Protein AF-A0A941WGK3-F1 (afdb_monomer)

Mean predicted aligned error: 5.86 Å

Secondary structure (DSSP, 8-state):
-B---EEE-TT--EEE-------SS-EEEES-TT-TTS-GGG--EEEEPP-TT---TT---------HHHIIIIIIHHHHHHTT----EETTEETT-GGG---EEEEESS--TTHHHHHHHHT--EEE-GGG--B---GGGTT-TT-TT-----B--TTS--B-HHHHHHHHHTTT-EEEEEEETT-B-TTSTTTSSS--TTB-EEEEEEBSS-B-TT----BBS--TTTT---SS-TT----EEEETTEEEE-SEE-SSSSPBEES-BSSGGGPPP--B-TT-EEEEEPB--SGGG-SBPB-HHHHHHHHHHHHHHHHHH-EEEEEEETGGGGGTTTTTHHHHHHHHHHHHHHHHHTT--S--EEEES--BHHHHTT-SEE---BGGGTEETTTTEE-SSSSHHHHHHHHHHTTT---EEEEE----TT--HHHHHHHHHHHHHHT-EEEEEEEHHHHHH-TTHHHHHHHHHHHHHHHHTT---HHHHHHHT-TT--EEEEE-TTSS-EEEEEEETTEEEEEEEE----SPPPP--

Sequence (537 aa):
LYGRTAGVDNNGRINIRYHSRDRRRENTIYTPEGVALVSEKFRYHQQRQAVPGVDYICSSIALWGSPDSTALMDVIQTIVLEEGLPYPTFNGKWVKDPTSFMPDLQTYGNRYDSIASYAKQMGLKVINAYDQGFLVPDRANEGYLDGKDQSRKTYRFSDGNNLSHREYADLLAKDGLILGRTNITTSLAPGTKDCSPFPSDSVCVLHRHYLSEDISESDTLIYVDAPDYLNELIASDQFCPLNFVKIGKELIHFTGVSAEKPYRLLNVARGYWGTIPAVHGKGDAVDKLQATTCWGYQGLIPNLELQDEFARYYADVAGRSGLGLYDFDGQEFLFFNGMGGYSVKRFYRTMFDQAKKLNLPADIRFTGAGFSEGSWHYQSVWNVGGGKNIYDADLRVWGSTTSQGKDLRDVTYANYYPSSFGVNFPITAASTVEQYEHIEATAIGHGTTYFLKIGQDDVESCPQKYAIFNVIRTWEESRRANAFPTYIRKMLQNPALSWRLEKKADSSGWTLYQMENGQKGHSFDLKADGNVFCFVP

Structure (mmCIF, N/CA/C/O backbone):
data_AF-A0A941WGK3-F1
#
_entry.id   AF-A0A941WGK3-F1
#
loop_
_atom_site.group_PDB
_atom_site.id
_atom_site.type_symbol
_atom_site.label_atom_id
_atom_site.label_alt_id
_atom_site.label_comp_id
_atom_site.label_asym_id
_atom_site.label_entity_id
_atom_site.label_seq_id
_atom_site.pdbx_PDB_ins_code
_atom_site.Cartn_x
_atom_site.Cartn_y
_atom_site.Cartn_z
_atom_site.occupancy
_atom_site.B_iso_or_equiv
_atom_site.auth_seq_id
_atom_site.auth_comp_id
_atom_site.auth_asym_id
_atom_site.auth_atom_id
_atom_site.pdbx_PDB_model_num
ATOM 1 N N . LEU A 1 1 ? -12.240 8.514 -6.773 1.00 44.09 1 LEU A N 1
ATOM 2 C CA . LEU A 1 1 ? -12.475 7.172 -7.346 1.00 44.09 1 LEU A CA 1
ATOM 3 C C . LEU A 1 1 ? -11.845 7.082 -8.724 1.00 44.09 1 LEU A C 1
ATOM 5 O O . LEU A 1 1 ? -12.047 7.982 -9.538 1.00 44.09 1 LEU A O 1
ATOM 9 N N . TYR A 1 2 ? -11.074 6.030 -8.986 1.00 56.75 2 TYR A N 1
ATOM 10 C CA . TYR A 1 2 ? -10.552 5.754 -10.323 1.00 56.75 2 TYR A CA 1
ATOM 11 C C . TYR A 1 2 ? -11.685 5.231 -11.219 1.00 56.75 2 TYR A C 1
ATOM 13 O O . TYR A 1 2 ? -11.931 4.031 -11.301 1.00 56.75 2 TYR A O 1
ATOM 21 N N . GLY A 1 3 ? -12.441 6.151 -11.823 1.00 53.09 3 GLY A N 1
ATOM 22 C CA . GLY A 1 3 ? -13.530 5.837 -12.749 1.00 53.09 3 GLY A CA 1
ATOM 23 C C . GLY A 1 3 ? -14.599 6.931 -12.808 1.00 53.09 3 GLY A C 1
ATOM 24 O O . GLY A 1 3 ? -15.025 7.445 -11.782 1.00 53.09 3 GLY A O 1
ATOM 25 N N . ARG A 1 4 ? -15.049 7.283 -14.020 1.00 57.88 4 ARG A N 1
ATOM 26 C CA . ARG A 1 4 ? -16.278 8.069 -14.273 1.00 57.88 4 ARG A CA 1
ATOM 27 C C . ARG A 1 4 ? -17.388 7.131 -14.758 1.00 57.88 4 ARG A C 1
ATOM 29 O O . ARG A 1 4 ? -17.938 7.328 -15.839 1.00 57.88 4 ARG A O 1
ATOM 36 N N . THR A 1 5 ? -17.614 6.046 -14.019 1.00 65.50 5 THR A N 1
ATOM 37 C CA . THR A 1 5 ? -18.525 4.962 -14.417 1.00 65.50 5 THR A CA 1
ATOM 38 C C . THR A 1 5 ? -19.984 5.303 -14.174 1.00 65.50 5 THR A C 1
ATOM 40 O O . THR A 1 5 ? -20.829 4.781 -14.884 1.00 65.50 5 THR A O 1
ATOM 43 N N . ALA A 1 6 ? -20.295 6.196 -13.237 1.00 71.94 6 ALA A N 1
ATOM 44 C CA . ALA A 1 6 ? -21.642 6.711 -13.043 1.00 71.94 6 ALA A CA 1
ATOM 45 C C . ALA A 1 6 ? -21.606 8.181 -12.616 1.00 71.94 6 ALA A C 1
ATOM 47 O O . ALA A 1 6 ? -20.623 8.647 -12.036 1.00 71.94 6 ALA A O 1
ATOM 48 N N . GLY A 1 7 ? -22.669 8.920 -12.916 1.00 72.31 7 GLY A N 1
ATOM 49 C CA . GLY A 1 7 ? -22.843 10.295 -12.471 1.00 72.31 7 GLY A CA 1
ATOM 50 C C . GLY A 1 7 ? -24.312 10.676 -12.403 1.00 72.31 7 GLY A C 1
ATOM 51 O O . GLY A 1 7 ? -25.138 10.119 -13.124 1.00 72.31 7 GLY A O 1
ATOM 52 N N . VAL A 1 8 ? -24.615 11.648 -11.552 1.00 76.62 8 VAL A N 1
ATOM 53 C CA . VAL A 1 8 ? -25.942 12.250 -11.428 1.00 76.62 8 VAL A CA 1
ATOM 54 C C . VAL A 1 8 ? -25.808 13.718 -11.797 1.00 76.62 8 VAL A C 1
ATOM 56 O O . VAL A 1 8 ? -24.898 14.391 -11.315 1.00 76.62 8 VAL A O 1
ATOM 59 N N . ASP A 1 9 ? -26.649 14.202 -12.704 1.00 83.62 9 ASP A N 1
ATOM 60 C CA . ASP A 1 9 ? -26.665 15.624 -13.041 1.00 83.62 9 ASP A CA 1
ATOM 61 C C . ASP A 1 9 ? -27.561 16.439 -12.094 1.00 83.62 9 ASP A C 1
ATOM 63 O O . ASP A 1 9 ? -28.264 15.894 -11.244 1.00 83.62 9 ASP A O 1
ATOM 67 N N . ASN A 1 10 ? -27.569 17.764 -12.256 1.00 89.69 10 ASN A N 1
ATOM 68 C CA . ASN A 1 10 ? -28.352 18.673 -11.407 1.00 89.69 10 ASN A CA 1
ATOM 69 C C . ASN A 1 10 ? -29.876 18.451 -11.487 1.00 89.69 10 ASN A C 1
ATOM 71 O O . ASN A 1 10 ? -30.607 18.995 -10.666 1.00 89.69 10 ASN A O 1
ATOM 75 N N . ASN A 1 11 ? -30.356 17.669 -12.459 1.00 91.31 11 ASN A N 1
ATOM 76 C CA . ASN A 1 11 ? -31.762 17.293 -12.601 1.00 91.31 11 ASN A CA 1
ATOM 77 C C . ASN A 1 11 ? -32.048 15.896 -12.022 1.00 91.31 11 ASN A C 1
ATOM 79 O O . ASN A 1 11 ? -33.138 15.364 -12.223 1.00 91.31 11 ASN A O 1
ATOM 83 N N . GLY A 1 12 ? -31.071 15.270 -11.358 1.00 83.38 12 GLY A N 1
ATOM 84 C CA . GLY A 1 12 ? -31.195 13.924 -10.807 1.00 83.38 12 GLY A CA 1
ATOM 85 C C . GLY A 1 12 ? -31.085 12.806 -11.848 1.00 83.38 12 GLY A C 1
ATOM 86 O O . GLY A 1 12 ? -31.400 11.659 -11.540 1.00 83.38 12 GLY A O 1
ATOM 87 N N . ARG A 1 13 ? -30.656 13.093 -13.087 1.00 86.25 13 ARG A N 1
ATOM 88 C CA . ARG A 1 13 ? -30.538 12.061 -14.129 1.00 86.25 13 ARG A CA 1
ATOM 89 C C . ARG A 1 13 ? -29.248 11.276 -13.951 1.00 86.25 13 ARG A C 1
ATOM 91 O O . ARG A 1 13 ? -28.158 11.849 -13.953 1.00 86.25 13 ARG A O 1
ATOM 98 N N . ILE A 1 14 ? -29.386 9.957 -13.865 1.00 82.50 14 ILE A N 1
ATOM 99 C CA . ILE A 1 14 ? -28.268 9.024 -13.746 1.00 82.50 14 ILE A CA 1
ATOM 100 C C . ILE A 1 14 ? -27.726 8.720 -15.146 1.00 82.50 14 ILE A C 1
ATOM 102 O O . ILE A 1 14 ? -28.469 8.320 -16.040 1.00 82.50 14 ILE A O 1
ATOM 106 N N . ASN A 1 15 ? -26.420 8.885 -15.339 1.00 80.00 15 ASN A N 1
ATOM 107 C CA . ASN A 1 15 ? -25.704 8.350 -16.491 1.00 80.00 15 ASN A CA 1
ATOM 108 C C . ASN A 1 15 ? -24.715 7.291 -16.021 1.00 80.00 15 ASN A C 1
ATOM 110 O O . ASN A 1 15 ? -24.084 7.457 -14.981 1.00 80.00 15 ASN A O 1
ATOM 114 N N . ILE A 1 16 ? -24.581 6.222 -16.802 1.00 76.31 16 ILE A N 1
ATOM 115 C CA . ILE A 1 16 ? -23.667 5.125 -16.515 1.00 76.31 16 ILE A CA 1
ATOM 116 C C . ILE A 1 16 ? -22.797 4.883 -17.750 1.00 76.31 16 ILE A C 1
ATOM 118 O O . ILE A 1 16 ? -23.289 4.856 -18.878 1.00 76.31 16 ILE A O 1
ATOM 122 N N . ARG A 1 17 ? -21.488 4.746 -17.543 1.00 73.19 17 ARG A N 1
ATOM 123 C CA . ARG A 1 17 ? -20.474 4.479 -18.562 1.00 73.19 17 ARG A CA 1
ATOM 124 C C . ARG A 1 17 ? -19.747 3.188 -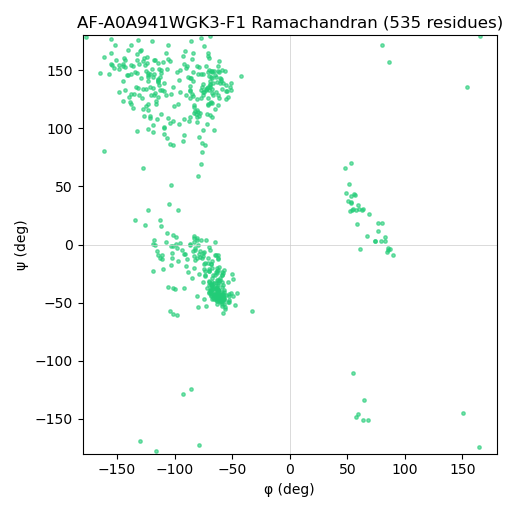18.218 1.00 73.19 17 ARG A C 1
ATOM 126 O O . ARG A 1 17 ? -18.923 3.153 -17.306 1.00 73.19 17 ARG A O 1
ATOM 133 N N . TYR A 1 18 ? -20.009 2.151 -19.003 1.00 70.06 18 TYR A N 1
ATOM 134 C CA . TYR A 1 18 ? -19.251 0.906 -18.973 1.00 70.06 18 TYR A CA 1
ATOM 135 C C . TYR A 1 18 ? -18.506 0.723 -20.290 1.00 70.06 18 TYR A C 1
ATOM 137 O O . TYR A 1 18 ? -19.011 1.057 -21.361 1.00 70.06 18 TYR A O 1
ATOM 145 N N . HIS A 1 19 ? -17.288 0.194 -20.203 1.00 70.19 19 HIS A N 1
ATOM 146 C CA . HIS A 1 19 ? -16.443 -0.076 -21.358 1.00 70.19 19 HIS A CA 1
ATOM 147 C C . HIS A 1 19 ? -15.966 -1.523 -21.295 1.00 70.19 19 HIS A C 1
ATOM 149 O O . HIS A 1 19 ? -15.354 -1.933 -20.309 1.00 70.19 19 HIS A O 1
ATOM 155 N N . SER A 1 20 ? -16.201 -2.278 -22.361 1.00 74.50 20 SER A N 1
ATOM 156 C CA . SER A 1 20 ? -15.588 -3.584 -22.587 1.00 74.50 20 SER A CA 1
ATOM 157 C C . SER A 1 20 ? -14.525 -3.454 -23.687 1.00 74.50 20 SER A C 1
ATOM 159 O O . SER A 1 20 ? -14.582 -2.533 -24.506 1.00 74.50 20 SER A O 1
ATOM 161 N N . ARG A 1 21 ? -13.474 -4.286 -23.658 1.00 80.25 21 ARG A N 1
ATOM 162 C CA . ARG A 1 21 ? -12.314 -4.138 -24.563 1.00 80.25 21 ARG A CA 1
ATOM 163 C C . ARG A 1 21 ? -11.755 -5.479 -25.004 1.00 80.25 21 ARG A C 1
ATOM 165 O O . ARG A 1 21 ? -11.550 -6.360 -24.174 1.00 80.25 21 ARG A O 1
ATOM 172 N N . ASP A 1 22 ? -11.524 -5.597 -26.308 1.00 89.12 22 ASP A N 1
ATOM 173 C CA . ASP A 1 22 ? -10.813 -6.722 -26.896 1.00 89.12 22 ASP A CA 1
ATOM 174 C C . ASP A 1 22 ? -9.326 -6.468 -26.667 1.00 89.12 22 ASP A C 1
ATOM 176 O O . ASP A 1 22 ? -8.770 -5.514 -27.213 1.00 89.12 22 ASP A O 1
ATOM 180 N N . ARG A 1 23 ? -8.706 -7.266 -25.795 1.00 91.69 23 ARG A N 1
ATOM 181 C CA . ARG A 1 23 ? -7.289 -7.128 -25.447 1.00 91.69 23 ARG A CA 1
ATOM 182 C C . ARG A 1 23 ? -6.411 -8.052 -26.280 1.00 91.69 23 ARG A C 1
ATOM 184 O O . ARG A 1 23 ? -5.203 -8.025 -26.107 1.00 91.69 23 ARG A O 1
ATOM 191 N N . ARG A 1 24 ? -6.968 -8.833 -27.213 1.00 93.25 24 ARG A N 1
ATOM 192 C CA . ARG A 1 24 ? -6.205 -9.789 -28.038 1.00 93.25 24 ARG A CA 1
ATOM 193 C C . ARG A 1 24 ? -5.304 -9.123 -29.073 1.00 93.25 24 ARG A C 1
ATOM 195 O O . ARG A 1 24 ? -4.498 -9.804 -29.699 1.00 93.25 24 ARG A O 1
ATOM 202 N N . ARG A 1 25 ? -5.467 -7.821 -29.296 1.00 90.81 25 ARG A N 1
ATOM 203 C CA . ARG A 1 25 ? -4.676 -7.039 -30.246 1.00 90.81 25 ARG A CA 1
ATOM 204 C C . ARG A 1 25 ? -3.926 -5.952 -29.509 1.00 90.81 25 ARG A C 1
ATOM 206 O O . ARG A 1 25 ? -4.455 -5.356 -28.572 1.00 90.81 25 ARG A O 1
ATOM 213 N N . GLU A 1 26 ? -2.723 -5.682 -29.986 1.00 90.75 26 GLU A N 1
ATOM 214 C CA . GLU A 1 26 ? -2.004 -4.491 -29.577 1.00 90.75 26 GLU A CA 1
ATOM 215 C C . GLU A 1 26 ? -2.726 -3.241 -30.066 1.00 90.75 26 GLU A C 1
ATOM 217 O O . GLU A 1 26 ? -3.372 -3.236 -31.120 1.00 90.75 26 GLU A O 1
ATOM 222 N N . ASN A 1 27 ? -2.600 -2.166 -29.300 1.00 89.44 27 ASN A N 1
ATOM 223 C CA . ASN A 1 27 ? -3.080 -0.862 -29.707 1.00 89.44 27 ASN A CA 1
ATOM 224 C C . ASN A 1 27 ? -2.337 0.246 -28.968 1.00 89.44 27 ASN A C 1
ATOM 226 O O . ASN A 1 27 ? -2.006 0.118 -27.788 1.00 89.44 27 ASN A O 1
ATOM 230 N N . THR A 1 28 ? -2.150 1.372 -29.646 1.00 90.31 28 THR A N 1
ATOM 231 C CA . THR A 1 28 ? -1.669 2.584 -28.996 1.00 90.31 28 THR A CA 1
ATOM 232 C C . THR A 1 28 ? -2.806 3.206 -28.195 1.00 90.31 28 THR A C 1
ATOM 2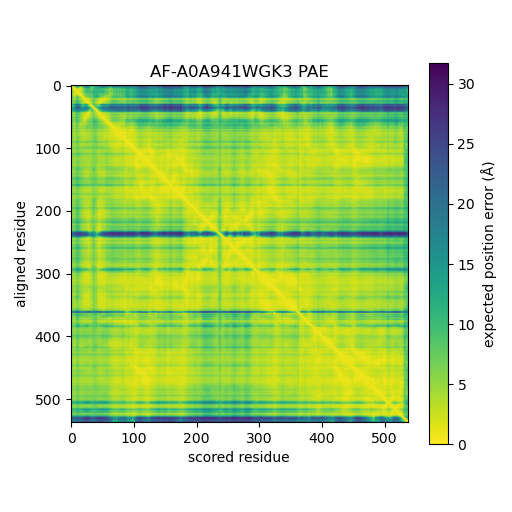34 O O . THR A 1 28 ? -3.916 3.405 -28.698 1.00 90.31 28 THR A O 1
ATOM 237 N N . ILE A 1 29 ? -2.540 3.489 -26.929 1.00 86.19 29 ILE A N 1
ATOM 238 C CA . ILE A 1 29 ? -3.439 4.207 -26.031 1.00 86.19 29 ILE A CA 1
ATOM 239 C C . ILE A 1 29 ? -2.779 5.504 -25.572 1.00 86.19 29 ILE A C 1
ATOM 241 O O . ILE A 1 29 ? -1.558 5.625 -25.601 1.00 86.19 29 ILE A O 1
ATOM 245 N N . TYR A 1 30 ? -3.604 6.452 -25.132 1.00 82.00 30 TYR A N 1
ATOM 246 C CA . TYR A 1 30 ? -3.163 7.693 -24.504 1.00 82.00 30 TYR A CA 1
ATOM 247 C C . TYR A 1 30 ? -3.574 7.652 -23.023 1.00 82.00 30 TYR A C 1
ATOM 249 O O . TYR A 1 30 ? -4.766 7.562 -22.710 1.00 82.00 30 TYR A O 1
ATOM 257 N N . THR A 1 31 ? -2.587 7.565 -22.133 1.00 69.44 31 THR A N 1
ATOM 258 C CA . THR A 1 31 ? -2.656 6.941 -20.791 1.00 69.44 31 THR A CA 1
ATOM 259 C C . THR A 1 31 ? -2.688 7.913 -19.611 1.00 69.44 31 THR A C 1
ATOM 261 O O . THR A 1 31 ? -2.478 9.111 -19.798 1.00 69.44 31 THR A O 1
ATOM 264 N N . PRO A 1 32 ? -2.933 7.393 -18.381 1.00 62.34 32 PRO A N 1
ATOM 265 C CA . PRO A 1 32 ? -3.350 6.018 -18.067 1.00 62.34 32 PRO A CA 1
ATOM 266 C C . PRO A 1 32 ? -4.862 5.811 -18.133 1.00 62.34 32 PRO A C 1
ATOM 268 O O . PRO A 1 32 ? -5.672 6.646 -17.730 1.00 62.34 32 PRO A O 1
ATOM 271 N N . GLU A 1 33 ? -5.249 4.633 -18.619 1.00 62.69 33 GLU A N 1
ATOM 272 C CA . GLU A 1 33 ? -6.643 4.207 -18.668 1.00 62.69 33 GLU A CA 1
ATOM 273 C C . GLU A 1 33 ? -7.205 4.006 -17.248 1.00 62.69 33 GLU A C 1
ATOM 275 O O . GLU A 1 33 ? -6.631 3.285 -16.436 1.00 62.69 33 GLU A O 1
ATOM 280 N N . GLY A 1 34 ? -8.356 4.616 -16.949 1.00 52.75 34 GLY A N 1
ATOM 281 C CA . GLY A 1 34 ? -9.025 4.482 -15.647 1.00 52.75 34 GLY A CA 1
ATOM 282 C C . GLY A 1 34 ? -8.509 5.430 -14.560 1.00 52.75 34 GLY A C 1
ATOM 283 O O . GLY A 1 34 ? -9.140 5.538 -13.510 1.00 52.75 34 GLY A O 1
ATOM 284 N N . VAL A 1 35 ? -7.440 6.188 -14.820 1.00 55.38 35 VAL A N 1
ATOM 285 C CA . VAL A 1 35 ? -6.869 7.131 -13.854 1.00 55.38 35 VAL A CA 1
ATOM 286 C C . VAL A 1 35 ? -7.314 8.554 -14.192 1.00 55.38 35 VAL A C 1
ATOM 288 O O . VAL A 1 35 ? -6.630 9.304 -14.878 1.00 55.38 35 VAL A O 1
ATOM 291 N N . ALA A 1 36 ? -8.493 8.948 -13.701 1.00 45.78 36 ALA A N 1
ATOM 292 C CA . ALA A 1 36 ? -9.066 10.280 -13.948 1.00 45.78 36 ALA A CA 1
ATOM 293 C C . ALA A 1 36 ? -8.256 11.448 -13.338 1.00 45.78 36 ALA A C 1
ATOM 295 O O . ALA A 1 36 ? -8.579 12.605 -13.598 1.00 45.78 36 ALA A O 1
ATOM 296 N N . LEU A 1 37 ? -7.249 11.143 -12.512 1.00 47.22 37 LEU A N 1
ATOM 297 C CA . LEU A 1 37 ? -6.486 12.098 -11.702 1.00 47.22 37 LEU A CA 1
ATOM 298 C C . LEU A 1 37 ? -5.116 12.453 -12.284 1.00 47.22 37 LEU A C 1
ATOM 300 O O . LEU A 1 37 ? -4.407 13.275 -11.707 1.00 47.22 37 LEU A O 1
ATOM 304 N N . VAL A 1 38 ? -4.730 11.865 -13.416 1.00 51.88 38 VAL A N 1
ATOM 305 C CA . VAL A 1 38 ? -3.481 12.267 -14.052 1.00 51.88 38 VAL A CA 1
ATOM 306 C C . VAL A 1 38 ? -3.726 13.579 -14.788 1.00 51.88 38 VAL A C 1
ATOM 308 O O . VAL A 1 38 ? -4.520 13.638 -15.728 1.00 51.88 38 VAL A O 1
ATOM 311 N N . SER A 1 39 ? -3.083 14.647 -14.309 1.00 55.22 39 SER A N 1
ATOM 312 C CA . SER A 1 39 ? -3.002 15.939 -15.001 1.00 55.22 39 SER A CA 1
ATOM 313 C C . SER A 1 39 ? -2.736 15.726 -16.495 1.00 55.22 39 SER A C 1
ATOM 315 O O . SER A 1 39 ? -1.986 14.822 -16.862 1.00 55.22 39 SER A O 1
ATOM 317 N N . GLU A 1 40 ? -3.299 16.576 -17.363 1.00 57.94 40 GLU A N 1
ATOM 318 C CA . GLU A 1 40 ? -3.053 16.526 -18.818 1.00 57.94 40 GLU A CA 1
ATOM 319 C C . GLU A 1 40 ? -1.558 16.483 -19.168 1.00 57.94 40 GLU A C 1
ATOM 321 O O . GLU A 1 40 ? -1.183 15.928 -20.194 1.00 57.94 40 GLU A O 1
ATOM 326 N N . LYS A 1 41 ? -0.705 16.998 -18.272 1.00 54.28 41 LYS A N 1
ATOM 327 C CA . LYS A 1 41 ? 0.755 17.013 -18.395 1.00 54.28 41 LYS A CA 1
ATOM 328 C C . LYS A 1 41 ? 1.437 15.640 -18.319 1.00 54.28 41 LYS A C 1
ATOM 330 O O . LYS A 1 41 ? 2.612 15.576 -18.656 1.00 54.28 41 LYS A O 1
ATOM 335 N N . PHE A 1 42 ? 0.756 14.579 -17.883 1.00 61.72 42 PHE A N 1
ATOM 336 C CA . PHE A 1 42 ? 1.348 13.231 -17.776 1.00 61.72 42 PHE A CA 1
ATOM 337 C C . PHE A 1 42 ? 0.566 12.189 -18.569 1.00 61.72 42 PHE A C 1
ATOM 339 O O . PHE A 1 42 ? 0.515 11.013 -18.208 1.00 61.72 42 PHE A O 1
ATOM 346 N N . ARG A 1 43 ? -0.069 12.640 -19.651 1.00 72.88 43 ARG A N 1
ATOM 347 C CA . ARG A 1 43 ? -0.566 11.736 -20.675 1.00 72.88 43 ARG A CA 1
ATOM 348 C C . ARG A 1 43 ? 0.550 11.461 -21.665 1.00 72.88 43 ARG A C 1
ATOM 350 O O . ARG A 1 43 ? 1.123 12.389 -22.230 1.00 72.88 43 ARG A O 1
ATOM 357 N N . TYR A 1 44 ? 0.812 10.187 -21.873 1.00 82.62 44 TYR A N 1
ATOM 358 C CA . TYR A 1 44 ? 1.788 9.692 -22.826 1.00 82.62 44 TYR A CA 1
ATOM 359 C C . TYR A 1 44 ? 1.111 8.677 -23.735 1.00 82.62 44 TYR A C 1
ATOM 361 O O . TYR A 1 44 ? 0.030 8.154 -23.446 1.00 82.62 44 TYR A O 1
ATOM 369 N N . HIS A 1 45 ? 1.722 8.432 -24.875 1.00 89.81 45 HIS A N 1
ATOM 370 C CA . HIS A 1 45 ? 1.371 7.316 -25.710 1.00 89.81 45 HIS A CA 1
ATOM 371 C C . HIS A 1 45 ? 1.965 6.048 -25.092 1.00 89.81 45 HIS A C 1
ATOM 373 O O . HIS A 1 45 ? 3.001 6.044 -24.425 1.00 89.81 45 HIS A O 1
ATOM 379 N N . GLN A 1 46 ? 1.245 4.948 -25.256 1.00 89.88 46 GLN A N 1
ATOM 380 C CA . GLN A 1 46 ? 1.709 3.637 -24.843 1.00 89.88 46 GLN A CA 1
ATOM 381 C C . GLN A 1 46 ? 1.198 2.608 -25.835 1.00 89.88 46 GLN A C 1
ATOM 383 O O . GLN A 1 46 ? -0.008 2.473 -26.047 1.00 89.88 46 GLN A O 1
ATOM 388 N N . GLN A 1 47 ? 2.119 1.859 -26.424 1.00 91.75 47 GLN A N 1
ATOM 389 C CA . GLN A 1 47 ? 1.827 0.657 -27.178 1.00 91.75 47 GLN A CA 1
ATOM 390 C C . GLN A 1 47 ? 1.490 -0.455 -26.192 1.00 91.75 47 GLN A C 1
ATOM 392 O O . GLN A 1 47 ? 2.353 -1.074 -25.574 1.00 91.75 47 GLN A O 1
ATOM 397 N N . ARG A 1 48 ? 0.196 -0.689 -26.004 1.00 90.25 48 ARG A N 1
ATOM 398 C CA . ARG A 1 48 ? -0.273 -1.712 -25.082 1.00 90.25 48 ARG A CA 1
ATOM 399 C C . ARG A 1 48 ? -0.085 -3.097 -25.693 1.00 90.25 48 ARG A C 1
ATOM 401 O O . ARG A 1 48 ? -0.533 -3.336 -26.814 1.00 90.25 48 ARG A O 1
ATOM 408 N N . GLN A 1 49 ? 0.507 -4.010 -24.921 1.00 92.44 49 GLN A N 1
ATOM 409 C CA . GLN A 1 49 ? 0.673 -5.410 -25.318 1.00 92.44 49 GLN A CA 1
ATOM 410 C C . GLN A 1 49 ? -0.675 -6.090 -25.604 1.00 92.44 49 GLN A C 1
ATOM 412 O O . GLN A 1 49 ? -1.687 -5.790 -24.965 1.00 92.44 49 GLN A O 1
ATOM 417 N N . ALA A 1 50 ? -0.674 -7.063 -26.511 1.00 93.81 50 ALA A N 1
ATOM 418 C CA . ALA A 1 50 ? -1.786 -7.991 -26.653 1.00 93.81 50 ALA A CA 1
ATOM 419 C C . ALA A 1 50 ? -1.843 -8.958 -25.456 1.00 93.81 50 ALA A C 1
ATOM 421 O O . ALA A 1 50 ? -0.823 -9.347 -24.889 1.00 93.81 50 ALA A O 1
ATOM 422 N N . VAL A 1 51 ? -3.051 -9.385 -25.099 1.00 93.94 51 VAL A N 1
ATOM 423 C CA . VAL A 1 51 ? -3.327 -10.389 -24.071 1.00 93.94 51 VAL A CA 1
ATOM 424 C C . VAL A 1 51 ? -4.136 -11.515 -24.717 1.00 93.94 51 VAL A C 1
ATOM 426 O O . VAL A 1 51 ? -5.348 -11.369 -24.919 1.00 93.94 51 VAL A O 1
ATOM 429 N N . PRO A 1 52 ? -3.485 -12.631 -25.094 1.00 92.38 52 PRO A N 1
ATOM 430 C CA . PRO A 1 52 ? -4.157 -13.750 -25.740 1.00 92.38 52 PRO A CA 1
ATOM 431 C C . PRO A 1 52 ? -5.336 -14.273 -24.915 1.00 92.38 52 PRO A C 1
ATOM 433 O O . PRO A 1 52 ? -5.248 -14.407 -23.698 1.00 92.38 52 PRO A O 1
ATOM 436 N N . GLY A 1 53 ? -6.448 -14.569 -25.591 1.00 90.44 53 GLY A N 1
ATOM 437 C CA . GLY A 1 53 ? -7.646 -15.141 -24.966 1.00 90.44 53 GLY A CA 1
ATOM 438 C C . GLY A 1 53 ? -8.483 -14.177 -24.117 1.00 90.44 53 GLY A C 1
ATOM 439 O O . GLY A 1 53 ? -9.476 -14.609 -23.545 1.00 90.44 53 GLY A O 1
ATOM 440 N N . VAL A 1 54 ? -8.128 -12.890 -24.041 1.00 91.31 54 VAL A N 1
ATOM 441 C CA . VAL A 1 54 ? -8.855 -11.907 -23.224 1.00 91.31 54 VAL A CA 1
ATOM 442 C C . VAL A 1 54 ? -9.620 -10.935 -24.120 1.00 91.31 54 VAL A C 1
ATOM 444 O O . VAL A 1 54 ? -9.052 -9.986 -24.661 1.00 91.31 54 VAL A O 1
ATOM 447 N N . ASP A 1 55 ? -10.925 -11.155 -24.265 1.00 89.94 55 ASP A N 1
ATOM 448 C CA . ASP A 1 55 ? -11.835 -10.267 -24.994 1.00 89.94 55 ASP A CA 1
ATOM 449 C C . ASP A 1 55 ? -13.096 -9.916 -24.177 1.00 89.94 55 ASP A C 1
ATOM 451 O O . ASP A 1 55 ? -13.128 -10.098 -22.960 1.00 89.94 55 ASP A O 1
ATOM 455 N N . TYR A 1 56 ? -14.091 -9.304 -24.826 1.00 84.88 56 TYR A N 1
ATOM 456 C CA . TYR A 1 56 ? -15.376 -8.948 -24.214 1.00 84.88 56 TYR A CA 1
ATOM 457 C C . TYR A 1 56 ? -16.548 -9.815 -24.679 1.00 84.88 56 TYR A C 1
ATOM 459 O O . TYR A 1 56 ? -17.694 -9.539 -24.314 1.00 84.88 56 TYR A O 1
ATOM 467 N N . ILE A 1 57 ? -16.307 -10.809 -25.533 1.00 87.62 57 ILE A N 1
ATOM 468 C CA . ILE A 1 57 ? -17.374 -11.666 -26.040 1.00 87.62 57 ILE A CA 1
ATOM 469 C C . ILE A 1 57 ? -17.979 -12.421 -24.848 1.00 87.62 57 ILE A C 1
ATOM 471 O O . ILE A 1 57 ? -17.279 -12.792 -23.910 1.00 87.62 57 ILE A O 1
ATOM 475 N N . CYS A 1 58 ? -19.306 -12.567 -24.848 1.00 84.62 58 CYS A N 1
ATOM 476 C CA . CYS A 1 58 ? -20.096 -13.121 -23.738 1.00 84.62 58 CYS A CA 1
ATOM 477 C C . CYS A 1 58 ? -20.135 -12.279 -22.443 1.00 84.62 58 CYS A C 1
ATOM 479 O O . CYS A 1 58 ? -20.705 -12.733 -21.453 1.00 84.62 58 CYS A O 1
ATOM 481 N N . SER A 1 59 ? -19.604 -11.049 -22.427 1.00 83.69 59 SER A N 1
ATOM 482 C CA . SER A 1 59 ? -19.807 -10.134 -21.291 1.00 83.69 59 SER A CA 1
ATOM 483 C C . SER A 1 59 ? -21.252 -9.623 -21.248 1.00 83.69 59 SER A C 1
ATOM 485 O O . SER A 1 59 ? -21.787 -9.195 -22.269 1.00 83.69 59 SER A O 1
ATOM 487 N N . SER A 1 60 ? -21.861 -9.616 -20.061 1.00 84.12 60 SER A N 1
ATOM 488 C CA . SER A 1 60 ? -23.208 -9.084 -19.807 1.00 84.12 60 SER A CA 1
ATOM 489 C C . SER A 1 60 ? -23.183 -8.091 -18.645 1.00 84.12 60 SER A C 1
ATOM 491 O O . SER A 1 60 ? -22.265 -8.114 -17.827 1.00 84.12 60 SER A O 1
ATOM 493 N N . ILE A 1 61 ? -24.174 -7.201 -18.581 1.00 82.50 61 ILE A N 1
ATOM 494 C CA . ILE A 1 61 ? -24.335 -6.227 -17.494 1.00 82.50 61 ILE A CA 1
ATOM 495 C C . ILE A 1 61 ? -25.694 -6.468 -16.841 1.00 82.50 61 ILE A C 1
ATOM 497 O O . ILE A 1 61 ? -26.710 -6.492 -17.534 1.00 82.50 61 ILE A O 1
ATOM 501 N N . ALA A 1 62 ? -25.702 -6.596 -15.517 1.00 84.81 62 ALA A N 1
ATOM 502 C CA . ALA A 1 62 ? -26.908 -6.593 -14.699 1.00 84.81 62 ALA A CA 1
ATOM 503 C C . ALA A 1 62 ? -26.969 -5.295 -13.883 1.00 84.81 62 ALA A C 1
ATOM 505 O O . ALA A 1 62 ? -25.950 -4.826 -13.373 1.00 84.81 62 ALA A O 1
ATOM 506 N N . LEU A 1 63 ? -28.162 -4.710 -13.776 1.00 83.88 63 LEU A N 1
ATOM 507 C CA . LEU A 1 63 ? -28.421 -3.520 -12.966 1.00 83.88 63 LEU A CA 1
ATOM 508 C C . LEU A 1 63 ? -29.335 -3.901 -11.805 1.00 83.88 63 LEU A C 1
ATOM 510 O O . LEU A 1 63 ? -30.365 -4.540 -12.013 1.00 83.88 63 LEU A O 1
ATOM 514 N N . TRP A 1 64 ? -28.967 -3.466 -10.606 1.00 83.56 64 TRP A N 1
ATOM 515 C CA . TRP A 1 64 ? -29.686 -3.743 -9.366 1.00 83.56 64 TRP A CA 1
ATOM 516 C C . TRP A 1 64 ? -30.001 -2.433 -8.647 1.00 83.56 64 TRP A C 1
ATOM 518 O O . TRP A 1 64 ? -29.302 -1.435 -8.834 1.00 83.56 64 TRP A O 1
ATOM 528 N N . GLY A 1 65 ? -31.050 -2.434 -7.827 1.00 85.00 65 GLY A N 1
ATOM 529 C CA . GLY A 1 65 ? -31.443 -1.281 -7.024 1.00 85.00 65 GLY A CA 1
ATOM 530 C C . GLY A 1 65 ? -32.003 -1.707 -5.673 1.00 85.00 65 GLY A C 1
ATOM 531 O O . GLY A 1 65 ? -32.739 -2.687 -5.583 1.00 85.00 65 GLY A O 1
ATOM 532 N N . SER A 1 66 ? -31.660 -0.959 -4.629 1.00 89.56 66 SER A N 1
ATOM 533 C CA . SER A 1 66 ? -32.146 -1.163 -3.266 1.00 89.56 66 SER A CA 1
ATOM 534 C C . SER A 1 66 ? -32.078 0.138 -2.468 1.00 89.56 66 SER A C 1
ATOM 536 O O . SER A 1 66 ? -31.371 1.063 -2.871 1.00 89.56 66 SER A O 1
ATOM 538 N N . PRO A 1 67 ? -32.756 0.220 -1.313 1.00 89.69 67 PRO A N 1
ATOM 539 C CA . PRO A 1 67 ? -32.399 1.197 -0.294 1.00 89.69 67 PRO A CA 1
ATOM 540 C C . PRO A 1 67 ? -30.929 1.046 0.131 1.00 89.69 67 PRO A C 1
ATOM 542 O O . PRO A 1 67 ? -30.402 -0.069 0.169 1.00 89.69 67 PRO A O 1
ATOM 545 N N . ASP A 1 68 ? -30.286 2.150 0.518 1.00 83.88 68 ASP A N 1
ATOM 546 C CA . ASP A 1 68 ? -28.893 2.136 0.995 1.00 83.88 68 ASP A CA 1
ATOM 547 C C . ASP A 1 68 ? -28.696 1.223 2.208 1.00 83.88 68 ASP A C 1
ATOM 549 O O . ASP A 1 68 ? -27.672 0.552 2.320 1.00 83.88 68 ASP A O 1
ATOM 553 N N . SER A 1 69 ? -29.702 1.141 3.085 1.00 83.62 69 SER A N 1
ATOM 554 C CA . SER A 1 69 ? -29.646 0.347 4.315 1.00 83.62 69 SER A CA 1
ATOM 555 C C . SER A 1 69 ? -29.478 -1.157 4.080 1.00 83.62 69 SER A C 1
ATOM 557 O O . SER A 1 69 ? -29.017 -1.846 4.984 1.00 83.62 69 SER A O 1
ATOM 559 N N . THR A 1 70 ? -29.845 -1.658 2.897 1.00 89.12 70 THR A N 1
ATOM 560 C CA . THR A 1 70 ? -29.790 -3.085 2.526 1.00 89.12 70 THR A CA 1
ATOM 561 C C . THR A 1 70 ? -28.785 -3.362 1.403 1.00 89.12 70 THR A C 1
ATOM 563 O O . THR A 1 70 ? -28.502 -4.514 1.087 1.00 89.12 70 THR A O 1
ATOM 566 N N . ALA A 1 71 ? -28.231 -2.320 0.772 1.00 91.94 71 ALA A N 1
ATOM 567 C CA . ALA A 1 71 ? -27.430 -2.455 -0.443 1.00 91.94 71 ALA A CA 1
ATOM 568 C C . ALA A 1 71 ? -26.196 -3.347 -0.249 1.00 91.94 71 ALA A C 1
ATOM 570 O O . ALA A 1 71 ? -25.971 -4.266 -1.032 1.00 91.94 71 ALA A O 1
ATOM 571 N N . LEU A 1 72 ? -25.416 -3.113 0.809 1.00 92.62 72 LEU A N 1
ATOM 572 C CA . LEU A 1 72 ? -24.162 -3.833 1.030 1.00 92.62 72 LEU A CA 1
ATOM 573 C C . LEU A 1 72 ? -24.372 -5.292 1.460 1.00 92.62 72 LEU A C 1
ATOM 575 O O . LEU A 1 72 ? -23.804 -6.197 0.848 1.00 92.62 72 LEU A O 1
ATOM 579 N N . MET A 1 73 ? -25.165 -5.507 2.511 1.00 91.19 73 MET A N 1
ATOM 580 C CA . MET A 1 73 ? -25.271 -6.816 3.164 1.00 91.19 73 MET A CA 1
ATOM 581 C C . MET A 1 73 ? -26.341 -7.723 2.553 1.00 91.19 73 MET A C 1
ATOM 583 O O . MET A 1 73 ? -26.186 -8.932 2.633 1.00 91.19 73 MET A O 1
ATOM 587 N N . ASP A 1 74 ? -27.367 -7.184 1.885 1.00 90.62 74 ASP A N 1
ATOM 588 C CA . ASP A 1 74 ? -28.447 -8.022 1.341 1.00 90.62 74 ASP A CA 1
ATOM 589 C C . ASP A 1 74 ? -28.349 -8.177 -0.181 1.00 90.62 74 ASP A C 1
ATOM 591 O O . ASP A 1 74 ? -28.635 -9.246 -0.715 1.00 90.62 74 ASP A O 1
ATOM 595 N N . VAL A 1 75 ? -27.927 -7.130 -0.903 1.00 94.25 75 VAL A N 1
ATOM 596 C CA . VAL A 1 75 ? -27.855 -7.157 -2.376 1.00 94.25 75 VAL A CA 1
ATOM 597 C C . VAL A 1 75 ? -26.446 -7.466 -2.868 1.00 94.25 75 VAL A C 1
ATOM 599 O O . VAL A 1 75 ? -26.240 -8.476 -3.538 1.00 94.25 75 VAL A O 1
ATOM 602 N N . ILE A 1 76 ? -25.459 -6.630 -2.533 1.00 94.44 76 ILE A N 1
ATOM 603 C CA . ILE A 1 76 ? -24.085 -6.787 -3.032 1.00 94.44 76 ILE A CA 1
ATOM 604 C C . ILE A 1 76 ? -23.473 -8.094 -2.520 1.00 94.44 76 ILE A C 1
ATOM 606 O O . ILE A 1 76 ? -22.874 -8.821 -3.308 1.00 94.44 76 ILE A O 1
ATOM 610 N N . GLN A 1 77 ? -23.638 -8.424 -1.236 1.00 95.06 77 GLN A N 1
ATOM 611 C CA . GLN A 1 77 ? -23.140 -9.686 -0.681 1.00 95.06 77 GLN A CA 1
ATOM 612 C C . GLN A 1 77 ? -23.730 -10.907 -1.399 1.00 95.06 77 GLN A C 1
ATOM 614 O O . GLN A 1 77 ? -22.979 -11.808 -1.772 1.00 95.06 77 GLN A O 1
ATOM 619 N N . THR A 1 78 ? -25.047 -10.921 -1.622 1.00 95.06 78 THR A N 1
ATOM 620 C CA . THR A 1 78 ? -25.734 -12.008 -2.335 1.00 95.06 78 THR A CA 1
ATOM 621 C C . THR A 1 78 ? -25.168 -12.175 -3.738 1.00 95.06 78 THR A C 1
ATOM 623 O O . THR A 1 78 ? -24.751 -13.273 -4.089 1.00 95.06 78 THR A O 1
ATOM 626 N N . ILE A 1 79 ? -25.023 -11.080 -4.492 1.00 94.25 79 ILE A N 1
ATOM 627 C CA . ILE A 1 79 ? -24.408 -11.105 -5.828 1.00 94.25 79 ILE A CA 1
ATOM 628 C C . ILE A 1 79 ? -22.977 -11.649 -5.759 1.00 94.25 79 ILE A C 1
ATOM 630 O O . ILE A 1 79 ? -22.604 -12.495 -6.563 1.00 94.25 79 ILE A O 1
ATOM 634 N N . VAL A 1 80 ? -22.166 -11.195 -4.797 1.00 94.81 80 VAL A N 1
ATOM 635 C CA . VAL A 1 80 ? -20.778 -11.661 -4.656 1.00 94.81 80 VAL A CA 1
ATOM 636 C C . VAL A 1 80 ? -20.717 -13.173 -4.442 1.00 94.81 80 VAL A C 1
ATOM 638 O O . VAL A 1 80 ? -19.875 -13.837 -5.047 1.00 94.81 80 VAL A O 1
ATOM 641 N N . LEU A 1 81 ? -21.605 -13.721 -3.614 1.00 95.75 81 LEU A N 1
ATOM 642 C CA . LEU A 1 81 ? -21.649 -15.151 -3.318 1.00 95.75 81 LEU A CA 1
ATOM 643 C C . LEU A 1 81 ? -22.230 -15.973 -4.479 1.00 95.75 81 LEU A C 1
ATOM 645 O O . LEU A 1 81 ? -21.629 -16.978 -4.858 1.00 95.75 81 LEU A O 1
ATOM 649 N N . GLU A 1 82 ? -23.358 -15.552 -5.054 1.00 95.44 82 GLU A N 1
ATOM 650 C CA . GLU A 1 82 ? -24.051 -16.272 -6.134 1.00 95.44 82 GLU A CA 1
ATOM 651 C C . GLU A 1 82 ? -23.251 -16.276 -7.445 1.00 95.44 82 GLU A C 1
ATOM 653 O O . GLU A 1 82 ? -23.205 -17.296 -8.132 1.00 95.44 82 GLU A O 1
ATOM 658 N N . GLU A 1 83 ? -22.544 -15.185 -7.755 1.00 92.88 83 GLU A N 1
ATOM 659 C CA . GLU A 1 83 ? -21.693 -15.064 -8.950 1.00 92.88 83 GLU A CA 1
ATOM 660 C C . GLU A 1 83 ? -20.263 -15.600 -8.729 1.00 92.88 83 GLU A C 1
ATOM 662 O O . GLU A 1 83 ? -19.415 -15.533 -9.623 1.00 92.88 83 GLU A O 1
ATOM 667 N N . GLY A 1 84 ? -19.948 -16.118 -7.534 1.00 92.75 84 GLY A N 1
ATOM 668 C CA . GLY A 1 84 ? -18.621 -16.654 -7.211 1.00 92.75 84 GLY A CA 1
ATOM 669 C C . GLY A 1 84 ? -17.496 -15.610 -7.266 1.00 92.75 84 GLY A C 1
ATOM 670 O O . GLY A 1 84 ? -16.342 -15.939 -7.573 1.00 92.75 84 GLY A O 1
ATOM 671 N N . LEU A 1 85 ? -17.822 -14.345 -6.991 1.00 93.12 85 LEU A N 1
ATOM 672 C CA . LEU A 1 85 ? -16.860 -13.250 -6.922 1.00 93.12 85 LEU A CA 1
ATOM 673 C C . LEU A 1 85 ? -15.979 -13.377 -5.664 1.00 93.12 85 LEU A C 1
ATOM 675 O O . LEU A 1 85 ? -16.304 -14.111 -4.728 1.00 93.12 85 LEU A O 1
ATOM 679 N N . PRO A 1 86 ? -14.822 -12.690 -5.612 1.00 92.00 86 PRO A N 1
ATOM 680 C CA . PRO A 1 86 ? -13.926 -12.816 -4.472 1.00 92.00 86 PRO A CA 1
ATOM 681 C C . PRO A 1 86 ? -14.583 -12.349 -3.167 1.00 92.00 86 PRO A C 1
ATOM 683 O O . PRO A 1 86 ? -15.074 -11.224 -3.071 1.00 92.00 86 PRO A O 1
ATOM 686 N N . TYR A 1 87 ? -14.519 -13.210 -2.151 1.00 92.62 87 TYR A N 1
ATOM 687 C CA . TYR A 1 87 ? -15.079 -12.990 -0.818 1.00 92.62 87 TYR A CA 1
ATOM 688 C C . TYR A 1 87 ? -14.001 -13.221 0.257 1.00 92.62 87 TYR A C 1
ATOM 690 O O . TYR A 1 87 ? -14.055 -14.207 0.993 1.00 92.62 87 TYR A O 1
ATOM 698 N N . PRO A 1 88 ? -12.949 -12.384 0.317 1.00 91.00 88 PRO A N 1
ATOM 699 C CA . PRO A 1 88 ? -11.930 -12.544 1.341 1.00 91.00 88 PRO A CA 1
ATOM 700 C C . PRO A 1 88 ? -12.508 -12.230 2.712 1.00 91.00 88 PRO A C 1
ATOM 702 O O . PRO A 1 88 ? -13.330 -11.319 2.876 1.00 91.00 88 PRO A O 1
ATOM 705 N N . THR A 1 89 ? -12.056 -12.989 3.700 1.00 90.50 89 THR A N 1
ATOM 706 C CA . THR A 1 89 ? -12.448 -12.799 5.086 1.00 90.50 89 THR A CA 1
ATOM 707 C C . THR A 1 89 ? -11.323 -12.177 5.891 1.00 90.50 89 THR A C 1
ATOM 709 O O . THR A 1 89 ? -10.158 -12.193 5.506 1.00 90.50 89 THR A O 1
ATOM 712 N N . PHE A 1 90 ? -11.697 -11.594 7.018 1.00 86.88 90 PHE A N 1
ATOM 713 C CA . PHE A 1 90 ? -10.801 -11.226 8.090 1.00 86.88 90 PHE A CA 1
ATOM 714 C C . PHE A 1 90 ? -11.483 -11.609 9.401 1.00 86.88 90 PHE A C 1
ATOM 716 O O . PHE A 1 90 ? -12.599 -11.163 9.679 1.00 86.88 90 PHE A O 1
ATOM 723 N N . ASN A 1 91 ? -10.844 -12.478 10.189 1.00 83.00 91 ASN A N 1
ATOM 724 C CA . ASN A 1 91 ? -11.438 -13.080 11.389 1.00 83.00 91 ASN A CA 1
ATOM 725 C C . ASN A 1 91 ? -12.798 -13.752 11.112 1.00 83.00 91 ASN A C 1
ATOM 727 O O . ASN A 1 91 ? -13.752 -13.597 11.875 1.00 83.00 91 ASN A O 1
ATOM 731 N N . GLY A 1 92 ? -12.899 -14.470 9.989 1.00 87.50 92 GLY A N 1
ATOM 732 C CA . GLY A 1 92 ? -14.101 -15.220 9.612 1.00 87.50 92 GLY A CA 1
ATOM 733 C C . GLY A 1 92 ? -15.285 -14.375 9.129 1.00 87.50 92 GLY A C 1
ATOM 734 O O . GLY A 1 92 ? -16.332 -14.936 8.820 1.00 87.50 92 GLY A O 1
ATOM 735 N N . LYS A 1 93 ? -15.138 -13.048 9.030 1.00 89.88 93 LYS A N 1
ATOM 736 C CA . LYS A 1 93 ? -16.149 -12.148 8.455 1.00 89.88 93 LYS A CA 1
ATOM 737 C C . LYS A 1 93 ? -15.662 -11.565 7.144 1.00 89.88 93 LYS A C 1
ATOM 739 O O . LYS A 1 93 ? -14.466 -11.373 6.965 1.00 89.88 93 LYS A O 1
ATOM 744 N N . TRP A 1 94 ? -16.578 -11.267 6.231 1.00 93.06 94 TRP A N 1
ATOM 745 C CA . TRP A 1 94 ? -16.231 -10.612 4.971 1.00 93.06 94 TRP A CA 1
ATOM 746 C C . TRP A 1 94 ? -15.545 -9.275 5.227 1.00 93.06 94 TRP A C 1
ATOM 748 O O . TRP A 1 94 ? -16.007 -8.508 6.064 1.00 93.06 94 TRP A O 1
ATOM 758 N N . VAL A 1 95 ? -14.502 -8.943 4.468 1.00 90.69 95 VAL A N 1
ATOM 759 C CA . VAL A 1 95 ? -13.776 -7.667 4.636 1.00 90.69 95 VAL A CA 1
ATOM 760 C C . VAL A 1 95 ? -14.627 -6.416 4.378 1.00 90.69 95 VAL A C 1
ATOM 762 O O . VAL A 1 95 ? -14.174 -5.308 4.652 1.00 90.69 95 VAL A O 1
ATOM 765 N N . LYS A 1 96 ? -15.831 -6.565 3.811 1.00 91.81 96 LYS A N 1
ATOM 766 C CA . LYS A 1 96 ? -16.800 -5.471 3.653 1.00 91.81 96 LYS A CA 1
ATOM 767 C C . LYS A 1 96 ? -17.859 -5.437 4.746 1.00 91.81 96 LYS A C 1
ATOM 769 O O . LYS A 1 96 ? -18.527 -4.421 4.870 1.00 91.81 96 LYS A O 1
ATOM 774 N N . ASP A 1 97 ? -18.001 -6.498 5.539 1.00 90.50 97 ASP A N 1
ATOM 775 C CA . ASP A 1 97 ? -18.906 -6.502 6.686 1.00 90.50 97 ASP A CA 1
ATOM 776 C C . ASP A 1 97 ? -18.435 -5.429 7.678 1.00 90.50 97 ASP A C 1
ATOM 778 O O . ASP A 1 97 ? -17.314 -5.528 8.189 1.00 90.50 97 ASP A O 1
ATOM 782 N N . PRO A 1 98 ? -19.254 -4.419 7.999 1.00 87.38 98 PRO A N 1
ATOM 783 C CA . PRO A 1 98 ? -18.823 -3.354 8.893 1.00 87.38 98 PRO A CA 1
ATOM 784 C C . PRO A 1 98 ? -18.493 -3.795 10.323 1.00 87.38 98 PRO A C 1
ATOM 786 O O . PRO A 1 98 ? -17.759 -3.108 11.031 1.00 87.38 98 PRO A O 1
ATOM 789 N N . THR A 1 99 ? -18.983 -4.956 10.761 1.00 87.75 99 THR A N 1
ATOM 790 C CA . THR A 1 99 ? -18.605 -5.557 12.050 1.00 87.75 99 THR A CA 1
ATOM 791 C C . THR A 1 99 ? -17.213 -6.198 12.029 1.00 87.75 99 THR A C 1
ATOM 793 O O . THR A 1 99 ? -16.722 -6.621 13.078 1.00 87.75 99 THR A O 1
ATOM 796 N N . SER A 1 100 ? -16.579 -6.286 10.852 1.00 87.75 100 SER A N 1
ATOM 797 C CA . SER A 1 100 ? -15.171 -6.672 10.677 1.00 87.75 100 SER A CA 1
ATOM 798 C C . SER A 1 100 ? -14.211 -5.476 10.737 1.00 87.75 100 SER A C 1
ATOM 800 O O . SER A 1 100 ? -12.995 -5.669 10.831 1.00 87.75 100 SER A O 1
ATOM 802 N N . PHE A 1 101 ? -14.734 -4.243 10.679 1.00 90.12 101 PHE A N 1
ATOM 803 C CA . PHE A 1 101 ? -13.916 -3.034 10.712 1.00 90.12 101 PHE A CA 1
ATOM 804 C C . PHE A 1 101 ? -13.294 -2.863 12.096 1.00 90.12 101 PHE A C 1
ATOM 806 O O . PHE A 1 101 ? -13.939 -3.092 13.116 1.00 90.12 101 PHE A O 1
ATOM 813 N N . MET A 1 102 ? -12.023 -2.478 12.109 1.00 90.56 102 MET A N 1
ATOM 814 C CA . MET A 1 102 ? -11.220 -2.307 13.314 1.00 90.56 102 MET A CA 1
ATOM 815 C C . MET A 1 102 ? -9.961 -1.509 12.950 1.00 90.56 102 MET A C 1
ATOM 817 O O . MET A 1 102 ? -9.494 -1.653 11.811 1.00 90.56 102 MET A O 1
ATOM 821 N N . PRO A 1 103 ? -9.415 -0.684 13.859 1.00 95.06 103 PRO A N 1
ATOM 822 C CA . PRO A 1 103 ? -8.101 -0.077 13.708 1.00 95.06 103 PRO A CA 1
ATOM 823 C C . PRO A 1 103 ? -6.976 -1.112 13.644 1.00 95.06 103 PRO A C 1
ATOM 825 O O . PRO A 1 103 ? -7.011 -2.157 14.293 1.00 95.06 103 PRO A O 1
ATOM 828 N N . ASP A 1 104 ? -5.927 -0.772 12.915 1.00 95.50 104 ASP A N 1
ATOM 829 C CA . ASP A 1 104 ? -4.687 -1.539 12.865 1.00 95.50 104 ASP A CA 1
ATOM 830 C C . ASP A 1 104 ? -3.562 -0.686 13.487 1.00 95.50 104 ASP A C 1
ATOM 832 O O . ASP A 1 104 ? -3.658 0.540 13.535 1.00 95.50 104 ASP A O 1
ATOM 836 N N . LEU A 1 105 ? -2.488 -1.290 13.995 1.00 98.00 105 LEU A N 1
ATOM 837 C CA . LEU A 1 105 ? -1.340 -0.533 14.508 1.00 98.00 105 LEU A CA 1
ATOM 838 C C . LEU A 1 105 ? -0.362 -0.218 13.382 1.00 98.00 105 LEU A C 1
ATOM 840 O O . LEU A 1 105 ? -0.109 -1.074 12.539 1.00 98.00 105 LEU A O 1
ATOM 844 N N . GLN A 1 106 ? 0.255 0.961 13.415 1.00 97.56 106 GLN A N 1
ATOM 845 C CA . GLN A 1 106 ? 1.411 1.278 12.579 1.00 97.56 106 GLN A CA 1
ATOM 846 C C . GLN A 1 106 ? 2.589 1.735 13.441 1.00 97.56 106 GLN A C 1
ATOM 848 O O . GLN A 1 106 ? 2.487 2.732 14.158 1.00 97.56 106 GLN A O 1
ATOM 853 N N . THR A 1 107 ? 3.704 1.005 13.384 1.00 98.25 107 THR A N 1
ATOM 854 C CA . THR A 1 107 ? 4.842 1.228 14.287 1.00 98.25 107 THR A CA 1
ATOM 855 C C . THR A 1 107 ? 5.791 2.332 13.826 1.00 98.25 107 THR A C 1
ATOM 857 O O . THR A 1 107 ? 6.015 2.541 12.631 1.00 98.25 107 THR A O 1
ATOM 860 N N . TYR A 1 108 ? 6.395 3.015 14.799 1.00 97.81 108 TYR A N 1
ATOM 861 C CA . TYR A 1 108 ? 7.604 3.812 14.627 1.00 97.81 108 TYR A CA 1
ATOM 862 C C . TYR A 1 108 ? 8.552 3.665 15.822 1.00 97.81 108 TYR A C 1
ATOM 864 O O . TYR A 1 108 ? 8.182 3.162 16.882 1.00 97.81 108 TYR A O 1
ATOM 872 N N . GLY A 1 109 ? 9.789 4.135 15.654 1.00 96.25 109 GLY A N 1
ATOM 873 C CA . GLY A 1 109 ? 10.817 4.104 16.700 1.00 96.25 109 GLY A CA 1
ATOM 874 C C . GLY A 1 109 ? 11.673 2.834 16.712 1.00 96.25 109 GLY A C 1
ATOM 875 O O . GLY A 1 109 ? 12.703 2.823 17.377 1.00 96.25 109 GLY A O 1
ATOM 876 N N . ASN A 1 110 ? 11.319 1.806 15.929 1.00 95.50 110 ASN A N 1
ATOM 877 C CA . ASN A 1 110 ? 12.107 0.587 15.726 1.00 95.50 110 ASN A CA 1
ATOM 878 C C . ASN A 1 110 ? 12.459 -0.146 17.037 1.00 95.50 110 ASN A C 1
ATOM 880 O O . ASN A 1 110 ? 13.594 -0.583 17.240 1.00 95.50 110 ASN A O 1
ATOM 884 N N . ARG A 1 111 ? 11.472 -0.254 17.935 1.00 96.69 111 ARG A N 1
ATOM 885 C CA . ARG A 1 111 ? 11.572 -0.922 19.237 1.00 96.69 111 ARG A CA 1
ATOM 886 C C . ARG A 1 111 ? 10.303 -1.730 19.504 1.00 96.69 111 ARG A C 1
ATOM 888 O O . ARG A 1 111 ? 9.208 -1.170 19.475 1.00 96.69 111 ARG A O 1
ATOM 895 N N . TYR A 1 112 ? 10.458 -3.035 19.730 1.00 98.06 112 TYR A N 1
ATOM 896 C CA . TYR A 1 112 ? 9.357 -4.001 19.633 1.00 98.06 112 TYR A CA 1
ATOM 897 C C . TYR A 1 112 ? 9.003 -4.736 20.935 1.00 98.06 112 TYR A C 1
ATOM 899 O O . TYR A 1 112 ? 8.094 -5.568 20.911 1.00 98.06 112 TYR A O 1
ATOM 907 N N . ASP A 1 113 ? 9.646 -4.411 22.065 1.00 98.06 113 ASP A N 1
ATOM 908 C CA . ASP A 1 113 ? 9.461 -5.117 23.346 1.00 98.06 113 ASP A CA 1
ATOM 909 C C . ASP A 1 113 ? 7.985 -5.224 23.767 1.00 98.06 113 ASP A C 1
ATOM 911 O O . ASP A 1 113 ? 7.527 -6.276 24.211 1.00 98.06 113 ASP A O 1
ATOM 915 N N . SER A 1 114 ? 7.227 -4.139 23.595 1.00 98.06 114 SER A N 1
ATOM 916 C CA . SER A 1 114 ? 5.869 -4.001 24.130 1.00 98.06 114 SER A CA 1
ATOM 917 C C . SER A 1 114 ? 4.781 -3.897 23.062 1.00 98.06 114 SER A C 1
ATOM 919 O O . SER A 1 114 ? 3.599 -3.929 23.404 1.00 98.06 114 SER A O 1
ATOM 921 N N . ILE A 1 115 ? 5.130 -3.824 21.772 1.00 98.38 115 ILE A N 1
ATOM 922 C CA . ILE A 1 115 ? 4.163 -3.589 20.682 1.00 98.38 115 ILE A CA 1
ATOM 923 C C . ILE A 1 115 ? 3.064 -4.663 20.648 1.00 98.38 115 ILE A C 1
ATOM 925 O O . ILE A 1 115 ? 1.877 -4.340 20.572 1.00 98.38 115 ILE A O 1
ATOM 929 N N . ALA A 1 116 ? 3.440 -5.938 20.792 1.00 98.25 116 ALA A N 1
ATOM 930 C CA . ALA A 1 116 ? 2.483 -7.044 20.870 1.00 98.25 116 ALA A CA 1
ATOM 931 C C . ALA A 1 116 ? 1.558 -6.919 22.097 1.00 98.25 116 ALA A C 1
ATOM 933 O O . ALA A 1 116 ? 0.350 -7.148 22.011 1.00 98.25 116 ALA A O 1
ATOM 934 N N . SER A 1 117 ? 2.112 -6.502 23.240 1.00 98.44 117 SER A N 1
ATOM 935 C CA . SER A 1 117 ? 1.349 -6.281 24.472 1.00 98.44 117 SER A CA 1
ATOM 936 C C . SER A 1 117 ? 0.330 -5.154 24.308 1.00 98.44 117 SER A C 1
ATOM 938 O O . SER A 1 117 ? -0.823 -5.313 24.709 1.00 98.44 117 SER A O 1
ATOM 940 N N . TYR A 1 118 ? 0.710 -4.048 23.663 1.00 98.69 118 TYR A N 1
ATOM 941 C CA . TYR A 1 118 ? -0.197 -2.936 23.375 1.00 98.69 118 TYR A CA 1
ATOM 942 C C . TYR A 1 118 ? -1.369 -3.384 22.501 1.00 98.69 118 TYR A C 1
ATOM 944 O O . TYR A 1 118 ? -2.521 -3.144 22.862 1.00 98.69 118 TYR A O 1
ATOM 952 N N . ALA A 1 119 ? -1.093 -4.106 21.408 1.00 98.44 119 ALA A N 1
ATOM 953 C CA . ALA A 1 119 ? -2.124 -4.648 20.522 1.00 98.44 119 ALA A CA 1
ATOM 954 C C . ALA A 1 119 ? -3.151 -5.486 21.298 1.00 98.44 119 ALA A C 1
ATOM 956 O O . ALA A 1 119 ? -4.356 -5.242 21.217 1.00 98.44 119 ALA A O 1
ATOM 957 N N . LYS A 1 120 ? -2.672 -6.415 22.136 1.00 98.25 120 LYS A N 1
ATOM 958 C CA . LYS A 1 120 ? -3.530 -7.258 22.982 1.00 98.25 120 LYS A CA 1
ATOM 959 C C . LYS A 1 120 ? -4.350 -6.435 23.961 1.00 98.25 120 LYS A C 1
ATOM 961 O O . LYS A 1 120 ? -5.544 -6.692 24.114 1.00 98.25 120 LYS A O 1
ATOM 966 N N . GLN A 1 121 ? -3.728 -5.469 24.635 1.00 98.50 121 GLN A N 1
ATOM 967 C CA . GLN A 1 121 ? -4.382 -4.614 25.628 1.00 98.50 121 GLN A CA 1
ATOM 968 C C . GLN A 1 121 ? -5.475 -3.730 25.024 1.00 98.50 121 GLN A C 1
ATOM 970 O O . GLN A 1 121 ? -6.501 -3.532 25.665 1.00 98.50 121 GLN A O 1
ATOM 975 N N . MET A 1 122 ? -5.306 -3.294 23.778 1.00 98.56 122 MET A N 1
ATOM 976 C CA . MET A 1 122 ? -6.329 -2.579 23.009 1.00 98.56 122 MET A CA 1
ATOM 977 C C . MET A 1 122 ? -7.344 -3.510 22.327 1.00 98.56 122 MET A C 1
ATOM 979 O O . MET A 1 122 ? -8.353 -3.051 21.808 1.00 98.56 122 MET A O 1
ATOM 983 N N . GLY A 1 123 ? -7.110 -4.826 22.314 1.00 96.56 123 GLY A N 1
ATOM 984 C CA . GLY A 1 123 ? -7.968 -5.774 21.598 1.00 96.56 123 GLY A CA 1
ATOM 985 C C . GLY A 1 123 ? -7.891 -5.639 20.071 1.00 96.56 123 GLY A C 1
ATOM 986 O O . GLY A 1 123 ? -8.857 -5.977 19.387 1.00 96.56 123 GLY A O 1
ATOM 987 N N . LEU A 1 124 ? -6.762 -5.147 19.554 1.00 96.56 124 LEU A N 1
ATOM 988 C CA . LEU A 1 124 ? -6.459 -5.046 18.125 1.00 96.56 124 LEU A CA 1
ATOM 989 C C . LEU A 1 124 ? -5.692 -6.289 17.654 1.00 96.56 124 LEU A C 1
ATOM 991 O O . LEU A 1 124 ? -5.157 -7.046 18.467 1.00 96.56 124 LEU A O 1
ATOM 995 N N . LYS A 1 125 ? -5.657 -6.522 16.336 1.00 94.69 125 LYS A N 1
ATOM 996 C CA . LYS A 1 125 ? -5.107 -7.765 15.761 1.00 94.69 125 LYS A CA 1
ATOM 997 C C . LYS A 1 125 ? -3.910 -7.586 14.848 1.00 94.69 125 LYS A C 1
ATOM 999 O O . LYS A 1 125 ? -3.169 -8.546 14.681 1.00 94.69 125 LYS A O 1
ATOM 1004 N N . VAL A 1 126 ? -3.713 -6.413 14.254 1.00 95.88 126 VAL A N 1
ATOM 1005 C CA . VAL A 1 126 ? -2.718 -6.250 13.189 1.00 95.88 126 VAL A CA 1
ATOM 1006 C C . VAL A 1 126 ? -1.682 -5.205 13.562 1.00 95.88 126 VAL A C 1
ATOM 1008 O O . VAL A 1 126 ? -2.019 -4.135 14.065 1.00 95.88 126 VAL A O 1
ATOM 1011 N N . ILE A 1 127 ? -0.417 -5.531 13.304 1.00 97.94 127 ILE A N 1
ATOM 1012 C CA . ILE A 1 127 ? 0.743 -4.667 13.503 1.00 97.94 127 ILE A CA 1
ATOM 1013 C C . ILE A 1 127 ? 1.411 -4.463 12.145 1.00 97.94 127 ILE A C 1
ATOM 1015 O O . ILE A 1 127 ? 2.116 -5.343 11.656 1.00 97.94 127 ILE A O 1
ATOM 1019 N N . ASN A 1 128 ? 1.203 -3.298 11.535 1.00 97.31 128 ASN A N 1
ATOM 1020 C CA . ASN A 1 128 ? 1.948 -2.861 10.363 1.00 97.31 128 ASN A CA 1
ATOM 1021 C C . ASN A 1 128 ? 3.307 -2.289 10.799 1.00 97.31 128 ASN A C 1
ATOM 1023 O O . ASN A 1 128 ? 3.396 -1.181 11.337 1.00 97.31 128 ASN A O 1
ATOM 1027 N N . ALA A 1 129 ? 4.369 -3.057 10.570 1.00 97.62 129 ALA A N 1
ATOM 1028 C CA . ALA A 1 129 ? 5.738 -2.717 10.928 1.00 97.62 129 ALA A CA 1
ATOM 1029 C C . ALA A 1 129 ? 6.338 -1.692 9.947 1.00 97.62 129 ALA A C 1
ATOM 1031 O O . ALA A 1 129 ? 7.201 -2.028 9.133 1.00 97.62 129 ALA A O 1
ATOM 1032 N N . TYR A 1 130 ? 5.846 -0.454 9.967 1.00 95.69 130 TYR A N 1
ATOM 1033 C CA . TYR A 1 130 ? 6.197 0.586 8.989 1.00 95.69 130 TYR A CA 1
ATOM 1034 C C . TYR A 1 130 ? 7.654 1.055 9.108 1.00 95.69 130 TYR A C 1
ATOM 1036 O O . TYR A 1 130 ? 8.324 1.293 8.103 1.00 95.69 130 TYR A O 1
ATOM 1044 N N . ASP A 1 131 ? 8.193 1.107 10.326 1.00 95.81 131 ASP A N 1
ATOM 1045 C CA . ASP A 1 131 ? 9.583 1.513 10.591 1.00 95.81 131 ASP A CA 1
ATOM 1046 C C . ASP A 1 131 ? 10.668 0.531 10.131 1.00 95.81 131 ASP A C 1
ATOM 1048 O O . ASP A 1 131 ? 11.854 0.845 10.221 1.00 95.81 131 ASP A O 1
ATOM 1052 N N . GLN A 1 132 ? 10.281 -0.619 9.581 1.00 95.38 132 GLN A N 1
ATOM 1053 C CA . GLN A 1 132 ? 11.200 -1.540 8.913 1.00 95.38 132 GLN A CA 1
ATOM 1054 C C . GLN A 1 132 ? 11.470 -1.130 7.442 1.00 95.38 132 GLN A C 1
ATOM 1056 O O . GLN A 1 132 ? 12.131 -1.858 6.703 1.00 95.38 132 GLN A O 1
ATOM 1061 N N . GLY A 1 133 ? 10.958 0.026 6.990 1.00 92.56 133 GLY A N 1
ATOM 1062 C CA . GLY A 1 133 ? 11.136 0.563 5.631 1.00 92.56 133 GLY A CA 1
ATOM 1063 C C . GLY A 1 133 ? 10.200 -0.074 4.602 1.00 92.56 133 GLY A C 1
ATOM 1064 O O . GLY A 1 133 ? 9.515 -1.044 4.911 1.00 92.56 133 GLY A O 1
ATOM 1065 N N . PHE A 1 134 ? 10.140 0.441 3.374 1.00 93.31 134 PHE A N 1
ATOM 1066 C CA . PHE A 1 134 ? 9.240 -0.121 2.360 1.00 93.31 134 PHE A CA 1
ATOM 1067 C C . PHE A 1 134 ? 9.769 -1.424 1.766 1.00 93.31 134 PHE A C 1
ATOM 1069 O O . PHE A 1 134 ? 10.937 -1.520 1.389 1.00 93.31 134 PHE A O 1
ATOM 1076 N N . LEU A 1 135 ? 8.888 -2.414 1.624 1.00 94.69 135 LEU A N 1
ATOM 1077 C CA . LEU A 1 135 ? 9.178 -3.580 0.797 1.00 94.69 135 LEU A CA 1
ATOM 1078 C C . LEU A 1 135 ? 9.016 -3.222 -0.681 1.00 94.69 135 LEU A C 1
ATOM 1080 O O . LEU A 1 135 ? 7.997 -2.675 -1.094 1.00 94.69 135 LEU A O 1
ATOM 1084 N N . VAL A 1 136 ? 9.988 -3.603 -1.495 1.00 94.12 136 VAL A N 1
ATOM 1085 C CA . VAL A 1 136 ? 9.877 -3.611 -2.958 1.00 94.12 136 VAL A CA 1
ATOM 1086 C C . VAL A 1 136 ? 9.879 -5.067 -3.425 1.00 94.12 136 VAL A C 1
ATOM 1088 O O . VAL A 1 136 ? 10.480 -5.915 -2.751 1.00 94.12 136 VAL A O 1
ATOM 1091 N N . PRO A 1 137 ? 9.180 -5.414 -4.517 1.00 95.31 137 PRO A N 1
ATOM 1092 C CA . PRO A 1 137 ? 9.226 -6.772 -5.033 1.00 95.31 137 PRO A CA 1
ATOM 1093 C C . PRO A 1 137 ? 10.643 -7.088 -5.527 1.00 95.31 137 PRO A C 1
ATOM 1095 O O . PRO A 1 137 ? 11.135 -6.478 -6.471 1.00 95.31 137 PRO A O 1
ATOM 1098 N N . ASP A 1 138 ? 11.298 -8.059 -4.890 1.00 96.50 138 ASP A N 1
ATOM 1099 C CA . ASP A 1 138 ? 12.600 -8.568 -5.319 1.00 96.50 138 ASP A CA 1
ATOM 1100 C C . ASP A 1 138 ? 12.596 -10.094 -5.334 1.00 96.50 138 ASP A C 1
ATOM 1102 O O . ASP A 1 138 ? 12.819 -10.771 -4.328 1.00 96.50 138 ASP A O 1
ATOM 1106 N N . ARG A 1 139 ? 12.374 -10.656 -6.522 1.00 96.12 139 ARG A N 1
ATOM 1107 C CA . ARG A 1 139 ? 12.292 -12.107 -6.701 1.00 96.12 139 ARG A CA 1
ATOM 1108 C C . ARG A 1 139 ? 13.636 -12.823 -6.506 1.00 96.12 139 ARG A C 1
ATOM 1110 O O . ARG A 1 139 ? 13.651 -14.051 -6.576 1.00 96.12 139 ARG A O 1
ATOM 1117 N N . ALA A 1 140 ? 14.758 -12.123 -6.288 1.00 96.69 140 ALA A N 1
ATOM 1118 C CA . ALA A 1 140 ? 16.025 -12.771 -5.926 1.00 96.69 140 ALA A CA 1
ATOM 1119 C C . ALA A 1 140 ? 15.983 -13.411 -4.537 1.00 96.69 140 ALA A C 1
ATOM 1121 O O . ALA A 1 140 ? 16.611 -14.446 -4.336 1.00 96.69 140 ALA A O 1
ATOM 1122 N N . ASN A 1 141 ? 15.230 -12.837 -3.595 1.00 96.56 141 ASN A N 1
ATOM 1123 C CA . ASN A 1 141 ? 15.144 -13.384 -2.240 1.00 96.56 141 ASN A CA 1
ATOM 1124 C C . ASN A 1 141 ? 14.142 -14.551 -2.119 1.00 96.56 141 ASN A C 1
ATOM 1126 O O . ASN A 1 141 ? 14.039 -15.162 -1.057 1.00 96.56 141 ASN A O 1
ATOM 1130 N N . GLU A 1 142 ? 13.403 -14.868 -3.192 1.00 96.88 142 GLU A N 1
ATOM 1131 C CA . GLU A 1 142 ? 12.407 -15.948 -3.240 1.00 96.88 142 GLU A CA 1
ATOM 1132 C C . GLU A 1 142 ? 11.340 -15.854 -2.127 1.00 96.88 142 GLU A C 1
ATOM 1134 O O . GLU A 1 142 ? 10.844 -16.865 -1.643 1.00 96.88 142 GLU A O 1
ATOM 1139 N N . GLY A 1 143 ? 11.010 -14.654 -1.663 1.00 96.44 143 GLY A N 1
ATOM 1140 C CA . GLY A 1 143 ? 10.069 -14.420 -0.571 1.00 96.44 143 GLY A CA 1
ATOM 1141 C C . GLY A 1 143 ? 10.658 -14.552 0.839 1.00 96.44 143 GLY A C 1
ATOM 1142 O O . GLY A 1 143 ? 9.923 -14.408 1.810 1.00 96.44 143 GLY A O 1
ATOM 1143 N N . TYR A 1 144 ? 11.962 -14.804 0.986 1.00 97.56 144 TYR A N 1
ATOM 1144 C CA . TYR A 1 144 ? 12.646 -14.838 2.281 1.00 97.56 144 TYR A CA 1
ATOM 1145 C C . TYR A 1 144 ? 13.250 -13.470 2.612 1.00 97.56 144 TYR A C 1
ATOM 1147 O O . TYR A 1 144 ? 14.417 -13.201 2.314 1.00 97.56 144 TYR A O 1
ATOM 1155 N N . LEU A 1 145 ? 12.473 -12.607 3.273 1.00 97.31 145 LEU A N 1
ATOM 1156 C CA . LEU A 1 145 ? 12.894 -11.234 3.592 1.00 97.31 145 LEU A CA 1
ATOM 1157 C C . LEU A 1 145 ? 14.172 -11.160 4.440 1.00 97.31 145 LEU A C 1
ATOM 1159 O O . LEU A 1 145 ? 14.926 -10.198 4.328 1.00 97.31 145 LEU A O 1
ATOM 1163 N N . ASP A 1 146 ? 14.466 -12.187 5.234 1.00 97.56 146 ASP A N 1
ATOM 1164 C CA . ASP A 1 146 ? 15.611 -12.222 6.153 1.00 97.56 146 ASP A CA 1
ATOM 1165 C C . ASP A 1 146 ? 16.694 -13.235 5.765 1.00 97.56 146 ASP A C 1
ATOM 1167 O O . ASP A 1 146 ? 17.557 -13.561 6.579 1.00 97.56 146 ASP A O 1
ATOM 1171 N N . GLY A 1 147 ? 16.655 -13.723 4.522 1.00 97.00 147 GLY A N 1
ATOM 1172 C CA . GLY A 1 147 ? 17.465 -14.854 4.070 1.00 97.00 147 GLY A CA 1
ATOM 1173 C C . GLY A 1 147 ? 16.791 -16.196 4.367 1.00 97.00 147 GLY A C 1
ATOM 1174 O O . GLY A 1 147 ? 15.926 -16.300 5.237 1.00 97.00 147 GLY A O 1
ATOM 1175 N N . LYS A 1 148 ? 17.166 -17.245 3.622 1.00 96.56 148 LYS A N 1
ATOM 1176 C CA . LYS A 1 148 ? 16.573 -18.591 3.771 1.00 96.56 148 LYS A CA 1
ATOM 1177 C C . LYS A 1 148 ? 16.809 -19.189 5.159 1.00 96.56 148 LYS A C 1
ATOM 1179 O O . LYS A 1 148 ? 15.970 -19.929 5.659 1.00 96.56 148 LYS A O 1
ATOM 1184 N N . ASP A 1 149 ? 17.938 -18.842 5.768 1.00 95.94 149 ASP A N 1
ATOM 1185 C CA . ASP A 1 149 ? 18.316 -19.204 7.133 1.00 95.94 149 ASP A CA 1
ATOM 1186 C C . ASP A 1 149 ? 17.778 -18.224 8.191 1.00 95.94 149 ASP A C 1
ATOM 1188 O O . ASP A 1 149 ? 18.008 -18.423 9.381 1.00 95.94 149 ASP A O 1
ATOM 1192 N N . GLN A 1 150 ? 17.059 -17.176 7.767 1.00 95.62 150 GLN A N 1
ATOM 1193 C CA . GLN A 1 150 ? 16.505 -16.126 8.623 1.00 95.62 150 GLN A CA 1
ATOM 1194 C C . GLN A 1 150 ? 17.571 -15.442 9.494 1.00 95.62 150 GLN A C 1
ATOM 1196 O O . GLN A 1 150 ? 17.289 -15.003 10.612 1.00 95.62 150 GLN A O 1
ATOM 1201 N N . SER A 1 151 ? 18.813 -15.370 9.010 1.00 95.81 151 SER A N 1
ATOM 1202 C CA . SER A 1 151 ? 19.953 -14.818 9.751 1.00 95.81 151 SER A CA 1
ATOM 1203 C C . SER A 1 151 ? 19.817 -13.322 10.046 1.00 95.81 151 SER A C 1
ATOM 1205 O O . SER A 1 151 ? 20.352 -12.840 11.047 1.00 95.81 151 SER A O 1
ATOM 1207 N N . ARG A 1 152 ? 19.071 -12.571 9.227 1.00 97.06 152 ARG A N 1
ATOM 1208 C CA . ARG A 1 152 ? 18.818 -11.144 9.460 1.00 97.06 152 ARG A CA 1
ATOM 1209 C C . ARG A 1 152 ? 17.721 -10.943 10.513 1.00 97.06 152 ARG A C 1
ATOM 1211 O O . ARG A 1 152 ? 16.555 -11.252 10.299 1.00 97.06 152 ARG A O 1
ATOM 1218 N N . LYS A 1 153 ? 18.102 -10.373 11.658 1.00 97.25 153 LYS A N 1
ATOM 1219 C CA . LYS A 1 153 ? 17.206 -10.098 12.792 1.00 97.25 153 LYS A CA 1
ATOM 1220 C C . LYS A 1 153 ? 16.854 -8.610 12.861 1.00 97.25 153 LYS A C 1
ATOM 1222 O O . LYS A 1 153 ? 17.561 -7.828 13.494 1.00 97.25 153 LYS A O 1
ATOM 1227 N N . THR A 1 154 ? 15.815 -8.203 12.134 1.00 95.44 154 THR A N 1
ATOM 1228 C CA . THR A 1 154 ? 15.473 -6.783 11.943 1.00 95.44 154 THR A CA 1
ATOM 1229 C C . THR A 1 154 ? 14.617 -6.191 13.071 1.00 95.44 154 THR A C 1
ATOM 1231 O O . THR A 1 154 ? 14.746 -5.004 13.373 1.00 95.44 154 THR A O 1
ATOM 1234 N N . TYR A 1 155 ? 13.802 -7.009 13.746 1.00 97.81 155 TYR A N 1
ATOM 1235 C CA . TYR A 1 155 ? 12.930 -6.569 14.837 1.00 97.81 155 TYR A CA 1
ATOM 1236 C C . TYR A 1 155 ? 13.722 -6.469 16.132 1.00 97.81 155 TYR A C 1
ATOM 1238 O O . TYR A 1 155 ? 14.186 -7.483 16.657 1.00 97.81 155 TYR A O 1
ATOM 1246 N N . ARG A 1 156 ? 13.899 -5.240 16.626 1.00 96.81 156 ARG A N 1
ATOM 1247 C CA . ARG A 1 156 ? 14.806 -4.948 17.739 1.00 96.81 156 ARG A CA 1
ATOM 1248 C C . ARG A 1 156 ? 14.119 -5.033 19.099 1.00 96.81 156 ARG A C 1
ATOM 1250 O O . ARG A 1 156 ? 13.109 -4.362 19.327 1.00 96.81 156 ARG A O 1
ATOM 1257 N N . PHE A 1 157 ? 14.730 -5.796 20.001 1.00 97.50 157 PHE A N 1
ATOM 1258 C CA . PHE A 1 157 ? 14.346 -5.937 21.404 1.00 97.50 157 PHE A CA 1
ATOM 1259 C C . PHE A 1 157 ? 15.480 -5.439 22.308 1.00 97.50 157 PHE A C 1
ATOM 1261 O O . PHE A 1 157 ? 16.661 -5.543 21.973 1.00 97.50 157 PHE A O 1
ATOM 1268 N N . SER A 1 158 ? 15.125 -4.871 23.457 1.00 95.44 158 SER A N 1
ATOM 1269 C CA . SER A 1 158 ? 16.072 -4.230 24.381 1.00 95.44 158 SER A CA 1
ATOM 1270 C C . SER A 1 158 ? 16.986 -5.233 25.086 1.00 95.44 158 SER A C 1
ATOM 1272 O O . SER A 1 158 ? 18.064 -4.866 25.543 1.00 95.44 158 SER A O 1
ATOM 1274 N N . ASP A 1 159 ? 16.557 -6.490 25.179 1.00 95.50 159 ASP A N 1
ATOM 1275 C CA . ASP A 1 159 ? 17.317 -7.600 25.759 1.00 95.50 159 ASP A CA 1
ATOM 1276 C C . ASP A 1 159 ? 18.326 -8.228 24.775 1.00 95.50 159 ASP A C 1
ATOM 1278 O O . ASP A 1 159 ? 19.080 -9.122 25.154 1.00 95.50 159 ASP A O 1
ATOM 1282 N N . GLY A 1 160 ? 18.359 -7.756 23.522 1.00 94.38 160 GLY A N 1
ATOM 1283 C CA . GLY A 1 160 ? 19.225 -8.267 22.461 1.00 94.38 160 GLY A CA 1
ATOM 1284 C C . GLY A 1 160 ? 18.665 -9.470 21.692 1.00 94.38 160 GLY A C 1
ATOM 1285 O O . GLY A 1 160 ? 19.285 -9.880 20.709 1.00 94.38 160 GLY A O 1
ATOM 1286 N N . ASN A 1 161 ? 17.494 -10.002 22.063 1.00 95.38 161 ASN A N 1
ATOM 1287 C CA . ASN A 1 161 ? 16.833 -11.122 21.381 1.00 95.38 161 ASN A CA 1
ATOM 1288 C C . ASN A 1 161 ? 16.090 -10.656 20.119 1.00 95.38 161 ASN A C 1
ATOM 1290 O O . ASN A 1 161 ? 14.877 -10.816 19.982 1.00 95.38 161 ASN A O 1
ATOM 1294 N N . ASN A 1 162 ? 16.823 -10.051 19.186 1.00 97.94 162 ASN A N 1
ATOM 1295 C CA . ASN A 1 162 ? 16.255 -9.553 17.939 1.00 97.94 162 ASN A CA 1
ATOM 1296 C C . ASN A 1 162 ? 15.712 -10.701 17.079 1.00 97.94 162 ASN A C 1
ATOM 1298 O O . ASN A 1 162 ? 16.309 -11.777 17.011 1.00 97.94 162 ASN A O 1
ATOM 1302 N N . LEU A 1 163 ? 14.626 -10.438 16.354 1.00 98.38 163 LEU A N 1
ATOM 1303 C CA . LEU A 1 163 ? 13.917 -11.448 15.567 1.00 98.38 163 LEU A CA 1
ATOM 1304 C C . LEU A 1 163 ? 13.898 -11.104 14.074 1.00 98.38 163 LEU A C 1
ATOM 1306 O O . LEU A 1 163 ? 13.936 -9.938 13.673 1.00 98.38 163 LEU A O 1
ATOM 1310 N N . SER A 1 164 ? 13.836 -12.134 13.237 1.00 98.38 164 SER A N 1
ATOM 1311 C CA . SER A 1 164 ? 13.445 -12.030 11.825 1.00 98.38 164 SER A CA 1
ATOM 1312 C C . SER A 1 164 ? 11.927 -11.813 11.688 1.00 98.38 164 SER A C 1
ATOM 1314 O O . SER A 1 164 ? 11.182 -11.948 12.660 1.00 98.38 164 SER A O 1
ATOM 1316 N N . HIS A 1 165 ? 11.440 -11.513 10.481 1.00 98.19 165 HIS A N 1
ATOM 1317 C CA . HIS A 1 165 ? 10.008 -11.409 10.176 1.00 98.19 165 HIS A CA 1
ATOM 1318 C C . HIS A 1 165 ? 9.265 -12.697 10.519 1.00 98.19 165 HIS A C 1
ATOM 1320 O O . HIS A 1 165 ? 8.228 -12.637 11.173 1.00 98.19 165 HIS A O 1
ATOM 1326 N N . ARG A 1 166 ? 9.814 -13.855 10.133 1.00 97.81 166 ARG A N 1
ATOM 1327 C CA . ARG A 1 166 ? 9.195 -15.156 10.408 1.00 97.81 166 ARG A CA 1
ATOM 1328 C C . ARG A 1 166 ? 9.115 -15.420 11.910 1.00 97.81 166 ARG A C 1
ATOM 1330 O O . ARG A 1 166 ? 8.032 -15.699 12.408 1.00 97.81 166 ARG A O 1
ATOM 1337 N N . GLU A 1 167 ? 10.214 -15.271 12.645 1.00 98.38 167 GLU A N 1
ATOM 1338 C CA . GLU A 1 167 ? 10.207 -15.496 14.098 1.00 98.38 167 GLU A CA 1
ATOM 1339 C C . GLU A 1 167 ? 9.276 -14.529 14.836 1.00 98.38 167 GLU A C 1
ATOM 1341 O O . GLU A 1 167 ? 8.582 -14.935 15.769 1.00 98.38 167 GLU A O 1
ATOM 1346 N N . TYR A 1 168 ? 9.231 -13.257 14.422 1.00 98.44 168 TYR A N 1
ATOM 1347 C CA . TYR A 1 168 ? 8.330 -12.290 15.038 1.00 98.44 168 TYR A CA 1
ATOM 1348 C C . TYR A 1 168 ? 6.865 -12.574 14.690 1.00 98.44 168 TYR A C 1
ATOM 1350 O O . TYR A 1 168 ? 6.016 -12.542 15.577 1.00 98.44 168 TYR A O 1
ATOM 1358 N N . ALA A 1 169 ? 6.559 -12.932 13.441 1.00 97.81 169 ALA A N 1
ATOM 1359 C CA . ALA A 1 169 ? 5.224 -13.367 13.040 1.00 97.81 169 ALA A CA 1
ATOM 1360 C C . ALA A 1 169 ? 4.766 -14.601 13.831 1.00 97.81 169 ALA A C 1
ATOM 1362 O O . ALA A 1 169 ? 3.643 -14.624 14.329 1.00 97.81 169 ALA A O 1
ATOM 1363 N N . ASP A 1 170 ? 5.637 -15.593 14.020 1.00 97.31 170 ASP A N 1
ATOM 1364 C CA . ASP A 1 170 ? 5.323 -16.799 14.788 1.00 97.31 170 ASP A CA 1
ATOM 1365 C C . ASP A 1 170 ? 5.135 -16.488 16.287 1.00 97.31 170 ASP A C 1
ATOM 1367 O O . ASP A 1 170 ? 4.293 -17.096 16.952 1.00 97.31 170 ASP A O 1
ATOM 1371 N N . LEU A 1 171 ? 5.880 -15.517 16.835 1.00 97.75 171 LEU A N 1
ATOM 1372 C CA . LEU A 1 171 ? 5.660 -15.009 18.193 1.00 97.75 171 LEU A CA 1
ATOM 1373 C C . LEU A 1 171 ? 4.286 -14.336 18.319 1.00 97.75 171 LEU A C 1
ATOM 1375 O O . LEU A 1 171 ? 3.545 -14.641 19.252 1.00 97.75 171 LEU A O 1
ATOM 1379 N N . LEU A 1 172 ? 3.942 -13.458 17.376 1.00 97.75 172 LEU A N 1
ATOM 1380 C CA . LEU A 1 172 ? 2.663 -12.747 17.320 1.00 97.75 172 LEU A CA 1
ATOM 1381 C C . LEU A 1 172 ? 1.472 -13.704 17.153 1.00 97.75 172 LEU A C 1
ATOM 1383 O O . LEU A 1 172 ? 0.445 -13.547 17.820 1.00 97.75 172 LEU A O 1
ATOM 1387 N N . ALA A 1 173 ? 1.625 -14.740 16.329 1.00 95.69 173 ALA A N 1
ATOM 1388 C CA . ALA A 1 173 ? 0.580 -15.717 16.044 1.00 95.69 173 ALA A CA 1
ATOM 1389 C C . ALA A 1 173 ? 0.106 -16.479 17.294 1.00 95.69 173 ALA A C 1
ATOM 1391 O O . ALA A 1 173 ? -1.068 -16.844 17.368 1.00 95.69 173 ALA A O 1
ATOM 1392 N N . LYS A 1 174 ? 0.965 -16.658 18.313 1.00 95.94 174 LYS A N 1
ATOM 1393 C CA . LYS A 1 174 ? 0.590 -17.284 19.602 1.00 95.94 174 LYS A CA 1
ATOM 1394 C C . LYS A 1 174 ? -0.539 -16.542 20.317 1.00 95.94 174 LYS A C 1
ATOM 1396 O O . LYS A 1 174 ? -1.291 -17.151 21.071 1.00 95.94 174 LYS A O 1
ATOM 1401 N N . ASP A 1 175 ? -0.664 -15.246 20.053 1.00 95.25 175 ASP A N 1
ATOM 1402 C CA . ASP A 1 175 ? -1.693 -14.371 20.607 1.00 95.25 175 ASP A CA 1
ATOM 1403 C C . ASP A 1 175 ? -2.772 -13.992 19.575 1.00 95.25 175 ASP A C 1
ATOM 1405 O O . ASP A 1 175 ? -3.611 -13.119 19.822 1.00 95.25 175 ASP A O 1
ATOM 1409 N N . GLY A 1 176 ? -2.762 -14.641 18.405 1.00 93.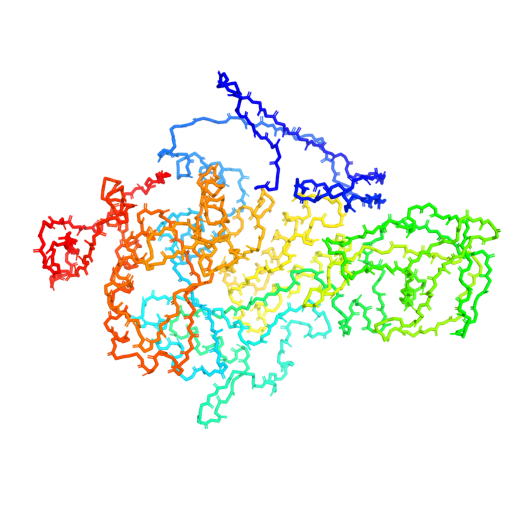31 176 GLY A N 1
ATOM 1410 C CA . GLY A 1 176 ? -3.648 -14.322 17.288 1.00 93.31 176 GLY A CA 1
ATOM 1411 C C . GLY A 1 176 ? -3.414 -12.921 16.720 1.00 93.31 176 GLY A C 1
ATOM 1412 O O . GLY A 1 176 ? -4.373 -12.283 16.284 1.00 93.31 176 GLY A O 1
ATOM 1413 N N . LEU A 1 177 ? -2.175 -12.421 16.789 1.00 96.50 177 LEU A N 1
ATOM 1414 C CA . LEU A 1 177 ? -1.758 -11.166 16.172 1.00 96.50 177 LEU A CA 1
ATOM 1415 C C . LEU A 1 177 ? -1.128 -11.421 14.799 1.00 96.50 177 LEU A C 1
ATOM 1417 O O . LEU A 1 177 ? -0.513 -12.459 14.561 1.00 96.50 177 LEU A O 1
ATOM 1421 N N . ILE A 1 178 ? -1.267 -10.443 13.911 1.00 96.50 178 ILE A N 1
ATOM 1422 C CA . ILE A 1 178 ? -0.835 -10.502 12.517 1.00 96.50 178 ILE A CA 1
ATOM 1423 C C . ILE A 1 178 ? 0.241 -9.448 12.276 1.00 96.50 178 ILE A C 1
ATOM 1425 O O . ILE A 1 178 ? 0.059 -8.272 12.598 1.00 96.50 178 ILE A O 1
ATOM 1429 N N . LEU A 1 179 ? 1.345 -9.873 11.665 1.00 97.62 179 LEU A N 1
ATOM 1430 C CA . LEU A 1 179 ? 2.401 -8.984 11.199 1.00 97.62 179 LEU A CA 1
ATOM 1431 C C . LEU A 1 179 ? 2.087 -8.472 9.791 1.00 97.62 179 LEU A C 1
ATOM 1433 O O . LEU A 1 179 ? 1.709 -9.247 8.909 1.00 97.62 179 LEU A O 1
ATOM 1437 N N . GLY A 1 180 ? 2.296 -7.180 9.568 1.00 96.81 180 GLY A N 1
ATOM 1438 C CA . GLY A 1 180 ? 2.166 -6.545 8.266 1.00 96.81 180 GLY A CA 1
ATOM 1439 C C . GLY A 1 180 ? 3.332 -5.636 7.913 1.00 96.81 180 GLY A C 1
ATOM 1440 O O . GLY A 1 180 ? 4.128 -5.258 8.776 1.00 96.81 180 GLY A O 1
ATOM 1441 N N . ARG A 1 181 ? 3.435 -5.298 6.625 1.00 96.75 181 ARG A N 1
ATOM 1442 C CA . ARG A 1 181 ? 4.446 -4.380 6.083 1.00 96.75 181 ARG A CA 1
ATOM 1443 C C . ARG A 1 181 ? 3.836 -3.494 4.997 1.00 96.75 181 ARG A C 1
ATOM 1445 O O . ARG A 1 181 ? 3.015 -3.959 4.207 1.00 96.75 181 ARG A O 1
ATOM 1452 N N . THR A 1 182 ? 4.308 -2.254 4.911 1.00 95.12 182 THR A N 1
ATOM 1453 C CA . THR A 1 182 ? 4.033 -1.360 3.778 1.00 95.12 182 THR A CA 1
ATOM 1454 C C . THR A 1 182 ? 5.007 -1.638 2.636 1.00 95.12 182 THR A C 1
ATOM 1456 O O . THR A 1 182 ? 6.196 -1.898 2.856 1.00 95.12 182 THR A O 1
ATOM 1459 N N . ASN A 1 183 ? 4.510 -1.594 1.404 1.00 93.69 183 ASN A N 1
ATOM 1460 C CA . ASN A 1 183 ? 5.282 -1.932 0.216 1.00 93.69 183 ASN A CA 1
ATOM 1461 C C . ASN A 1 183 ? 5.027 -0.965 -0.942 1.00 93.69 183 ASN A C 1
ATOM 1463 O O . ASN A 1 183 ? 3.950 -0.394 -1.042 1.00 93.69 183 ASN A O 1
ATOM 1467 N N . ILE A 1 184 ? 6.001 -0.834 -1.846 1.00 94.31 184 ILE A N 1
ATOM 1468 C CA . ILE A 1 184 ? 5.829 -0.120 -3.113 1.00 94.31 184 ILE A CA 1
ATOM 1469 C C . ILE A 1 184 ? 5.382 -1.132 -4.170 1.00 94.31 184 ILE A C 1
ATOM 1471 O O . ILE A 1 184 ? 6.197 -1.828 -4.778 1.00 94.31 184 ILE A O 1
ATOM 1475 N N . THR A 1 185 ? 4.063 -1.222 -4.336 1.00 94.12 185 THR A N 1
ATOM 1476 C CA . THR A 1 185 ? 3.285 -2.315 -4.950 1.00 94.12 185 THR A CA 1
ATOM 1477 C C . THR A 1 185 ? 3.965 -3.063 -6.092 1.00 94.12 185 THR A C 1
ATOM 1479 O O . THR A 1 185 ? 4.107 -4.278 -6.022 1.00 94.12 185 THR A O 1
ATOM 1482 N N . THR A 1 186 ? 4.370 -2.378 -7.158 1.00 94.00 186 THR A N 1
ATOM 1483 C CA . THR A 1 186 ? 5.009 -3.025 -8.315 1.00 94.00 186 THR A CA 1
ATOM 1484 C C . THR A 1 186 ? 6.241 -2.280 -8.803 1.00 94.00 186 THR A C 1
ATOM 1486 O O . THR A 1 186 ? 6.607 -2.428 -9.965 1.00 94.00 186 THR A O 1
ATOM 1489 N N . SER A 1 187 ? 6.864 -1.445 -7.969 1.00 93.25 187 SER A N 1
ATOM 1490 C CA . SER A 1 187 ? 8.045 -0.702 -8.416 1.00 93.25 187 SER A CA 1
ATOM 1491 C C . SER A 1 187 ? 9.233 -1.645 -8.587 1.00 93.25 187 SER A C 1
ATOM 1493 O O . SER A 1 187 ? 9.669 -2.285 -7.628 1.00 93.25 187 SER A O 1
ATOM 1495 N N . LEU A 1 188 ? 9.775 -1.713 -9.805 1.00 94.69 188 LEU A N 1
ATOM 1496 C CA . LEU A 1 188 ? 11.057 -2.357 -10.080 1.00 94.69 188 LEU A CA 1
ATOM 1497 C C . LEU A 1 188 ? 12.160 -1.412 -9.609 1.00 94.69 188 LEU A C 1
ATOM 1499 O O . LEU A 1 188 ? 12.736 -0.665 -10.404 1.00 94.69 188 LEU A O 1
ATOM 1503 N N . ALA A 1 189 ? 12.407 -1.403 -8.304 1.00 94.00 189 ALA A N 1
ATOM 1504 C CA . ALA A 1 189 ? 13.369 -0.496 -7.704 1.00 94.00 189 ALA A CA 1
ATOM 1505 C C . ALA A 1 189 ? 14.811 -0.830 -8.138 1.00 94.00 189 ALA A C 1
ATOM 1507 O O . ALA A 1 189 ? 15.128 -2.005 -8.368 1.00 94.00 189 ALA A O 1
ATOM 1508 N N . PRO A 1 190 ? 15.707 0.170 -8.228 1.00 92.75 190 PRO A N 1
ATOM 1509 C CA . PRO A 1 190 ? 17.121 -0.051 -8.525 1.00 92.75 190 PRO A CA 1
ATOM 1510 C C . PRO A 1 190 ? 17.746 -1.089 -7.585 1.00 92.75 190 PRO A C 1
ATOM 1512 O O . PRO A 1 190 ? 17.525 -1.046 -6.376 1.00 92.75 190 PRO A O 1
ATOM 1515 N N . GLY A 1 191 ? 18.530 -2.014 -8.136 1.00 93.44 191 GLY A N 1
ATOM 1516 C CA . GLY A 1 191 ? 19.201 -3.084 -7.392 1.00 93.44 191 GLY A CA 1
ATOM 1517 C C . GLY A 1 191 ? 18.358 -4.339 -7.145 1.00 93.44 191 GLY A C 1
ATOM 1518 O O . GLY A 1 191 ? 18.885 -5.316 -6.620 1.00 93.44 191 GLY A O 1
ATOM 1519 N N . THR A 1 192 ? 17.074 -4.345 -7.522 1.00 95.62 192 THR A N 1
ATOM 1520 C CA . THR A 1 192 ? 16.241 -5.562 -7.492 1.00 95.62 192 THR A CA 1
ATOM 1521 C C . THR A 1 192 ? 16.498 -6.440 -8.714 1.00 95.62 192 THR A C 1
ATOM 1523 O O . THR A 1 192 ? 16.829 -5.931 -9.789 1.00 95.62 192 THR A O 1
ATOM 1526 N N . LYS A 1 193 ? 16.265 -7.757 -8.579 1.00 95.69 193 LYS A N 1
ATOM 1527 C CA . LYS A 1 193 ? 16.517 -8.763 -9.630 1.00 95.69 193 LYS A CA 1
ATOM 1528 C C . LYS A 1 193 ? 16.013 -8.377 -11.017 1.00 95.69 193 LYS A C 1
ATOM 1530 O O . LYS A 1 193 ? 16.662 -8.681 -12.011 1.00 95.69 193 LYS A O 1
ATOM 1535 N N . ASP A 1 194 ? 14.822 -7.791 -11.074 1.00 95.88 194 ASP A N 1
ATOM 1536 C CA . ASP A 1 194 ? 14.123 -7.514 -12.325 1.00 95.88 194 ASP A CA 1
ATOM 1537 C C . ASP A 1 194 ? 14.443 -6.115 -12.893 1.00 95.88 194 ASP A C 1
ATOM 1539 O O . ASP A 1 194 ? 14.073 -5.829 -14.033 1.00 95.88 194 ASP A O 1
ATOM 1543 N N . CYS A 1 195 ? 15.148 -5.262 -12.136 1.00 95.00 195 CYS A N 1
ATOM 1544 C CA . CYS A 1 195 ? 15.531 -3.907 -12.543 1.00 95.00 195 CYS A CA 1
ATOM 1545 C C . CYS A 1 195 ? 17.008 -3.794 -12.938 1.00 95.00 195 CYS A C 1
ATOM 1547 O O . CYS A 1 195 ? 17.316 -3.366 -14.050 1.00 95.00 195 CYS A O 1
ATOM 1549 N N . SER A 1 196 ? 17.930 -4.158 -12.043 1.00 92.75 196 SER A N 1
ATOM 1550 C CA . SER A 1 196 ? 19.370 -4.021 -12.284 1.00 92.75 196 SER A CA 1
ATOM 1551 C C . SER A 1 196 ? 20.185 -5.054 -11.487 1.00 92.75 196 SER A C 1
ATOM 1553 O O . SER A 1 196 ? 19.724 -5.528 -10.449 1.00 92.75 196 SER A O 1
ATOM 1555 N N . PRO A 1 197 ? 21.378 -5.467 -11.966 1.00 93.62 197 PRO A N 1
ATOM 1556 C CA . PRO A 1 197 ? 22.118 -4.937 -13.122 1.00 93.62 197 PRO A CA 1
ATOM 1557 C C . PRO A 1 197 ? 21.594 -5.396 -14.491 1.00 93.62 197 PRO A C 1
ATOM 1559 O O . PRO A 1 197 ? 21.997 -4.833 -15.503 1.00 93.62 197 PRO A O 1
ATOM 1562 N N . PHE A 1 198 ? 20.690 -6.379 -14.539 1.00 94.62 198 PHE A N 1
ATOM 1563 C CA . PHE A 1 198 ? 20.129 -6.901 -15.787 1.00 94.62 198 PHE A CA 1
ATOM 1564 C C . PHE A 1 198 ? 18.606 -6.694 -15.820 1.00 94.62 198 PHE A C 1
ATOM 1566 O O . PHE A 1 198 ? 17.877 -7.519 -15.266 1.00 94.62 198 PHE A O 1
ATOM 1573 N N . PRO A 1 199 ? 18.101 -5.623 -16.458 1.00 94.81 199 PRO A N 1
ATOM 1574 C CA . PRO A 1 199 ? 16.673 -5.351 -16.533 1.00 94.81 199 PRO A CA 1
ATOM 1575 C C . PRO A 1 199 ? 15.929 -6.495 -17.229 1.00 94.81 199 PRO A C 1
ATOM 1577 O O . PRO A 1 199 ? 16.385 -7.074 -18.227 1.00 94.81 199 PRO A O 1
ATOM 1580 N N . SER A 1 200 ? 14.752 -6.813 -16.698 1.00 96.12 200 SER A N 1
ATOM 1581 C CA . SER A 1 200 ? 13.881 -7.850 -17.242 1.00 96.12 200 SER A CA 1
ATOM 1582 C C . SER A 1 200 ? 13.424 -7.523 -18.672 1.00 96.12 200 SER A C 1
ATOM 1584 O O . SER A 1 200 ? 13.333 -6.365 -19.094 1.00 96.12 200 SER A O 1
ATOM 1586 N N . ASP A 1 201 ? 13.112 -8.559 -19.450 1.00 95.81 201 ASP A N 1
ATOM 1587 C CA . ASP A 1 201 ? 12.433 -8.383 -20.745 1.00 95.81 201 ASP A CA 1
ATOM 1588 C C . ASP A 1 201 ? 10.930 -8.178 -20.592 1.00 95.81 201 ASP A C 1
ATOM 1590 O O . ASP A 1 201 ? 10.269 -7.724 -21.518 1.00 95.81 201 ASP A O 1
ATOM 1594 N N . SER A 1 202 ? 10.415 -8.416 -19.389 1.00 96.06 202 SER A N 1
ATOM 1595 C CA . SER A 1 202 ? 9.017 -8.230 -19.017 1.00 96.06 202 SER A CA 1
ATOM 1596 C C . SER A 1 202 ? 8.774 -6.885 -18.315 1.00 96.06 202 SER A C 1
ATOM 1598 O O . SER A 1 202 ? 7.885 -6.756 -17.477 1.00 96.06 202 SER A O 1
ATOM 1600 N N . VAL A 1 203 ? 9.571 -5.865 -18.643 1.00 95.56 203 VAL A N 1
ATOM 1601 C CA . VAL A 1 203 ? 9.297 -4.467 -18.270 1.00 95.56 203 VAL A CA 1
ATOM 1602 C C . VAL A 1 203 ? 8.252 -3.893 -19.229 1.00 95.56 203 VAL A C 1
ATOM 1604 O O . VAL A 1 203 ? 8.211 -4.247 -20.405 1.00 95.56 203 VAL A O 1
ATOM 1607 N N . CYS A 1 204 ? 7.395 -3.003 -18.739 1.00 94.38 204 CYS A N 1
ATOM 1608 C CA . CYS A 1 204 ? 6.411 -2.314 -19.560 1.00 94.38 204 CYS A CA 1
ATOM 1609 C C . CYS A 1 204 ? 7.101 -1.347 -20.536 1.00 94.38 204 CYS A C 1
ATOM 1611 O O . CYS A 1 204 ? 7.618 -0.298 -20.145 1.00 94.38 204 CYS A O 1
ATOM 1613 N N . VAL A 1 205 ? 7.068 -1.699 -21.819 1.00 94.12 205 VAL A N 1
ATOM 1614 C CA . VAL A 1 205 ? 7.530 -0.851 -22.921 1.00 94.12 205 VAL A CA 1
ATOM 1615 C C . VAL A 1 205 ? 6.399 0.090 -23.330 1.00 94.12 205 VAL A C 1
ATOM 1617 O O . VAL A 1 205 ? 5.269 -0.344 -23.547 1.00 94.12 205 VAL A O 1
ATOM 1620 N N . LEU A 1 206 ? 6.699 1.383 -23.420 1.00 92.69 206 LEU A N 1
ATOM 1621 C CA . LEU A 1 206 ? 5.793 2.381 -23.980 1.00 92.69 206 LEU A CA 1
ATOM 1622 C C . LEU A 1 206 ? 5.850 2.348 -25.500 1.00 92.69 206 LEU A C 1
ATOM 1624 O O . LEU A 1 206 ? 4.822 2.179 -26.140 1.00 92.69 206 LEU A O 1
ATOM 1628 N N . HIS A 1 207 ? 7.048 2.461 -26.071 1.00 92.00 207 HIS A N 1
ATOM 1629 C CA . HIS A 1 207 ? 7.276 2.441 -27.514 1.00 92.00 207 HIS A CA 1
ATOM 1630 C C . HIS A 1 207 ? 8.629 1.822 -27.832 1.00 92.00 207 HIS A C 1
ATOM 1632 O O . HIS A 1 207 ? 9.550 1.885 -27.016 1.00 92.00 207 HIS A O 1
ATOM 1638 N N . ARG A 1 208 ? 8.745 1.272 -29.039 1.00 95.56 208 ARG A N 1
ATOM 1639 C CA . ARG A 1 208 ? 9.987 0.719 -29.570 1.00 95.56 208 ARG A CA 1
ATOM 1640 C C . ARG A 1 208 ? 10.457 1.545 -30.757 1.00 95.56 208 ARG A C 1
ATOM 1642 O O . ARG A 1 208 ? 9.702 1.729 -31.707 1.00 95.56 208 ARG A O 1
ATOM 1649 N N . HIS A 1 209 ? 11.708 1.970 -30.672 1.00 97.25 209 HIS A N 1
ATOM 1650 C CA . HIS A 1 209 ? 12.511 2.539 -31.753 1.00 97.25 209 HIS A CA 1
ATOM 1651 C C . HIS A 1 209 ? 13.698 1.616 -32.026 1.00 97.25 209 HIS A C 1
ATOM 1653 O O . HIS A 1 209 ? 13.826 0.567 -31.386 1.00 97.25 209 HIS A O 1
ATOM 1659 N N . TYR A 1 210 ? 14.574 1.994 -32.949 1.00 98.50 210 TYR A N 1
ATOM 1660 C CA . TYR A 1 210 ? 15.750 1.204 -33.303 1.00 98.50 210 TYR A CA 1
ATOM 1661 C C . TYR A 1 210 ? 17.004 2.067 -33.407 1.00 98.50 210 TYR A C 1
ATOM 1663 O O . TYR A 1 210 ? 16.941 3.237 -33.791 1.00 98.50 210 TYR A O 1
ATOM 1671 N N . LEU A 1 211 ? 18.160 1.484 -33.082 1.00 98.56 211 LEU A N 1
ATOM 1672 C CA . LEU A 1 211 ? 19.447 2.143 -33.281 1.00 98.56 211 LEU A CA 1
ATOM 1673 C C . LEU A 1 211 ? 19.718 2.376 -34.771 1.00 98.56 211 LEU A C 1
ATOM 1675 O O . LEU A 1 211 ? 19.627 1.458 -35.588 1.00 98.56 211 LEU A O 1
ATOM 1679 N N . SER A 1 212 ? 20.108 3.600 -35.121 1.00 98.31 212 SER A N 1
ATOM 1680 C CA . SER A 1 212 ? 20.483 3.961 -36.496 1.00 98.31 212 SER A CA 1
ATOM 1681 C C . SER A 1 212 ? 21.936 3.612 -36.838 1.00 98.31 212 SER A C 1
ATOM 1683 O O . SER A 1 212 ? 22.272 3.480 -38.021 1.00 98.31 212 SER A O 1
ATOM 1685 N N . GLU A 1 213 ? 22.782 3.443 -35.820 1.00 98.06 213 GLU A N 1
ATOM 1686 C CA . GLU A 1 213 ? 24.224 3.189 -35.908 1.00 98.06 213 GLU A CA 1
ATOM 1687 C C . GLU A 1 213 ? 24.655 2.213 -34.802 1.00 98.06 213 GLU A C 1
ATOM 1689 O O . GLU A 1 213 ? 23.952 2.070 -33.800 1.00 98.06 213 GLU A O 1
ATOM 1694 N N . ASP A 1 214 ? 25.795 1.546 -34.991 1.00 98.31 214 ASP A N 1
ATOM 1695 C CA . ASP A 1 214 ? 26.427 0.739 -33.942 1.00 98.31 214 ASP A CA 1
ATOM 1696 C C . ASP A 1 214 ? 26.941 1.654 -32.817 1.00 98.31 214 ASP A C 1
ATOM 1698 O O . ASP A 1 214 ? 27.370 2.780 -33.079 1.00 98.31 214 ASP A O 1
ATOM 1702 N N . ILE A 1 215 ? 26.946 1.164 -31.576 1.00 97.62 215 ILE A N 1
ATOM 1703 C CA . ILE A 1 215 ? 27.524 1.867 -30.422 1.00 97.62 215 ILE A CA 1
ATOM 1704 C C . ILE A 1 215 ? 28.431 0.924 -29.619 1.00 97.62 215 ILE A C 1
ATOM 1706 O O . ILE A 1 215 ? 28.072 -0.218 -29.337 1.00 97.62 215 ILE A O 1
ATOM 1710 N N . SER A 1 216 ? 29.616 1.401 -29.240 1.00 97.62 216 SER A N 1
ATOM 1711 C CA . SER A 1 216 ? 30.532 0.748 -28.287 1.00 97.62 216 SER A CA 1
ATOM 1712 C C . SER A 1 216 ? 30.063 0.937 -26.843 1.00 97.62 216 SER A C 1
ATOM 1714 O O . SER A 1 216 ? 29.100 1.657 -26.612 1.00 97.62 216 SER A O 1
ATOM 1716 N N . GLU A 1 217 ? 30.747 0.379 -25.838 1.00 95.81 217 GLU A N 1
ATOM 1717 C CA . GLU A 1 217 ? 30.428 0.574 -24.410 1.00 95.81 217 GLU A CA 1
ATOM 1718 C C . GLU A 1 217 ? 30.679 2.005 -23.899 1.00 95.81 217 GLU A C 1
ATOM 1720 O O . GLU A 1 217 ? 30.131 2.398 -22.869 1.00 95.81 217 GLU A O 1
ATOM 1725 N N . SER A 1 218 ? 31.503 2.790 -24.600 1.00 95.38 218 SER A N 1
ATOM 1726 C CA . SER A 1 218 ? 31.882 4.154 -24.197 1.00 95.38 218 SER A CA 1
ATOM 1727 C C . SER A 1 218 ? 31.155 5.260 -24.957 1.00 95.38 218 SER A C 1
ATOM 1729 O O . SER A 1 218 ? 31.241 6.426 -24.566 1.00 95.38 218 SER A O 1
ATOM 1731 N N . ASP A 1 219 ? 30.451 4.920 -26.038 1.00 96.25 219 ASP A N 1
ATOM 1732 C CA . ASP A 1 219 ? 29.765 5.920 -26.849 1.00 96.25 219 ASP A CA 1
ATOM 1733 C C . ASP A 1 219 ? 28.623 6.578 -26.076 1.00 96.25 219 ASP A C 1
ATOM 1735 O O . ASP A 1 219 ? 27.866 5.927 -25.352 1.00 96.25 219 ASP A O 1
ATOM 1739 N N . THR A 1 220 ? 28.510 7.895 -26.244 1.00 90.88 220 THR A N 1
ATOM 1740 C CA . THR A 1 220 ? 27.491 8.740 -25.597 1.00 90.88 220 THR A CA 1
ATOM 1741 C C . THR A 1 220 ? 26.492 9.325 -26.595 1.00 90.88 220 THR A C 1
ATOM 1743 O O . THR A 1 220 ? 25.455 9.856 -26.194 1.00 90.88 220 THR A O 1
ATOM 1746 N N . LEU A 1 221 ? 26.775 9.213 -27.897 1.00 97.12 221 LEU A N 1
ATOM 1747 C CA . LEU A 1 221 ? 25.865 9.597 -28.970 1.00 97.12 221 LEU A CA 1
ATOM 1748 C C . LEU A 1 221 ? 25.040 8.377 -29.372 1.00 97.12 221 LEU A C 1
ATOM 1750 O O . LEU A 1 221 ? 25.552 7.450 -29.986 1.00 97.12 221 LEU A O 1
ATOM 1754 N N . ILE A 1 222 ? 23.759 8.389 -29.008 1.00 97.75 222 ILE A N 1
ATOM 1755 C CA . ILE A 1 222 ? 22.833 7.286 -29.272 1.00 97.75 222 ILE A CA 1
ATOM 1756 C C . ILE A 1 222 ? 21.851 7.736 -30.348 1.00 97.75 222 ILE A C 1
ATOM 1758 O O . ILE A 1 222 ? 20.924 8.499 -30.058 1.00 97.75 222 ILE A O 1
ATOM 1762 N N . TYR A 1 223 ? 22.086 7.309 -31.589 1.00 98.19 223 TYR A N 1
ATOM 1763 C CA . TYR A 1 223 ? 21.249 7.660 -32.735 1.00 98.19 223 TYR A CA 1
ATOM 1764 C C . TYR A 1 223 ? 20.078 6.691 -32.887 1.00 98.19 223 TYR A C 1
ATOM 1766 O O . TYR A 1 223 ? 20.264 5.476 -32.890 1.00 98.19 223 TYR A O 1
ATOM 1774 N N . VAL A 1 224 ? 18.879 7.239 -33.061 1.00 98.06 224 VAL A N 1
ATOM 1775 C CA . VAL A 1 224 ? 17.620 6.492 -33.206 1.00 98.06 224 VAL A CA 1
ATOM 1776 C C . VAL A 1 224 ? 17.005 6.739 -34.580 1.00 98.06 224 VAL A C 1
ATOM 1778 O O . VAL A 1 224 ? 17.352 7.705 -35.264 1.00 98.06 224 VAL A O 1
ATOM 1781 N N . ASP A 1 225 ? 16.139 5.842 -35.030 1.00 97.69 225 ASP A N 1
ATOM 1782 C CA . ASP A 1 225 ? 15.472 5.919 -36.331 1.00 97.69 225 ASP A CA 1
ATOM 1783 C C . ASP A 1 225 ? 14.402 7.021 -36.389 1.00 97.69 225 ASP A C 1
ATOM 1785 O O . ASP A 1 225 ? 14.292 7.723 -37.403 1.00 97.69 225 ASP A O 1
ATOM 1789 N N . ALA A 1 226 ? 13.668 7.228 -35.292 1.00 95.88 226 ALA A N 1
ATOM 1790 C CA . ALA A 1 226 ? 12.628 8.245 -35.182 1.00 95.88 226 ALA A CA 1
ATOM 1791 C C . ALA A 1 226 ? 12.548 8.881 -33.774 1.00 95.88 226 ALA A C 1
ATOM 1793 O O . ALA A 1 226 ? 12.972 8.282 -32.785 1.00 95.88 226 ALA A O 1
ATOM 1794 N N . PRO A 1 227 ? 12.022 10.118 -33.650 1.00 94.25 227 PRO A N 1
ATOM 1795 C CA . PRO A 1 227 ? 11.904 10.811 -32.369 1.00 94.25 227 PRO A CA 1
ATOM 1796 C C . PRO A 1 227 ? 10.542 10.597 -31.686 1.00 94.25 227 PRO A C 1
ATOM 1798 O O . PRO A 1 227 ? 10.340 11.105 -30.579 1.00 94.25 227 PRO A O 1
ATOM 1801 N N . ASP A 1 228 ? 9.593 9.917 -32.345 1.00 92.50 228 ASP A N 1
ATOM 1802 C CA . ASP A 1 228 ? 8.188 9.872 -31.934 1.00 92.50 228 ASP A CA 1
ATOM 1803 C C . ASP A 1 228 ? 8.033 9.424 -30.474 1.00 92.50 228 ASP A C 1
ATOM 1805 O O . ASP A 1 228 ? 8.567 8.400 -30.045 1.00 92.50 228 ASP A O 1
ATOM 1809 N N . TYR A 1 229 ? 7.313 10.232 -29.694 1.00 91.12 229 TYR A N 1
ATOM 1810 C CA . TYR A 1 229 ? 6.987 10.011 -28.278 1.00 91.12 229 TYR A CA 1
ATOM 1811 C C . TYR A 1 229 ? 8.174 9.908 -27.293 1.00 91.12 229 TYR A C 1
ATOM 1813 O O . TYR A 1 229 ? 7.957 9.891 -26.084 1.00 91.12 229 TYR A O 1
ATOM 1821 N N . LEU A 1 230 ? 9.438 9.933 -27.739 1.00 90.94 230 LEU A N 1
ATOM 1822 C CA . LEU A 1 230 ? 10.605 9.821 -26.844 1.00 90.94 230 LEU A CA 1
ATOM 1823 C C . LEU A 1 230 ? 10.719 10.981 -25.839 1.00 90.94 230 LEU A C 1
ATOM 1825 O O . LEU A 1 230 ? 11.202 10.773 -24.720 1.00 90.94 230 LEU A O 1
ATOM 1829 N N . ASN A 1 231 ? 10.246 12.172 -26.227 1.00 87.81 231 ASN A N 1
ATOM 1830 C CA . ASN A 1 231 ? 10.202 13.383 -25.396 1.00 87.81 231 ASN A CA 1
ATOM 1831 C C . ASN A 1 231 ? 9.037 13.415 -24.389 1.00 87.81 231 ASN A C 1
ATOM 1833 O O . ASN A 1 231 ? 8.990 14.327 -23.562 1.00 87.81 231 ASN A O 1
ATOM 1837 N N . GLU A 1 232 ? 8.088 12.477 -24.446 1.00 85.62 232 GLU A N 1
ATOM 1838 C CA . GLU A 1 232 ? 6.975 12.457 -23.494 1.00 85.62 232 GLU A CA 1
ATOM 1839 C C . GLU A 1 232 ? 7.463 12.084 -22.086 1.00 85.62 232 GLU A C 1
ATOM 1841 O O . GLU A 1 232 ? 8.298 11.191 -21.910 1.00 85.62 232 GLU A O 1
ATOM 1846 N N . LEU A 1 233 ? 6.950 12.802 -21.081 1.00 76.31 233 LEU A N 1
ATOM 1847 C CA . LEU A 1 233 ? 7.308 12.623 -19.675 1.00 76.31 233 LEU A CA 1
ATOM 1848 C C . LEU A 1 233 ? 6.293 11.725 -18.971 1.00 76.31 233 LEU A C 1
ATOM 1850 O O . LEU A 1 233 ? 5.088 11.818 -19.194 1.00 76.31 233 LEU A O 1
ATOM 1854 N N . ILE A 1 234 ? 6.809 10.880 -18.086 1.00 69.69 234 ILE A N 1
ATOM 1855 C CA . ILE A 1 234 ? 6.089 9.708 -17.590 1.00 69.69 234 ILE A CA 1
ATOM 1856 C C . ILE A 1 234 ? 5.685 9.829 -16.103 1.00 69.69 234 ILE A C 1
ATOM 1858 O O . ILE A 1 234 ? 4.823 9.090 -15.634 1.00 69.69 234 ILE A O 1
ATOM 1862 N N . ALA A 1 235 ? 6.220 10.808 -15.363 1.00 59.78 235 ALA A N 1
ATOM 1863 C CA . ALA A 1 235 ? 6.005 10.951 -13.918 1.00 59.78 235 ALA A CA 1
ATOM 1864 C C . ALA A 1 235 ? 5.461 12.330 -13.514 1.00 59.78 235 ALA A C 1
ATOM 1866 O O . ALA A 1 235 ? 5.754 13.341 -14.150 1.00 59.78 235 ALA A O 1
ATOM 1867 N N . SER A 1 236 ? 4.675 12.350 -12.429 1.00 49.44 236 SER A N 1
ATOM 1868 C CA . SER A 1 236 ? 3.794 13.454 -12.035 1.00 49.44 236 SER A CA 1
ATOM 1869 C C . SER A 1 236 ? 4.441 14.637 -11.304 1.00 49.44 236 SER A C 1
ATOM 1871 O O . SER A 1 236 ? 3.717 15.523 -10.844 1.00 49.44 236 SER A O 1
ATOM 1873 N N . ASP A 1 237 ? 5.766 14.683 -11.161 1.00 48.47 237 ASP A N 1
ATOM 1874 C CA . ASP A 1 237 ? 6.441 15.814 -10.524 1.00 48.47 237 ASP A CA 1
ATOM 1875 C C . ASP A 1 237 ? 7.330 16.575 -11.518 1.00 48.47 237 ASP A C 1
ATOM 1877 O O . ASP A 1 237 ? 7.965 16.018 -12.410 1.00 48.47 237 ASP A O 1
ATOM 1881 N N . GLN A 1 238 ? 7.333 17.901 -11.394 1.00 46.22 238 GLN A N 1
ATOM 1882 C CA . GLN A 1 238 ? 8.186 18.787 -12.189 1.00 46.22 238 GLN A CA 1
ATOM 1883 C C . GLN A 1 238 ? 9.662 18.718 -11.755 1.00 46.22 238 GLN A C 1
ATOM 1885 O O . GLN A 1 238 ? 10.480 19.484 -12.257 1.00 46.22 238 GLN A O 1
ATOM 1890 N N . PHE A 1 239 ? 10.002 17.842 -10.806 1.00 48.34 239 PHE A N 1
ATOM 1891 C CA . PHE A 1 239 ? 11.265 17.853 -10.081 1.00 48.34 239 PHE A CA 1
ATOM 1892 C C . PHE A 1 239 ? 12.168 16.664 -10.432 1.00 48.34 239 PHE A C 1
ATOM 1894 O O . PHE A 1 239 ? 13.334 16.676 -10.043 1.00 48.34 239 PHE A O 1
ATOM 1901 N N . CYS A 1 240 ? 11.678 15.667 -11.180 1.00 60.31 240 CYS A N 1
ATOM 1902 C CA . CYS A 1 240 ? 12.448 14.467 -11.483 1.00 60.31 240 CYS A CA 1
ATOM 1903 C C . CYS A 1 240 ? 11.910 13.668 -12.699 1.00 60.31 240 CYS A C 1
ATOM 1905 O O . CYS A 1 240 ? 11.221 12.657 -12.543 1.00 60.31 240 CYS A O 1
ATOM 1907 N N . PRO A 1 241 ? 12.223 14.077 -13.946 1.00 65.62 241 PRO A N 1
ATOM 1908 C CA . PRO A 1 241 ? 11.807 13.340 -15.138 1.00 65.62 241 PRO A CA 1
ATOM 1909 C C . PRO A 1 241 ? 12.588 12.021 -15.290 1.00 65.62 241 PRO A C 1
ATOM 1911 O O . PRO A 1 241 ? 13.747 11.988 -15.720 1.00 65.62 241 PRO A O 1
ATOM 1914 N N . LEU A 1 242 ? 11.926 10.912 -14.960 1.00 74.19 242 LEU A N 1
ATOM 1915 C CA . LEU A 1 242 ? 12.400 9.551 -15.204 1.00 74.19 242 LEU A CA 1
ATOM 1916 C C . LEU A 1 242 ? 12.171 9.164 -16.672 1.00 74.19 242 LEU A C 1
ATOM 1918 O O . LEU A 1 242 ? 11.104 8.684 -17.046 1.00 74.19 242 LEU A O 1
ATOM 1922 N N . ASN A 1 243 ? 13.180 9.394 -17.511 1.00 85.88 243 ASN A N 1
ATOM 1923 C CA . ASN A 1 243 ? 13.161 9.061 -18.931 1.00 85.88 243 ASN A CA 1
ATOM 1924 C C . ASN A 1 243 ? 14.215 8.001 -19.234 1.00 85.88 243 ASN A C 1
ATOM 1926 O O . ASN A 1 243 ? 15.410 8.287 -19.246 1.00 85.88 243 ASN A O 1
ATOM 1930 N N . PHE A 1 244 ? 13.751 6.783 -19.503 1.00 90.00 244 PHE A N 1
ATOM 1931 C CA . PHE A 1 244 ? 14.614 5.630 -19.721 1.00 90.00 244 PHE A CA 1
ATOM 1932 C C . PHE A 1 244 ? 14.357 4.988 -21.072 1.00 90.00 244 PHE A C 1
ATOM 1934 O O . PHE A 1 244 ? 13.204 4.827 -21.480 1.00 90.00 244 PHE A O 1
ATOM 1941 N N . VAL A 1 245 ? 15.436 4.569 -21.722 1.00 95.62 245 VAL A N 1
ATOM 1942 C CA . VAL A 1 245 ? 15.376 3.515 -22.731 1.00 95.62 245 VAL A CA 1
ATOM 1943 C C . VAL A 1 245 ? 16.134 2.286 -22.247 1.00 95.62 245 VAL A C 1
ATOM 1945 O O . VAL A 1 245 ? 17.089 2.399 -21.473 1.00 95.62 245 VAL A O 1
ATOM 1948 N N . LYS A 1 246 ? 15.710 1.114 -22.714 1.00 97.44 246 LYS A N 1
ATOM 1949 C CA . LYS A 1 246 ? 16.466 -0.131 -22.606 1.00 97.44 246 LYS A CA 1
ATOM 1950 C C . LYS A 1 246 ? 16.978 -0.536 -23.981 1.00 97.44 246 LYS A C 1
ATOM 1952 O O . LYS A 1 246 ? 16.191 -0.581 -24.924 1.00 97.44 246 LYS A O 1
ATOM 1957 N N . ILE A 1 247 ? 18.260 -0.879 -24.063 1.00 97.94 247 ILE A N 1
ATOM 1958 C CA . ILE A 1 247 ? 18.857 -1.551 -25.225 1.00 97.94 247 ILE A CA 1
ATOM 1959 C C . ILE A 1 247 ? 19.477 -2.848 -24.709 1.00 97.94 247 ILE A C 1
ATOM 1961 O O . ILE A 1 247 ? 20.337 -2.828 -23.827 1.00 97.94 247 ILE A O 1
ATOM 1965 N N . GLY A 1 248 ? 18.956 -3.995 -25.150 1.00 96.38 248 GLY A N 1
ATOM 1966 C CA . GLY A 1 248 ? 19.328 -5.298 -24.591 1.00 96.38 248 GLY A CA 1
ATOM 1967 C C . GLY A 1 248 ? 19.126 -5.368 -23.067 1.00 96.38 248 GLY A C 1
ATOM 1968 O O . GLY A 1 248 ? 17.992 -5.389 -22.579 1.00 96.38 248 GLY A O 1
ATOM 1969 N N . LYS A 1 249 ? 20.235 -5.417 -22.315 1.00 96.62 249 LYS A N 1
ATOM 1970 C CA . LYS A 1 249 ? 20.282 -5.445 -20.836 1.00 96.62 249 LYS A CA 1
ATOM 1971 C C . LYS A 1 249 ? 20.882 -4.182 -20.217 1.00 96.62 249 LYS A C 1
ATOM 1973 O O . LYS A 1 249 ? 21.322 -4.197 -19.073 1.00 96.62 249 LYS A O 1
ATOM 1978 N N . GLU A 1 250 ? 20.882 -3.088 -20.957 1.00 97.50 250 GLU A N 1
ATOM 1979 C CA . GLU A 1 250 ? 21.378 -1.807 -20.485 1.00 97.50 250 GLU A CA 1
ATOM 1980 C C . GLU A 1 250 ? 20.225 -0.822 -20.306 1.00 97.50 250 GLU A C 1
ATOM 1982 O O . GLU A 1 250 ? 19.387 -0.680 -21.198 1.00 97.50 250 GLU A O 1
ATOM 1987 N N . LEU A 1 251 ? 20.198 -0.126 -19.166 1.00 96.88 251 LEU A N 1
ATOM 1988 C CA . LEU A 1 251 ? 19.335 1.034 -18.962 1.00 96.88 251 LEU A CA 1
ATOM 1989 C C . LEU A 1 251 ? 20.107 2.312 -19.273 1.00 96.88 251 LEU A C 1
ATOM 1991 O O . LEU A 1 251 ? 21.203 2.543 -18.760 1.00 96.88 251 LEU A O 1
ATOM 1995 N N . ILE A 1 252 ? 19.491 3.169 -20.077 1.00 96.06 252 ILE A N 1
ATOM 1996 C CA . ILE A 1 252 ? 20.042 4.457 -20.476 1.00 96.06 252 ILE A CA 1
ATOM 1997 C C . ILE A 1 252 ? 19.045 5.543 -20.077 1.00 96.06 252 ILE A C 1
ATOM 1999 O O . ILE A 1 252 ? 17.891 5.532 -20.510 1.00 96.06 252 ILE A O 1
ATOM 2003 N N . HIS A 1 253 ? 19.487 6.486 -19.247 1.00 93.75 253 HIS A N 1
ATOM 2004 C CA . HIS A 1 253 ? 18.727 7.697 -18.932 1.00 93.75 253 HIS A CA 1
ATOM 2005 C C . HIS A 1 253 ? 19.048 8.793 -19.945 1.00 93.75 253 HIS A C 1
ATOM 2007 O O . HIS A 1 253 ? 20.178 8.896 -20.419 1.00 93.75 253 HIS A O 1
ATOM 2013 N N . PHE A 1 254 ? 18.055 9.600 -20.296 1.00 93.25 254 PHE A N 1
ATOM 2014 C CA . PHE A 1 254 ? 18.205 10.716 -21.226 1.00 93.25 254 PHE A CA 1
ATOM 2015 C C . PHE A 1 254 ? 17.191 11.812 -20.892 1.00 93.25 254 PHE A C 1
ATOM 2017 O O . PHE A 1 254 ? 16.168 11.541 -20.266 1.00 93.25 254 PHE A O 1
ATOM 2024 N N . THR A 1 255 ? 17.428 13.055 -21.319 1.00 90.25 255 THR A N 1
ATOM 2025 C CA . THR A 1 255 ? 16.513 14.175 -20.999 1.00 90.25 255 THR A CA 1
ATOM 2026 C C . THR A 1 255 ? 15.851 14.827 -22.208 1.00 90.25 255 THR A C 1
ATOM 2028 O O . THR A 1 255 ? 15.026 15.720 -22.036 1.00 90.25 255 THR A O 1
ATOM 2031 N N . GLY A 1 256 ? 16.139 14.352 -23.420 1.00 91.12 256 GLY A N 1
ATOM 2032 C CA . GLY A 1 256 ? 15.401 14.737 -24.623 1.00 91.12 256 GLY A CA 1
ATOM 2033 C C . GLY A 1 256 ? 15.873 14.012 -25.881 1.00 91.12 256 GLY A C 1
ATOM 2034 O O . GLY A 1 256 ? 16.823 13.236 -25.835 1.00 91.12 256 GLY A O 1
ATOM 2035 N N . VAL A 1 257 ? 15.233 14.286 -27.013 1.00 94.69 257 VAL A N 1
ATOM 2036 C CA . VAL A 1 257 ? 15.667 13.847 -28.351 1.00 94.69 257 VAL A CA 1
ATOM 2037 C C . VAL A 1 257 ? 15.884 15.061 -29.258 1.00 94.69 257 VAL A C 1
ATOM 2039 O O . VAL A 1 257 ? 15.208 16.082 -29.106 1.00 94.69 257 VAL A O 1
ATOM 2042 N N . SER A 1 258 ? 16.853 14.986 -30.176 1.00 96.69 258 SER A N 1
ATOM 2043 C CA . SER A 1 258 ? 17.114 16.068 -31.133 1.00 96.69 258 SER A CA 1
ATOM 2044 C C . SER A 1 258 ? 15.898 16.349 -32.025 1.00 96.69 258 SER A C 1
ATOM 2046 O O . SER A 1 258 ? 15.184 15.438 -32.435 1.00 96.69 258 SER A O 1
ATOM 2048 N N . ALA A 1 259 ? 15.671 17.628 -32.341 1.00 94.06 259 ALA A N 1
ATOM 2049 C CA . ALA A 1 259 ? 14.535 18.061 -33.162 1.00 94.06 259 ALA A CA 1
ATOM 2050 C C . ALA A 1 259 ? 14.701 17.722 -34.655 1.00 94.06 259 ALA A C 1
ATOM 2052 O O . ALA A 1 259 ? 13.718 17.561 -35.374 1.00 94.06 259 ALA A O 1
ATOM 2053 N N . GLU A 1 260 ? 15.946 17.601 -35.115 1.00 95.19 260 GLU A N 1
ATOM 2054 C CA . GLU A 1 260 ? 16.298 17.366 -36.514 1.00 95.19 260 GLU A CA 1
ATOM 2055 C C . GLU A 1 260 ? 17.157 16.106 -36.667 1.00 95.19 260 GLU A C 1
ATOM 2057 O O . GLU A 1 260 ? 17.765 15.618 -35.704 1.00 95.19 260 GLU A O 1
ATOM 2062 N N . LYS A 1 261 ? 17.199 15.589 -37.901 1.00 96.12 261 LYS A N 1
ATOM 2063 C CA . LYS A 1 261 ? 18.019 14.435 -38.278 1.00 96.12 261 LYS A CA 1
ATOM 2064 C C . LYS A 1 261 ? 19.525 14.778 -38.273 1.00 96.12 261 LYS A C 1
ATOM 2066 O O . LYS A 1 261 ? 19.874 15.905 -38.620 1.00 96.12 261 LYS A O 1
ATOM 2071 N N . PRO A 1 262 ? 20.416 13.804 -37.995 1.00 96.38 262 PRO A N 1
ATOM 2072 C CA . PRO A 1 262 ? 20.105 12.466 -37.484 1.00 96.38 262 PRO A CA 1
ATOM 2073 C C . PRO A 1 262 ? 19.569 12.538 -36.046 1.00 96.38 262 PRO A C 1
ATOM 2075 O O . PRO A 1 262 ? 20.111 13.265 -35.209 1.00 96.38 262 PRO A O 1
ATOM 2078 N N . TYR A 1 263 ? 18.483 11.807 -35.776 1.00 98.31 263 TYR A N 1
ATOM 2079 C CA . TYR A 1 263 ? 17.832 11.837 -34.469 1.00 98.31 263 TYR A CA 1
ATOM 2080 C C . TYR A 1 263 ? 18.709 11.151 -33.427 1.00 98.31 263 TYR A C 1
ATOM 2082 O O . TYR A 1 263 ? 19.214 10.057 -33.667 1.00 98.31 263 TYR A O 1
ATOM 2090 N N . ARG A 1 264 ? 18.893 11.784 -32.269 1.00 97.38 264 ARG A N 1
ATOM 2091 C CA . ARG A 1 264 ? 19.670 11.218 -31.162 1.00 97.38 264 ARG A CA 1
ATOM 2092 C C . ARG A 1 264 ? 19.088 11.558 -29.806 1.00 97.38 264 ARG A C 1
ATOM 2094 O O . ARG A 1 264 ? 18.496 12.626 -29.633 1.00 97.38 264 ARG A O 1
ATOM 2101 N N . LEU A 1 265 ? 19.336 10.687 -28.837 1.00 96.62 265 LEU A N 1
ATOM 2102 C CA . LEU A 1 265 ? 19.070 10.976 -27.432 1.00 96.62 265 LEU A CA 1
ATOM 2103 C C . LEU A 1 265 ? 20.035 12.062 -26.921 1.00 96.62 265 LEU A C 1
ATOM 2105 O O . LEU A 1 265 ? 21.197 12.132 -27.326 1.00 96.62 265 LEU A O 1
ATOM 2109 N N . LEU A 1 266 ? 19.545 12.930 -26.039 1.00 95.25 266 LEU A N 1
ATOM 2110 C CA . LEU A 1 266 ? 20.259 14.074 -25.473 1.00 95.25 266 LEU A CA 1
ATOM 2111 C C . LEU A 1 266 ? 20.509 13.871 -23.977 1.00 95.25 266 LEU A C 1
ATOM 2113 O O . LEU A 1 266 ? 19.648 13.352 -23.263 1.00 95.25 266 LEU A O 1
ATOM 2117 N N . ASN A 1 267 ? 21.667 14.350 -23.507 1.00 93.25 267 ASN A N 1
ATOM 2118 C CA . ASN A 1 267 ? 22.118 14.259 -22.109 1.00 93.25 267 ASN A CA 1
ATOM 2119 C C . ASN A 1 267 ? 22.040 12.823 -21.574 1.00 93.25 267 ASN A C 1
ATOM 2121 O O . ASN A 1 267 ? 21.415 12.543 -20.554 1.00 93.25 267 ASN A O 1
ATOM 2125 N N . VAL A 1 268 ? 22.637 11.918 -22.342 1.00 94.56 268 VAL A N 1
ATOM 2126 C CA . VAL A 1 268 ? 22.607 10.479 -22.116 1.00 94.56 268 VAL A CA 1
ATOM 2127 C C . VAL A 1 268 ? 23.491 10.095 -20.929 1.00 94.56 268 VAL A C 1
ATOM 2129 O O . VAL A 1 268 ? 24.657 10.482 -20.863 1.00 94.56 268 VAL A O 1
ATOM 2132 N N . ALA A 1 269 ? 22.949 9.268 -20.039 1.00 94.19 269 ALA A N 1
ATOM 2133 C CA . ALA A 1 269 ? 23.688 8.545 -19.016 1.00 94.19 269 ALA A CA 1
ATOM 2134 C C . ALA A 1 269 ? 23.464 7.038 -19.201 1.00 94.19 269 ALA A C 1
ATOM 2136 O O . ALA A 1 269 ? 22.367 6.519 -18.984 1.00 94.19 269 ALA A O 1
ATOM 2137 N N . ARG A 1 270 ? 24.522 6.349 -19.626 1.00 96.50 270 ARG A N 1
ATOM 2138 C CA . ARG A 1 270 ? 24.560 4.900 -19.852 1.00 96.50 270 ARG A CA 1
ATOM 2139 C C . ARG A 1 270 ? 24.855 4.126 -18.578 1.00 96.50 270 ARG A C 1
ATOM 2141 O O . ARG A 1 270 ? 25.383 4.692 -17.622 1.00 96.50 270 ARG A O 1
ATOM 2148 N N . GLY A 1 271 ? 24.515 2.839 -18.568 1.00 95.50 271 GLY A N 1
ATOM 2149 C CA . GLY A 1 271 ? 24.682 1.998 -17.380 1.00 95.50 271 GLY A CA 1
ATOM 2150 C C . GLY A 1 271 ? 23.889 2.507 -16.171 1.00 95.50 271 GLY A C 1
ATOM 2151 O O . GLY A 1 271 ? 24.309 2.369 -15.018 1.00 95.50 271 GLY A O 1
ATOM 2152 N N . TYR A 1 272 ? 22.752 3.164 -16.421 1.00 93.00 272 TYR A N 1
ATOM 2153 C CA . TYR A 1 272 ? 21.970 3.793 -15.367 1.00 93.00 272 TYR A CA 1
ATOM 2154 C C . TYR A 1 272 ? 21.492 2.743 -14.358 1.00 93.00 272 TYR A C 1
ATOM 2156 O O . TYR A 1 272 ? 21.293 1.574 -14.704 1.00 93.00 272 TYR A O 1
ATOM 2164 N N . TRP A 1 273 ? 21.361 3.147 -13.091 1.00 93.06 273 TRP A N 1
ATOM 2165 C CA . TRP A 1 273 ? 21.040 2.257 -11.963 1.00 93.06 273 TRP A CA 1
ATOM 2166 C C . TRP A 1 273 ? 21.952 1.024 -11.825 1.00 93.06 273 TRP A C 1
ATOM 2168 O O . TRP A 1 273 ? 21.537 -0.009 -11.294 1.00 93.06 273 TRP A O 1
ATOM 2178 N N . GLY A 1 274 ? 23.209 1.144 -12.263 1.00 95.12 274 GLY A N 1
ATOM 2179 C CA . GLY A 1 274 ? 24.209 0.083 -12.141 1.00 95.12 274 GLY A CA 1
ATOM 2180 C C . GLY A 1 274 ? 24.035 -1.044 -13.157 1.00 95.12 274 GLY A C 1
ATOM 2181 O O . GLY A 1 274 ? 24.560 -2.135 -12.947 1.00 95.12 274 GLY A O 1
ATOM 2182 N N . THR A 1 275 ? 23.291 -0.804 -14.241 1.00 96.75 275 THR A N 1
ATOM 2183 C CA . THR A 1 275 ? 23.349 -1.677 -15.420 1.00 96.75 275 THR A CA 1
ATOM 2184 C C . THR A 1 275 ? 24.695 -1.522 -16.130 1.00 96.75 275 THR A C 1
ATOM 2186 O O . THR A 1 275 ? 25.422 -0.556 -15.899 1.00 96.75 275 THR A O 1
ATOM 2189 N N . ILE A 1 276 ? 25.072 -2.495 -16.958 1.00 95.06 276 ILE A N 1
ATOM 2190 C CA . ILE A 1 276 ? 26.411 -2.548 -17.559 1.00 95.06 276 ILE A CA 1
ATOM 2191 C C . ILE A 1 276 ? 26.333 -2.026 -19.000 1.00 95.06 276 ILE A C 1
ATOM 2193 O O . ILE A 1 276 ? 25.615 -2.635 -19.798 1.00 95.06 276 ILE A O 1
ATOM 2197 N N . PRO A 1 277 ? 27.050 -0.938 -19.352 1.00 96.81 277 PRO A N 1
ATOM 2198 C CA . PRO A 1 277 ? 27.183 -0.511 -20.738 1.00 96.81 277 PRO A CA 1
ATOM 2199 C C . PRO A 1 277 ? 27.734 -1.631 -21.619 1.00 96.81 277 PRO A C 1
ATOM 2201 O O . PRO A 1 277 ? 28.718 -2.274 -21.253 1.00 96.81 277 PRO A O 1
ATOM 2204 N N . ALA A 1 278 ? 27.100 -1.865 -22.765 1.00 96.50 278 ALA A N 1
ATOM 2205 C CA . ALA A 1 278 ? 27.479 -2.921 -23.703 1.00 96.50 278 ALA A CA 1
ATOM 2206 C C . ALA A 1 278 ? 27.642 -2.387 -25.135 1.00 96.50 278 ALA A C 1
ATOM 2208 O O . ALA A 1 278 ? 27.250 -1.259 -25.442 1.00 96.50 278 ALA A O 1
ATOM 2209 N N . VAL A 1 279 ? 28.239 -3.199 -26.007 1.00 98.00 279 VAL A N 1
ATOM 2210 C CA . VAL A 1 279 ? 28.186 -2.971 -27.455 1.00 98.00 279 VAL A CA 1
ATOM 2211 C C . VAL A 1 279 ? 26.781 -3.313 -27.940 1.00 98.00 279 VAL A C 1
ATOM 2213 O O . VAL A 1 279 ? 26.265 -4.378 -27.596 1.00 98.00 279 VAL A O 1
ATOM 2216 N N . HIS A 1 280 ? 26.194 -2.443 -28.758 1.00 98.25 280 HIS A N 1
ATOM 2217 C CA . HIS A 1 280 ? 24.910 -2.689 -29.420 1.00 98.25 280 HIS A CA 1
ATOM 2218 C C . HIS A 1 280 ? 25.034 -2.406 -30.913 1.00 98.25 280 HIS A C 1
ATOM 2220 O O . HIS A 1 280 ? 25.758 -1.499 -31.331 1.00 98.25 280 HIS A O 1
ATOM 2226 N N . GLY A 1 281 ? 24.345 -3.206 -31.714 1.00 98.38 281 GLY A N 1
ATOM 2227 C CA . GLY A 1 281 ? 24.351 -3.097 -33.163 1.00 98.38 281 GLY A CA 1
ATOM 2228 C C . GLY A 1 281 ? 23.268 -2.160 -33.678 1.00 98.38 281 GLY A C 1
ATOM 2229 O O . GLY A 1 281 ? 22.194 -1.997 -33.094 1.00 98.38 281 GLY A O 1
ATOM 2230 N N . LYS A 1 282 ? 23.514 -1.588 -34.851 1.00 98.31 282 LYS A N 1
ATOM 2231 C CA . LYS A 1 282 ? 22.490 -0.939 -35.657 1.00 98.31 282 LYS A CA 1
ATOM 2232 C C . LYS A 1 282 ? 21.292 -1.873 -35.838 1.00 98.31 282 LYS A C 1
ATOM 2234 O O . LYS A 1 282 ? 21.435 -3.023 -36.250 1.00 98.31 282 LYS A O 1
ATOM 2239 N N . GLY A 1 283 ? 20.097 -1.336 -35.619 1.00 98.19 283 GLY A N 1
ATOM 2240 C CA . GLY A 1 283 ? 18.847 -2.085 -35.675 1.00 98.19 283 GLY A CA 1
ATOM 2241 C C . GLY A 1 283 ? 18.460 -2.758 -34.359 1.00 98.19 283 GLY A C 1
ATOM 2242 O O . GLY A 1 283 ? 17.358 -3.299 -34.290 1.00 98.19 283 GLY A O 1
ATOM 2243 N N . ASP A 1 284 ? 19.289 -2.696 -33.312 1.00 98.50 284 ASP A N 1
ATOM 2244 C CA . ASP A 1 284 ? 18.876 -3.142 -31.982 1.00 98.50 284 ASP A CA 1
ATOM 2245 C C . ASP A 1 284 ? 17.739 -2.266 -31.446 1.00 98.50 284 ASP A C 1
ATOM 2247 O O . ASP A 1 284 ? 17.669 -1.057 -31.693 1.00 98.50 284 ASP A O 1
ATOM 2251 N N . ALA A 1 285 ? 16.821 -2.900 -30.715 1.00 98.25 285 ALA A N 1
ATOM 2252 C CA . ALA A 1 285 ? 15.648 -2.236 -30.170 1.00 98.25 285 ALA A CA 1
ATOM 2253 C C . ALA A 1 285 ? 16.031 -1.228 -29.079 1.00 98.25 285 ALA A C 1
ATOM 2255 O O . ALA A 1 285 ? 16.723 -1.558 -28.115 1.00 98.25 285 ALA A O 1
ATOM 2256 N N . VAL A 1 286 ? 15.494 -0.019 -29.211 1.00 98.06 286 VAL A N 1
ATOM 2257 C CA . VAL A 1 286 ? 15.546 1.054 -28.221 1.00 98.06 286 VAL A CA 1
ATOM 2258 C C . VAL A 1 286 ? 14.156 1.175 -27.607 1.00 98.06 286 VAL A C 1
ATOM 2260 O O . VAL A 1 286 ? 13.271 1.858 -28.128 1.00 98.06 286 VAL A O 1
ATOM 2263 N N . ASP A 1 287 ? 13.946 0.460 -26.506 1.00 97.25 287 ASP A N 1
ATOM 2264 C CA . ASP A 1 287 ? 12.652 0.382 -25.833 1.00 97.25 287 ASP A CA 1
ATOM 2265 C C . ASP A 1 287 ? 12.491 1.539 -24.852 1.00 97.25 287 ASP A C 1
ATOM 2267 O O . ASP A 1 287 ? 13.125 1.545 -23.797 1.00 97.25 287 ASP A O 1
ATOM 2271 N N . LYS A 1 288 ? 11.613 2.501 -25.151 1.00 95.06 288 LYS A N 1
ATOM 2272 C CA . LYS A 1 288 ? 11.193 3.513 -24.173 1.00 95.06 288 LYS A CA 1
ATOM 2273 C C . LYS A 1 288 ? 10.389 2.820 -23.083 1.00 95.06 288 LYS A C 1
ATOM 2275 O O . LYS A 1 288 ? 9.358 2.208 -23.362 1.00 95.06 288 LYS A O 1
ATOM 2280 N N . LEU A 1 289 ? 10.842 2.934 -21.842 1.00 93.62 289 LEU A N 1
ATOM 2281 C CA . LEU A 1 289 ? 10.233 2.232 -20.719 1.00 93.62 289 LEU A CA 1
ATOM 2282 C C . LEU A 1 289 ? 9.260 3.114 -19.947 1.00 93.62 289 LEU A C 1
ATOM 2284 O O . LEU A 1 289 ? 9.464 4.318 -19.807 1.00 93.62 289 LEU A O 1
ATOM 2288 N N . GLN A 1 290 ? 8.239 2.468 -19.396 1.00 90.06 290 GLN A N 1
ATOM 2289 C CA . GLN A 1 290 ? 7.367 3.028 -18.377 1.00 90.06 290 GLN A CA 1
ATOM 2290 C C . GLN A 1 290 ? 8.092 3.047 -17.019 1.00 90.06 290 GLN A C 1
ATOM 2292 O O . GLN A 1 290 ? 8.735 2.065 -16.633 1.00 90.06 290 GLN A O 1
ATOM 2297 N N . ALA A 1 291 ? 7.937 4.135 -16.269 1.00 88.19 291 ALA A N 1
ATOM 2298 C CA . ALA A 1 291 ? 8.570 4.342 -14.968 1.00 88.19 291 ALA A CA 1
ATOM 2299 C C . ALA A 1 291 ? 7.547 4.781 -13.910 1.00 88.19 291 ALA A C 1
ATOM 2301 O O . ALA A 1 291 ? 6.406 5.110 -14.225 1.00 88.19 291 ALA A O 1
ATOM 2302 N N . THR A 1 292 ? 7.950 4.738 -12.643 1.00 85.94 292 THR A N 1
ATOM 2303 C CA . THR A 1 292 ? 7.137 5.186 -11.505 1.00 85.94 292 THR A CA 1
ATOM 2304 C C . THR A 1 292 ? 7.301 6.701 -11.273 1.00 85.94 292 THR A C 1
ATOM 2306 O O . THR A 1 292 ? 7.066 7.508 -12.166 1.00 85.94 292 THR A O 1
ATOM 2309 N N . THR A 1 293 ? 7.698 7.111 -10.068 1.00 79.25 293 THR A N 1
ATOM 2310 C CA . THR A 1 293 ? 8.056 8.477 -9.671 1.00 79.25 293 THR A CA 1
ATOM 2311 C C . THR A 1 293 ? 9.302 8.422 -8.786 1.00 79.25 293 THR A C 1
ATOM 2313 O O . THR A 1 293 ? 9.741 7.338 -8.417 1.00 79.25 293 THR A O 1
ATOM 2316 N N . CYS A 1 294 ? 9.906 9.557 -8.451 1.00 75.81 294 CYS A N 1
ATOM 2317 C CA . CYS A 1 294 ? 11.183 9.592 -7.738 1.00 75.81 294 CYS A CA 1
ATOM 2318 C C . CYS A 1 294 ? 11.066 9.341 -6.223 1.00 75.81 294 CYS A C 1
ATOM 2320 O O . CYS A 1 294 ? 10.012 8.974 -5.698 1.00 75.81 294 CYS A O 1
ATOM 2322 N N . TRP A 1 295 ? 12.184 9.514 -5.510 1.00 79.75 295 TRP A N 1
ATOM 2323 C CA . TRP A 1 295 ? 12.312 9.269 -4.068 1.00 79.75 295 TRP A CA 1
ATOM 2324 C C . TRP A 1 295 ? 12.108 7.792 -3.710 1.00 79.75 295 TRP A C 1
ATOM 2326 O O . TRP A 1 295 ? 12.670 6.917 -4.364 1.00 79.75 295 TRP A O 1
ATOM 2336 N N . GLY A 1 296 ? 11.317 7.502 -2.673 1.00 81.25 296 GLY A N 1
ATOM 2337 C CA . GLY A 1 296 ? 11.051 6.137 -2.212 1.00 81.25 296 GLY A CA 1
ATOM 2338 C C . GLY A 1 296 ? 10.304 5.255 -3.216 1.00 81.25 296 GLY A C 1
ATOM 2339 O O . GLY A 1 296 ? 10.204 4.056 -2.988 1.00 81.25 296 GLY A O 1
ATOM 2340 N N . TYR A 1 297 ? 9.807 5.820 -4.320 1.00 86.38 297 TYR A N 1
ATOM 2341 C CA . TYR A 1 297 ? 9.010 5.105 -5.316 1.00 86.38 297 TYR A CA 1
ATOM 2342 C C . TYR A 1 297 ? 9.787 4.728 -6.579 1.00 86.38 297 TYR A C 1
ATOM 2344 O O . TYR A 1 297 ? 9.236 4.005 -7.412 1.00 86.38 297 TYR A O 1
ATOM 2352 N N . GLN A 1 298 ? 11.032 5.198 -6.733 1.00 87.38 298 GLN A N 1
ATOM 2353 C CA . GLN A 1 298 ? 11.790 5.094 -7.986 1.00 87.38 298 GLN A CA 1
ATOM 2354 C C . GLN A 1 298 ? 11.887 3.659 -8.503 1.00 87.38 298 GLN A C 1
ATOM 2356 O O . GLN A 1 298 ? 12.217 2.740 -7.755 1.00 87.38 298 GLN A O 1
ATOM 2361 N N . GLY A 1 299 ? 11.607 3.481 -9.791 1.00 90.94 299 GLY A N 1
ATOM 2362 C CA . GLY A 1 299 ? 11.682 2.191 -10.457 1.00 90.94 299 GLY A CA 1
ATOM 2363 C C . GLY A 1 299 ? 10.992 2.169 -11.816 1.00 90.94 299 GLY A C 1
ATOM 2364 O O . GLY A 1 299 ? 10.434 3.166 -12.282 1.00 90.94 299 GLY A O 1
ATOM 2365 N N . LEU A 1 300 ? 11.057 1.007 -12.460 1.00 93.56 300 LEU A N 1
ATOM 2366 C CA . LEU A 1 300 ? 10.324 0.713 -13.694 1.00 93.56 300 LEU A CA 1
ATOM 2367 C C . LEU A 1 300 ? 8.962 0.086 -13.368 1.00 93.56 300 LEU A C 1
ATOM 2369 O O . LEU A 1 300 ? 8.723 -0.368 -12.247 1.00 93.56 300 LEU A O 1
ATOM 2373 N N . ILE A 1 301 ? 8.080 0.028 -14.363 1.00 93.44 301 ILE A N 1
ATOM 2374 C CA . ILE A 1 301 ? 6.787 -0.663 -14.263 1.00 93.44 301 ILE A CA 1
ATOM 2375 C C . ILE A 1 301 ? 6.866 -2.027 -14.960 1.00 93.44 301 ILE A C 1
ATOM 2377 O O . ILE A 1 301 ? 7.394 -2.104 -16.071 1.00 93.44 301 ILE A O 1
ATOM 2381 N N . PRO A 1 302 ? 6.339 -3.111 -14.361 1.00 96.56 302 PRO A N 1
ATOM 2382 C CA . PRO A 1 302 ? 6.292 -4.412 -15.012 1.00 96.56 302 PRO A CA 1
ATOM 2383 C C . PRO A 1 302 ? 5.238 -4.430 -16.119 1.00 96.56 302 PRO A C 1
ATOM 2385 O O . PRO A 1 302 ? 4.218 -3.740 -16.058 1.00 96.56 302 PRO A O 1
ATOM 2388 N N . ASN A 1 303 ? 5.446 -5.286 -17.112 1.00 95.69 303 ASN A N 1
ATOM 2389 C CA . ASN A 1 303 ? 4.370 -5.705 -17.998 1.00 95.69 303 ASN A CA 1
ATOM 2390 C C . ASN A 1 303 ? 3.362 -6.604 -17.228 1.00 95.69 303 ASN A C 1
ATOM 2392 O O . ASN A 1 303 ? 3.541 -6.868 -16.033 1.00 95.69 303 ASN A O 1
ATOM 2396 N N . LEU A 1 304 ? 2.290 -7.085 -17.871 1.00 95.12 304 LEU A N 1
ATOM 2397 C CA . LEU A 1 304 ? 1.288 -7.896 -17.155 1.00 95.12 304 LEU A CA 1
ATOM 2398 C C . LEU A 1 304 ? 1.851 -9.213 -16.595 1.00 95.12 304 LEU A C 1
ATOM 2400 O O . LEU A 1 304 ? 1.482 -9.617 -15.494 1.00 95.12 304 LEU A O 1
ATOM 2404 N N . GLU A 1 305 ? 2.722 -9.893 -17.336 1.00 96.31 305 GLU A N 1
ATOM 2405 C CA . GLU A 1 305 ? 3.270 -11.192 -16.940 1.00 96.31 305 GLU A CA 1
ATOM 2406 C C . GLU A 1 305 ? 4.200 -11.072 -15.728 1.00 96.31 305 GLU A C 1
ATOM 2408 O O . GLU A 1 305 ? 4.100 -11.864 -14.791 1.00 96.31 305 GLU A O 1
ATOM 2413 N N . LEU A 1 306 ? 5.071 -10.060 -15.699 1.00 97.94 306 LEU A N 1
ATOM 2414 C CA . LEU A 1 306 ? 5.933 -9.816 -14.542 1.00 97.94 306 LEU A CA 1
ATOM 2415 C C . LEU A 1 306 ? 5.135 -9.317 -13.335 1.00 97.94 306 LEU A C 1
ATOM 2417 O O . LEU A 1 306 ? 5.453 -9.670 -12.201 1.00 97.94 306 LEU A O 1
ATOM 2421 N N . GLN A 1 307 ? 4.059 -8.563 -13.557 1.00 98.06 307 GLN A N 1
ATOM 2422 C CA . GLN A 1 307 ? 3.148 -8.193 -12.480 1.00 98.06 307 GLN A CA 1
ATOM 2423 C C . GLN A 1 307 ? 2.490 -9.429 -11.841 1.00 98.06 307 GLN A C 1
ATOM 2425 O O . GLN A 1 307 ? 2.357 -9.486 -10.618 1.00 98.06 307 GLN A O 1
ATOM 2430 N N . ASP A 1 308 ? 2.114 -10.433 -12.636 1.00 98.00 308 ASP A N 1
ATOM 2431 C CA . ASP A 1 308 ? 1.613 -11.707 -12.110 1.00 98.00 308 ASP A CA 1
ATOM 2432 C C . ASP A 1 308 ? 2.680 -12.443 -11.277 1.00 98.00 308 ASP A C 1
ATOM 2434 O O . ASP A 1 308 ? 2.354 -13.064 -10.262 1.00 98.00 308 ASP A O 1
ATOM 2438 N N . GLU A 1 309 ? 3.957 -12.373 -11.668 1.00 98.38 309 GLU A N 1
ATOM 2439 C CA . GLU A 1 309 ? 5.059 -12.910 -10.857 1.00 98.38 309 GLU A CA 1
ATOM 2440 C C . GLU A 1 309 ? 5.235 -12.144 -9.542 1.00 98.38 309 GLU A C 1
ATOM 2442 O O . GLU A 1 309 ? 5.516 -12.755 -8.514 1.00 98.38 309 GLU A O 1
ATOM 2447 N N . PHE A 1 310 ? 5.029 -10.826 -9.531 1.00 98.31 310 PHE A N 1
ATOM 2448 C CA . PHE A 1 310 ? 5.052 -10.041 -8.294 1.00 98.31 310 PHE A CA 1
ATOM 2449 C C . PHE A 1 310 ? 3.875 -10.374 -7.379 1.00 98.31 310 PHE A C 1
ATOM 2451 O O . PHE A 1 310 ? 4.060 -10.509 -6.171 1.00 98.31 310 PHE A O 1
ATOM 2458 N N . ALA A 1 311 ? 2.685 -10.596 -7.939 1.00 97.62 311 ALA A N 1
ATOM 2459 C CA . ALA A 1 311 ? 1.539 -11.089 -7.181 1.00 97.62 311 ALA A CA 1
ATOM 2460 C C . ALA A 1 311 ? 1.845 -12.437 -6.504 1.00 97.62 311 ALA A C 1
ATOM 2462 O O . ALA A 1 311 ? 1.584 -12.610 -5.312 1.00 97.62 311 ALA A O 1
ATOM 2463 N N . ARG A 1 312 ? 2.451 -13.383 -7.240 1.00 98.19 312 ARG A N 1
ATOM 2464 C CA . ARG A 1 312 ? 2.912 -14.666 -6.678 1.00 98.19 312 ARG A CA 1
ATOM 2465 C C . ARG A 1 312 ? 3.974 -14.469 -5.602 1.00 98.19 312 ARG A C 1
ATOM 2467 O O . ARG A 1 312 ? 3.866 -15.063 -4.534 1.00 98.19 312 ARG A O 1
ATOM 2474 N N . TYR A 1 313 ? 4.944 -13.597 -5.858 1.00 98.19 313 TYR A N 1
ATOM 2475 C CA . TYR A 1 313 ? 6.001 -13.263 -4.912 1.00 98.19 313 TYR A CA 1
ATOM 2476 C C . TYR A 1 313 ? 5.443 -12.743 -3.582 1.00 98.19 313 TYR A C 1
ATOM 2478 O O . TYR A 1 313 ? 5.893 -13.186 -2.534 1.00 98.19 313 TYR A O 1
ATOM 2486 N N . TYR A 1 314 ? 4.432 -11.869 -3.582 1.00 97.62 314 TYR A N 1
ATOM 2487 C CA . TYR A 1 314 ? 3.827 -11.400 -2.328 1.00 97.62 314 TYR A CA 1
ATOM 2488 C C . TYR A 1 314 ? 3.105 -12.511 -1.556 1.00 97.62 314 TYR A C 1
ATOM 2490 O O . TYR A 1 314 ? 3.128 -12.520 -0.323 1.00 97.62 314 TYR A O 1
ATOM 2498 N N . ALA A 1 315 ? 2.509 -13.485 -2.244 1.00 96.69 315 ALA A N 1
ATOM 2499 C CA . ALA A 1 315 ? 1.994 -14.678 -1.578 1.00 96.69 315 ALA A CA 1
ATOM 2500 C C . ALA A 1 315 ? 3.134 -15.552 -1.015 1.00 96.69 315 ALA A C 1
ATOM 2502 O O . ALA A 1 315 ? 3.036 -16.030 0.113 1.00 96.69 315 ALA A O 1
ATOM 2503 N N . ASP A 1 316 ? 4.246 -15.703 -1.739 1.00 97.38 316 ASP A N 1
ATOM 2504 C CA . ASP A 1 316 ? 5.432 -16.404 -1.233 1.00 97.38 316 ASP A CA 1
ATOM 2505 C C . ASP A 1 316 ? 6.039 -15.693 -0.011 1.00 97.38 316 ASP A C 1
ATOM 2507 O O . ASP A 1 316 ? 6.375 -16.361 0.963 1.00 97.38 316 ASP A O 1
ATOM 2511 N N . VAL A 1 317 ? 6.125 -14.357 -0.005 1.00 97.69 317 VAL A N 1
ATOM 2512 C CA . VAL A 1 317 ? 6.569 -13.560 1.154 1.00 97.69 317 VAL A CA 1
ATOM 2513 C C . VAL A 1 317 ? 5.646 -13.780 2.352 1.00 97.69 317 VAL A C 1
ATOM 2515 O O . VAL A 1 317 ? 6.127 -14.012 3.461 1.00 97.69 317 VAL A O 1
ATOM 2518 N N . ALA A 1 318 ? 4.327 -13.772 2.146 1.00 96.75 318 ALA A N 1
ATOM 2519 C CA . ALA A 1 318 ? 3.370 -14.068 3.210 1.00 96.75 318 ALA A CA 1
ATOM 2520 C C . ALA A 1 318 ? 3.628 -15.465 3.804 1.00 96.75 318 ALA A C 1
ATOM 2522 O O . ALA A 1 318 ? 3.758 -15.632 5.018 1.00 96.75 318 ALA A O 1
ATOM 2523 N N . GLY A 1 319 ? 3.816 -16.465 2.940 1.00 95.44 319 GLY A N 1
ATOM 2524 C CA . GLY A 1 319 ? 4.052 -17.847 3.344 1.00 95.44 319 GLY A CA 1
ATOM 2525 C C . GLY A 1 319 ? 5.432 -18.147 3.918 1.00 95.44 319 GLY A C 1
ATOM 2526 O O . GLY A 1 319 ? 5.559 -19.059 4.729 1.00 95.44 319 GLY A O 1
ATOM 2527 N N . ARG A 1 320 ? 6.474 -17.403 3.548 1.00 96.00 320 ARG A N 1
ATOM 2528 C CA . ARG A 1 320 ? 7.862 -17.678 3.962 1.00 96.00 320 ARG A CA 1
ATOM 2529 C C . ARG A 1 320 ? 8.309 -16.764 5.100 1.00 96.00 320 ARG A C 1
ATOM 2531 O O . ARG A 1 320 ? 8.930 -17.249 6.043 1.00 96.00 320 ARG A O 1
ATOM 2538 N N . SER A 1 321 ? 7.886 -15.502 5.089 1.00 96.81 321 SER A N 1
ATOM 2539 C CA . SER A 1 321 ? 8.201 -14.494 6.112 1.00 96.81 321 SER A CA 1
ATOM 2540 C C . SER A 1 321 ? 7.061 -14.197 7.093 1.00 96.81 321 SER A C 1
ATOM 2542 O O . SER A 1 321 ? 7.264 -13.418 8.016 1.00 96.81 321 SER A O 1
ATOM 2544 N N . GLY A 1 322 ? 5.891 -14.824 6.943 1.00 95.50 322 GLY A N 1
ATOM 2545 C CA . GLY A 1 322 ? 4.814 -14.774 7.940 1.00 95.50 322 GLY A CA 1
ATOM 2546 C C . GLY A 1 322 ? 3.960 -13.506 7.905 1.00 95.50 322 GLY A C 1
ATOM 2547 O O . GLY A 1 322 ? 3.286 -13.199 8.886 1.00 95.50 322 GLY A O 1
ATOM 2548 N N . LEU A 1 323 ? 3.981 -12.757 6.798 1.00 96.06 323 LEU A N 1
ATOM 2549 C CA . LEU A 1 323 ? 3.145 -11.564 6.658 1.00 96.06 323 LEU A CA 1
ATOM 2550 C C . LEU A 1 323 ? 1.681 -11.946 6.421 1.00 96.06 323 LEU A C 1
ATOM 2552 O O . LEU A 1 323 ? 1.380 -12.746 5.539 1.00 96.06 323 LEU A O 1
ATOM 2556 N N . GLY A 1 324 ? 0.774 -11.327 7.175 1.00 94.44 324 GLY A N 1
ATOM 2557 C CA . GLY A 1 324 ? -0.675 -11.430 6.977 1.00 94.44 324 GLY A CA 1
ATOM 2558 C C . GLY A 1 324 ? -1.352 -10.092 6.673 1.00 94.44 324 GLY A C 1
ATOM 2559 O O . GLY A 1 324 ? -2.564 -10.065 6.475 1.00 94.44 324 GLY A O 1
ATOM 2560 N N . LEU A 1 325 ? -0.589 -8.992 6.616 1.00 94.56 325 LEU A N 1
ATOM 2561 C CA . LEU A 1 325 ? -1.056 -7.713 6.085 1.00 94.56 325 LEU A CA 1
ATOM 2562 C C . LEU A 1 325 ? -0.052 -7.081 5.112 1.00 94.56 325 LEU A C 1
ATOM 2564 O O . LEU A 1 325 ? 1.140 -6.993 5.407 1.00 94.56 325 LEU A O 1
ATOM 2568 N N . TYR A 1 326 ? -0.563 -6.572 3.992 1.00 95.25 326 TYR A N 1
ATOM 2569 C CA . TYR A 1 326 ? 0.152 -5.635 3.124 1.00 95.25 326 TYR A CA 1
ATOM 2570 C C . TYR A 1 326 ? -0.512 -4.261 3.130 1.00 95.25 326 TYR A C 1
ATOM 2572 O O . TYR A 1 326 ? -1.731 -4.158 3.051 1.00 95.25 326 TYR A O 1
ATOM 2580 N N . ASP A 1 327 ? 0.289 -3.206 3.191 1.00 94.69 327 ASP A N 1
ATOM 2581 C CA . ASP A 1 327 ? -0.160 -1.838 2.937 1.00 94.69 327 ASP A CA 1
ATOM 2582 C C . ASP A 1 327 ? 0.440 -1.386 1.604 1.00 94.69 327 ASP A C 1
ATOM 2584 O O . ASP A 1 327 ? 1.608 -1.005 1.523 1.00 94.69 327 ASP A O 1
ATOM 2588 N N . PHE A 1 328 ? -0.348 -1.550 0.538 1.00 93.56 328 PHE A N 1
ATOM 2589 C CA . PHE A 1 328 ? 0.064 -1.343 -0.848 1.00 93.56 328 PHE A CA 1
ATOM 2590 C C . PHE A 1 328 ? 0.145 0.151 -1.173 1.00 93.56 328 PHE A C 1
ATOM 2592 O O . PHE A 1 328 ? -0.809 0.749 -1.675 1.00 93.56 328 PHE A O 1
ATOM 2599 N N . ASP A 1 329 ? 1.299 0.750 -0.908 1.00 91.38 329 ASP A N 1
ATOM 2600 C CA . ASP A 1 329 ? 1.636 2.083 -1.394 1.00 91.38 329 ASP A CA 1
ATOM 2601 C C . ASP A 1 329 ? 2.083 2.016 -2.868 1.00 91.38 329 ASP A C 1
ATOM 2603 O O . ASP A 1 329 ? 2.525 0.973 -3.368 1.00 91.38 329 ASP A O 1
ATOM 2607 N N . GLY A 1 330 ? 1.898 3.097 -3.624 1.00 88.25 330 GLY A N 1
ATOM 2608 C CA . GLY A 1 330 ? 2.068 3.092 -5.081 1.00 88.25 330 GLY A CA 1
ATOM 2609 C C . GLY A 1 330 ? 1.167 2.071 -5.795 1.00 88.25 330 GLY A C 1
ATOM 2610 O O . GLY A 1 330 ? 1.542 1.527 -6.835 1.00 88.25 330 GLY A O 1
ATOM 2611 N N . GLN A 1 331 ? -0.008 1.757 -5.237 1.00 90.06 331 GLN A N 1
ATOM 2612 C CA . GLN A 1 331 ? -0.984 0.828 -5.829 1.00 90.06 331 GLN A CA 1
ATOM 2613 C C . GLN A 1 331 ? -1.431 1.274 -7.232 1.00 90.06 331 GLN A C 1
ATOM 2615 O O . GLN A 1 331 ? -1.818 0.457 -8.068 1.00 90.06 331 GLN A O 1
ATOM 2620 N N . GLU A 1 332 ? -1.330 2.571 -7.518 1.00 85.94 332 GLU A N 1
ATOM 2621 C CA . GLU A 1 332 ? -1.575 3.196 -8.815 1.00 85.94 332 GLU A CA 1
ATOM 2622 C C . GLU A 1 332 ? -0.666 2.636 -9.919 1.00 85.94 332 GLU A C 1
ATOM 2624 O O . GLU A 1 332 ? -1.034 2.653 -11.095 1.00 85.94 332 GLU A O 1
ATOM 2629 N N . PHE A 1 333 ? 0.490 2.071 -9.564 1.00 89.75 333 PHE A N 1
ATOM 2630 C CA . PHE A 1 333 ? 1.415 1.456 -10.516 1.00 89.75 333 PHE A CA 1
ATOM 2631 C C . PHE A 1 333 ? 0.813 0.229 -11.210 1.00 89.75 333 PHE A C 1
ATOM 2633 O O . PHE A 1 333 ? 1.156 -0.048 -12.361 1.00 89.75 333 PHE A O 1
ATOM 2640 N N . LEU A 1 334 ? -0.185 -0.422 -10.598 1.00 91.06 334 LEU A N 1
ATOM 2641 C CA . LEU A 1 334 ? -0.964 -1.489 -11.235 1.00 91.06 334 LEU A CA 1
ATOM 2642 C C . LEU A 1 334 ? -1.722 -1.006 -12.483 1.00 91.06 334 LEU A C 1
ATOM 2644 O O . LEU A 1 334 ? -2.114 -1.818 -13.317 1.00 91.06 334 LEU A O 1
ATOM 2648 N N . PHE A 1 335 ? -1.943 0.300 -12.648 1.00 87.38 335 PHE A N 1
ATOM 2649 C CA . PHE A 1 335 ? -2.611 0.863 -13.825 1.00 87.38 335 PHE A CA 1
ATOM 2650 C C . PHE A 1 335 ? -1.630 1.227 -14.946 1.00 87.38 335 PHE A C 1
ATOM 2652 O O . PHE A 1 335 ? -2.047 1.388 -16.096 1.00 87.38 335 PHE A O 1
ATOM 2659 N N . PHE A 1 336 ? -0.337 1.366 -14.636 1.00 88.25 336 PHE A N 1
ATOM 2660 C CA . PHE A 1 336 ? 0.647 1.986 -15.533 1.00 88.25 336 PHE A CA 1
ATOM 2661 C C . PHE A 1 336 ? 1.071 1.066 -16.689 1.00 88.25 336 PHE A C 1
ATOM 2663 O O . PHE A 1 336 ? 1.626 1.531 -17.681 1.00 88.25 336 PHE A O 1
ATOM 2670 N N . ASN A 1 337 ? 0.725 -0.223 -16.636 1.00 89.44 337 ASN A N 1
ATOM 2671 C CA . ASN A 1 337 ? 0.839 -1.132 -17.783 1.00 89.44 337 ASN A CA 1
ATOM 2672 C C . ASN A 1 337 ? -0.279 -0.951 -18.838 1.00 89.44 337 ASN A C 1
ATOM 2674 O O . ASN A 1 337 ? -0.345 -1.702 -19.811 1.00 89.44 337 ASN A O 1
ATOM 2678 N N . GLY A 1 338 ? -1.172 0.031 -18.661 1.00 86.56 338 GLY A N 1
ATOM 2679 C CA . GLY A 1 338 ? -2.162 0.425 -19.668 1.00 86.56 338 GLY A CA 1
ATOM 2680 C C . GLY A 1 338 ? -3.432 -0.433 -19.708 1.00 86.56 338 GLY A C 1
ATOM 2681 O O . GLY A 1 338 ? -4.274 -0.263 -20.595 1.00 86.56 338 GLY A O 1
ATOM 2682 N N . MET A 1 339 ? -3.604 -1.361 -18.765 1.00 87.56 339 MET A N 1
ATOM 2683 C CA . MET A 1 339 ? -4.729 -2.309 -18.760 1.00 87.56 339 MET A CA 1
ATOM 2684 C C . MET A 1 339 ? -5.891 -1.891 -17.848 1.00 87.56 339 MET A C 1
ATOM 2686 O O . MET A 1 339 ? -6.924 -2.573 -17.812 1.00 87.56 339 MET A O 1
ATOM 2690 N N . GLY A 1 340 ? -5.742 -0.777 -17.127 1.00 83.62 340 GLY A N 1
ATOM 2691 C CA . GLY A 1 340 ? -6.748 -0.246 -16.210 1.00 83.62 340 GLY A CA 1
ATOM 2692 C C . GLY A 1 340 ? -7.113 -1.237 -15.100 1.00 83.62 340 GLY A C 1
ATOM 2693 O O . GLY A 1 340 ? -6.290 -2.046 -14.669 1.00 83.62 340 GLY A O 1
ATOM 2694 N N . GLY A 1 341 ? -8.382 -1.233 -14.677 1.00 85.00 341 GLY A N 1
ATOM 2695 C CA . GLY A 1 341 ? -8.877 -2.113 -13.608 1.00 85.00 341 GLY A CA 1
ATOM 2696 C C . GLY A 1 341 ? -8.676 -3.616 -13.856 1.00 85.00 341 GLY A C 1
ATOM 2697 O O . GLY A 1 341 ? -8.596 -4.377 -12.896 1.00 85.00 341 GLY A O 1
ATOM 2698 N N . TYR A 1 342 ? -8.517 -4.057 -15.114 1.00 88.88 342 TYR A N 1
ATOM 2699 C CA . TYR A 1 342 ? -8.215 -5.462 -15.428 1.00 88.88 342 TYR A CA 1
ATOM 2700 C C . TYR A 1 342 ? -6.892 -5.920 -14.802 1.00 88.88 342 TYR A C 1
ATOM 2702 O O . TYR A 1 342 ? -6.831 -6.997 -14.214 1.00 88.88 342 TYR A O 1
ATOM 2710 N N . SER A 1 343 ? -5.853 -5.085 -14.884 1.00 91.75 343 SER A N 1
ATOM 2711 C CA . SER A 1 343 ? -4.542 -5.378 -14.298 1.00 91.75 343 SER A CA 1
ATOM 2712 C C . SER A 1 343 ? -4.620 -5.502 -12.776 1.00 91.75 343 SER A C 1
ATOM 2714 O O . SER A 1 343 ? -4.110 -6.466 -12.208 1.00 91.75 343 SER A O 1
ATOM 2716 N N . VAL A 1 344 ? -5.341 -4.584 -12.129 1.00 92.31 344 VAL A N 1
ATOM 2717 C CA . VAL A 1 344 ? -5.542 -4.584 -10.674 1.00 92.31 344 VAL A CA 1
ATOM 2718 C C . VAL A 1 344 ? -6.238 -5.869 -10.214 1.00 92.31 344 VAL A C 1
ATOM 2720 O O . VAL A 1 344 ? -5.740 -6.552 -9.321 1.00 92.31 344 VAL A O 1
ATOM 2723 N N . LYS A 1 345 ? -7.346 -6.258 -10.865 1.00 91.56 345 LYS A N 1
ATOM 2724 C CA . LYS A 1 345 ? -8.063 -7.507 -10.541 1.00 91.56 345 LYS A CA 1
ATOM 2725 C C . LYS A 1 345 ? -7.179 -8.729 -10.705 1.00 91.56 345 LYS A C 1
ATOM 2727 O O . LYS A 1 345 ? -7.200 -9.619 -9.857 1.00 91.56 345 LYS A O 1
ATOM 2732 N N . ARG A 1 346 ? -6.437 -8.781 -11.814 1.00 94.44 346 ARG A N 1
ATOM 2733 C CA . ARG A 1 346 ? -5.562 -9.902 -12.149 1.00 94.44 346 ARG A CA 1
ATOM 2734 C C . ARG A 1 346 ? -4.446 -10.049 -11.116 1.00 94.44 346 ARG A C 1
ATOM 2736 O O . ARG A 1 346 ? -4.230 -11.161 -10.655 1.00 94.44 346 ARG A O 1
ATOM 2743 N N . PHE A 1 347 ? -3.827 -8.949 -10.680 1.00 96.69 347 PHE A N 1
ATOM 2744 C CA . PHE A 1 347 ? -2.821 -8.964 -9.614 1.00 96.69 347 PHE A CA 1
ATOM 2745 C C . PHE A 1 347 ? -3.366 -9.598 -8.329 1.00 96.69 347 PHE A C 1
ATOM 2747 O O . PHE A 1 347 ? -2.824 -10.596 -7.856 1.00 96.69 347 PHE A O 1
ATOM 2754 N N . TYR A 1 348 ? -4.481 -9.083 -7.800 1.00 94.81 348 TYR A N 1
ATOM 2755 C CA . TYR A 1 348 ? -5.049 -9.620 -6.562 1.00 94.81 348 TYR A CA 1
ATOM 2756 C C . TYR A 1 348 ? -5.535 -11.058 -6.723 1.00 94.81 348 TYR A C 1
ATOM 2758 O O . TYR A 1 348 ? -5.249 -11.893 -5.869 1.00 94.81 348 TYR A O 1
ATOM 2766 N N . ARG A 1 349 ? -6.192 -11.397 -7.840 1.00 94.56 349 ARG A N 1
ATOM 2767 C CA . ARG A 1 349 ? -6.617 -12.778 -8.091 1.00 94.56 349 ARG A CA 1
ATOM 2768 C C . ARG A 1 349 ? -5.431 -13.738 -8.100 1.00 94.56 349 ARG A C 1
ATOM 2770 O O . ARG A 1 349 ? -5.474 -14.749 -7.408 1.00 94.56 349 ARG A O 1
ATOM 2777 N N . THR A 1 350 ? -4.365 -13.394 -8.821 1.00 96.88 350 THR A N 1
ATOM 2778 C CA . THR A 1 350 ? -3.142 -14.200 -8.896 1.00 96.88 350 THR A CA 1
ATOM 2779 C C . THR A 1 350 ? -2.497 -14.380 -7.521 1.00 96.88 350 THR A C 1
ATOM 2781 O O . THR A 1 350 ? -2.095 -15.493 -7.178 1.00 96.88 350 THR A O 1
ATOM 2784 N N . MET A 1 351 ? -2.421 -13.316 -6.717 1.00 95.31 351 MET A N 1
ATOM 2785 C CA . MET A 1 351 ? -1.863 -13.375 -5.364 1.00 95.31 351 MET A CA 1
ATOM 2786 C C . MET A 1 351 ? -2.680 -14.310 -4.463 1.00 95.31 351 MET A C 1
ATOM 2788 O O . MET A 1 351 ? -2.111 -15.181 -3.809 1.00 95.31 351 MET A O 1
ATOM 2792 N N . PHE A 1 352 ? -4.009 -14.178 -4.455 1.00 93.06 352 PHE A N 1
ATOM 2793 C CA . PHE A 1 352 ? -4.885 -15.014 -3.628 1.00 93.06 352 PHE A CA 1
ATOM 2794 C C . PHE A 1 352 ? -4.915 -16.475 -4.098 1.00 93.06 352 PHE A C 1
ATOM 2796 O O . PHE A 1 352 ? -4.890 -17.386 -3.270 1.00 93.06 352 PHE A O 1
ATOM 2803 N N . ASP A 1 353 ? -4.892 -16.726 -5.409 1.00 94.44 353 ASP A N 1
ATOM 2804 C CA . ASP A 1 353 ? -4.796 -18.085 -5.951 1.00 94.44 353 ASP A CA 1
ATOM 2805 C C . ASP A 1 353 ? -3.457 -18.743 -5.568 1.00 94.44 353 ASP A C 1
ATOM 2807 O O . ASP A 1 353 ? -3.422 -19.933 -5.245 1.00 94.44 353 ASP A O 1
ATOM 2811 N N . GLN A 1 354 ? -2.355 -17.984 -5.547 1.00 96.06 354 GLN A N 1
ATOM 2812 C CA . GLN A 1 354 ? -1.066 -18.478 -5.055 1.00 96.06 354 GLN A CA 1
ATOM 2813 C C . GLN A 1 354 ? -1.083 -18.718 -3.542 1.00 96.06 354 GLN A C 1
ATOM 2815 O O . GLN A 1 354 ? -0.639 -19.773 -3.093 1.00 96.06 354 GLN A O 1
ATOM 2820 N N . ALA A 1 355 ? -1.642 -17.797 -2.755 1.00 93.94 355 ALA A N 1
ATOM 2821 C CA . ALA A 1 355 ? -1.789 -17.963 -1.310 1.00 93.94 355 ALA A CA 1
ATOM 2822 C C . ALA A 1 355 ? -2.584 -19.235 -0.966 1.00 93.94 355 ALA A C 1
ATOM 2824 O O . ALA A 1 355 ? -2.185 -20.000 -0.087 1.00 93.94 355 ALA A O 1
ATOM 2825 N N . LYS A 1 356 ? -3.646 -19.524 -1.730 1.00 92.56 356 LYS A N 1
ATOM 2826 C CA . LYS A 1 356 ? -4.423 -20.762 -1.606 1.00 92.56 356 LYS A CA 1
ATOM 2827 C C . LYS A 1 356 ? -3.584 -22.009 -1.897 1.00 92.56 356 LYS A C 1
ATOM 2829 O O . LYS A 1 356 ? -3.676 -22.978 -1.152 1.00 92.56 356 LYS A O 1
ATOM 2834 N N . LYS A 1 357 ? -2.745 -21.999 -2.941 1.00 94.56 357 LYS A N 1
ATOM 2835 C CA . LYS A 1 357 ? -1.830 -23.122 -3.251 1.00 94.56 357 LYS A CA 1
ATOM 2836 C C . LYS A 1 357 ? -0.804 -23.368 -2.144 1.00 94.56 357 LYS A C 1
ATOM 2838 O O . LYS A 1 357 ? -0.423 -24.510 -1.912 1.00 94.56 357 LYS A O 1
ATOM 2843 N N . LEU A 1 358 ? -0.371 -22.304 -1.471 1.00 92.88 358 LEU A N 1
ATOM 2844 C CA . LEU A 1 358 ? 0.548 -22.355 -0.334 1.00 92.88 358 LEU A CA 1
ATOM 2845 C C . LEU A 1 358 ? -0.145 -22.733 0.990 1.00 92.88 358 LEU A C 1
ATOM 2847 O O . LEU A 1 358 ? 0.529 -22.817 2.013 1.00 92.88 358 LEU A O 1
ATOM 2851 N N . ASN A 1 359 ? -1.464 -22.968 0.983 1.00 91.44 359 ASN A N 1
ATOM 2852 C CA . ASN A 1 359 ? -2.286 -23.201 2.176 1.00 91.44 359 ASN A CA 1
ATOM 2853 C C . ASN A 1 359 ? -2.137 -22.096 3.231 1.00 91.44 359 ASN A C 1
ATOM 2855 O O . ASN A 1 359 ? -2.157 -22.365 4.434 1.00 91.44 359 ASN A O 1
ATOM 2859 N N . LEU A 1 360 ? -1.971 -20.849 2.784 1.00 89.19 360 LEU A N 1
ATOM 2860 C CA . LEU A 1 360 ? -1.987 -19.718 3.700 1.00 89.19 360 LEU A CA 1
ATOM 2861 C C . LEU A 1 360 ? -3.398 -19.543 4.266 1.00 89.19 360 LEU A C 1
ATOM 2863 O O . LEU A 1 360 ? -4.376 -19.844 3.570 1.00 89.19 360 LEU A O 1
ATOM 2867 N N . PRO A 1 361 ? -3.525 -19.040 5.504 1.00 72.00 361 PRO A N 1
ATOM 2868 C CA . PRO A 1 361 ? -4.817 -18.619 6.021 1.00 72.00 361 PRO A CA 1
ATOM 2869 C C . PRO A 1 361 ? -5.492 -17.679 5.013 1.00 72.00 361 PRO A C 1
ATOM 2871 O O . PRO A 1 361 ? -4.830 -16.820 4.429 1.00 72.00 361 PRO A O 1
ATOM 2874 N N . ALA A 1 362 ? -6.802 -17.828 4.806 1.00 62.38 362 ALA A N 1
ATOM 2875 C CA . ALA A 1 362 ? -7.572 -17.056 3.821 1.00 62.38 362 ALA A CA 1
ATOM 2876 C C . ALA A 1 362 ? -7.654 -15.540 4.125 1.00 62.38 362 ALA A C 1
ATOM 2878 O O . ALA A 1 362 ? -8.274 -14.792 3.371 1.00 62.38 362 ALA A O 1
ATOM 2879 N N . ASP A 1 363 ? -6.998 -15.090 5.196 1.00 68.62 363 ASP A N 1
ATOM 2880 C CA . ASP A 1 363 ? -7.105 -13.764 5.794 1.00 68.62 363 ASP A CA 1
ATOM 2881 C C . ASP A 1 363 ? -5.890 -12.864 5.492 1.00 68.62 363 ASP A C 1
ATOM 2883 O O . ASP A 1 363 ? -5.497 -12.065 6.345 1.00 68.62 363 ASP A O 1
ATOM 2887 N N . ILE A 1 364 ? -5.265 -12.966 4.305 1.00 86.62 364 ILE A N 1
ATOM 2888 C CA . ILE A 1 364 ? -4.281 -11.946 3.898 1.00 86.62 364 ILE A CA 1
ATOM 2889 C C . ILE A 1 364 ? -5.031 -10.628 3.722 1.00 86.62 364 ILE A C 1
ATOM 2891 O O . ILE A 1 364 ? -5.668 -10.366 2.698 1.00 86.62 364 ILE A O 1
ATOM 2895 N N . ARG A 1 365 ? -4.950 -9.794 4.752 1.00 89.19 365 ARG A N 1
ATOM 2896 C CA . ARG A 1 365 ? -5.532 -8.463 4.773 1.00 89.19 365 ARG A CA 1
ATOM 2897 C C . ARG A 1 365 ? -4.664 -7.556 3.922 1.00 89.19 365 ARG A C 1
ATOM 2899 O O . ARG A 1 365 ? -3.441 -7.683 3.899 1.00 89.19 365 ARG A O 1
ATOM 2906 N N . PHE A 1 366 ? -5.267 -6.588 3.254 1.00 89.62 366 PHE A N 1
ATOM 2907 C CA . PHE A 1 366 ? -4.462 -5.487 2.758 1.00 89.62 366 PHE A CA 1
ATOM 2908 C C . PHE A 1 366 ? -5.209 -4.171 2.717 1.00 89.62 366 PHE A C 1
ATOM 2910 O O . PHE A 1 366 ? -6.430 -4.093 2.536 1.00 89.62 366 PHE A O 1
ATOM 2917 N N . THR A 1 367 ? -4.413 -3.132 2.877 1.00 89.94 367 THR A N 1
ATOM 2918 C CA . THR A 1 367 ? -4.758 -1.73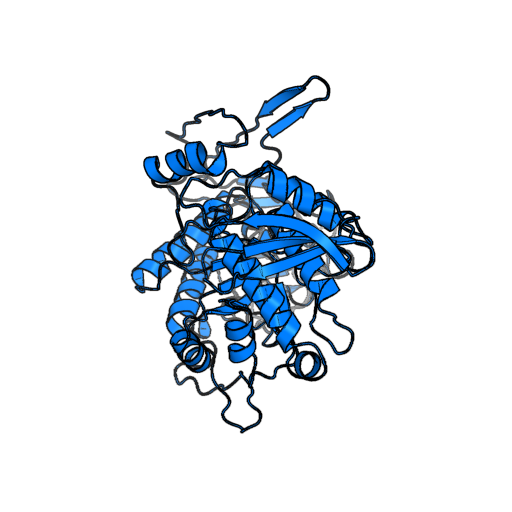9 2.659 1.00 89.94 367 THR A CA 1
ATOM 2919 C C . THR A 1 367 ? -4.059 -1.275 1.384 1.00 89.94 367 THR A C 1
ATOM 2921 O O . THR A 1 367 ? -3.186 -1.966 0.855 1.00 89.94 367 THR A O 1
ATOM 2924 N N . GLY A 1 368 ? -4.474 -0.145 0.827 1.00 86.94 368 GLY A N 1
ATOM 2925 C CA . GLY A 1 368 ? -3.821 0.394 -0.361 1.00 86.94 368 GLY A CA 1
ATOM 2926 C C . GLY A 1 368 ? -4.014 1.893 -0.487 1.00 86.94 368 GLY A C 1
ATOM 2927 O O . GLY A 1 368 ? -4.985 2.417 0.063 1.00 86.94 368 GLY A O 1
ATOM 2928 N N . ALA A 1 369 ? -3.095 2.552 -1.195 1.00 85.12 369 ALA A N 1
ATOM 2929 C CA . ALA A 1 369 ? -3.122 3.991 -1.473 1.00 85.12 369 ALA A CA 1
ATOM 2930 C C . ALA A 1 369 ? -4.176 4.380 -2.529 1.00 85.12 369 ALA A C 1
ATOM 2932 O O . ALA A 1 369 ? -4.682 5.505 -2.548 1.00 85.12 369 ALA A O 1
ATOM 2933 N N . GLY A 1 370 ? -4.605 3.421 -3.350 1.00 81.69 370 GLY A N 1
ATOM 2934 C CA . GLY A 1 370 ? -5.655 3.587 -4.341 1.00 81.69 370 GLY A CA 1
ATOM 2935 C C . GLY A 1 370 ? -6.980 2.946 -3.923 1.00 81.69 370 GLY A C 1
ATOM 2936 O O . GLY A 1 370 ? -7.047 2.020 -3.115 1.00 81.69 370 GLY A O 1
ATOM 2937 N N . PHE A 1 371 ? -8.073 3.418 -4.521 1.00 83.12 371 PHE A N 1
ATOM 2938 C CA . PHE A 1 371 ? -9.364 2.742 -4.433 1.00 83.12 371 PHE A CA 1
ATOM 2939 C C . PHE A 1 371 ? -10.045 2.707 -5.794 1.00 83.12 371 PHE A C 1
ATOM 2941 O O . PHE A 1 371 ? -10.343 3.739 -6.412 1.00 83.12 371 PHE A O 1
ATOM 2948 N N . SER A 1 372 ? -10.246 1.487 -6.283 1.00 83.38 372 SER A N 1
ATOM 2949 C CA . SER A 1 372 ? -10.776 1.224 -7.611 1.00 83.38 372 SER A CA 1
ATOM 2950 C C . SER A 1 372 ? -11.675 0.003 -7.612 1.00 83.38 372 SER A C 1
ATOM 2952 O O . SER A 1 372 ? -11.560 -0.882 -6.767 1.00 83.38 372 SER A O 1
ATOM 2954 N N . GLU A 1 373 ? -12.508 -0.087 -8.642 1.00 82.69 373 GLU A N 1
ATOM 2955 C CA . GLU A 1 373 ? -13.305 -1.279 -8.925 1.00 82.69 373 GLU A CA 1
ATOM 2956 C C . GLU A 1 373 ? -12.438 -2.551 -9.002 1.00 82.69 373 GLU A C 1
ATOM 2958 O O . GLU A 1 373 ? -12.857 -3.621 -8.562 1.00 82.69 373 GLU A O 1
ATOM 2963 N N . GLY A 1 374 ? -11.190 -2.430 -9.472 1.00 83.81 374 GLY A N 1
ATOM 2964 C CA . GLY A 1 374 ? -10.295 -3.570 -9.612 1.00 83.81 374 GLY A CA 1
ATOM 2965 C C . GLY A 1 374 ? -9.724 -4.113 -8.299 1.00 83.81 374 GLY A C 1
ATOM 2966 O O . GLY A 1 374 ? -9.356 -5.285 -8.246 1.00 83.81 374 GLY A O 1
ATOM 2967 N N . SER A 1 375 ? -9.672 -3.299 -7.241 1.00 89.12 375 SER A N 1
ATOM 2968 C CA . SER A 1 375 ? -9.217 -3.717 -5.908 1.00 89.12 375 SER A CA 1
ATOM 2969 C C . SER A 1 375 ? -10.367 -3.944 -4.924 1.00 89.12 375 SER A C 1
ATOM 2971 O O . SER A 1 375 ? -10.169 -4.642 -3.930 1.00 89.12 375 SER A O 1
ATOM 2973 N N . TRP A 1 376 ? -11.568 -3.419 -5.209 1.00 91.69 376 TRP A N 1
ATOM 2974 C CA . TRP A 1 376 ? -12.701 -3.352 -4.277 1.00 91.69 376 TRP A CA 1
ATOM 2975 C C . TRP A 1 376 ? -12.986 -4.672 -3.557 1.00 91.69 376 TRP A C 1
ATOM 2977 O O . TRP A 1 376 ? -13.007 -4.686 -2.333 1.00 91.69 376 TRP A O 1
ATOM 2987 N N . HIS A 1 377 ? -13.133 -5.789 -4.276 1.00 91.56 377 HIS A N 1
ATOM 2988 C CA . HIS A 1 377 ? -13.485 -7.087 -3.674 1.00 91.56 377 HIS A CA 1
ATOM 2989 C C . HIS A 1 377 ? -12.475 -7.565 -2.629 1.00 91.56 377 HIS A C 1
ATOM 2991 O O . HIS A 1 377 ? -12.840 -8.224 -1.660 1.00 91.56 377 HIS A O 1
ATOM 2997 N N . TYR A 1 378 ? -11.209 -7.217 -2.826 1.00 91.19 378 TYR A N 1
ATOM 2998 C CA . TYR A 1 378 ? -10.098 -7.755 -2.063 1.00 91.19 378 TYR A CA 1
ATOM 2999 C C . TYR A 1 378 ? -9.625 -6.808 -0.953 1.00 91.19 378 TYR A C 1
ATOM 3001 O O . TYR A 1 378 ? -9.296 -7.251 0.144 1.00 91.19 378 TYR A O 1
ATOM 3009 N N . GLN A 1 379 ? -9.619 -5.503 -1.223 1.00 91.25 379 GLN A N 1
ATOM 3010 C CA . GLN A 1 379 ? -9.057 -4.492 -0.330 1.00 91.25 379 GLN A CA 1
ATOM 3011 C C . GLN A 1 379 ? -9.909 -4.339 0.929 1.00 91.25 379 GLN A C 1
ATOM 3013 O O . GLN A 1 379 ? -11.134 -4.288 0.849 1.00 91.25 379 GLN A O 1
ATOM 3018 N N . SER A 1 380 ? -9.281 -4.273 2.102 1.00 89.12 380 SER A N 1
ATOM 3019 C CA . SER A 1 380 ? -9.998 -4.123 3.375 1.00 89.12 380 SER A CA 1
ATOM 3020 C C . SER A 1 380 ? -10.163 -2.661 3.781 1.00 89.12 380 SER A C 1
ATOM 3022 O O . SER A 1 380 ? -11.205 -2.291 4.301 1.00 89.12 380 SER A O 1
ATOM 3024 N N . VAL A 1 381 ? -9.155 -1.818 3.525 1.00 87.31 381 VAL A N 1
ATOM 3025 C CA . VAL A 1 381 ? -9.159 -0.388 3.891 1.00 87.31 381 VAL A CA 1
ATOM 3026 C C . VAL A 1 381 ? -8.527 0.447 2.781 1.00 87.31 381 VAL A C 1
ATOM 3028 O O . VAL A 1 381 ? -7.614 -0.012 2.093 1.00 87.31 381 VAL A O 1
ATOM 3031 N N . TRP A 1 382 ? -9.018 1.667 2.574 1.00 88.44 382 TRP A N 1
ATOM 3032 C CA . TRP A 1 382 ? -8.372 2.647 1.710 1.00 88.44 382 TRP A CA 1
ATOM 3033 C C . TRP A 1 382 ? -7.532 3.551 2.599 1.00 88.44 382 TRP A C 1
ATOM 3035 O O . TRP A 1 382 ? -8.068 4.362 3.354 1.00 88.44 382 TRP A O 1
ATOM 3045 N N . ASN A 1 383 ? -6.221 3.329 2.575 1.00 83.75 383 ASN A N 1
ATOM 3046 C CA . ASN A 1 383 ? -5.283 4.006 3.451 1.00 83.75 383 ASN A CA 1
ATOM 3047 C C . ASN A 1 383 ? -4.548 5.082 2.653 1.00 83.75 383 ASN A C 1
ATOM 3049 O O . ASN A 1 383 ? -3.671 4.767 1.857 1.00 83.75 383 ASN A O 1
ATOM 3053 N N . VAL A 1 384 ? -4.913 6.350 2.858 1.00 80.50 384 VAL A N 1
ATOM 3054 C CA . VAL A 1 384 ? -4.254 7.487 2.203 1.00 80.50 384 VAL A CA 1
ATOM 3055 C C . VAL A 1 384 ? -4.049 8.611 3.198 1.00 80.50 384 VAL A C 1
ATOM 3057 O O . VAL A 1 384 ? -4.994 9.067 3.840 1.00 80.50 384 VAL A O 1
ATOM 3060 N N . GLY A 1 385 ? -2.816 9.108 3.265 1.00 84.31 385 GLY A N 1
ATOM 3061 C CA . GLY A 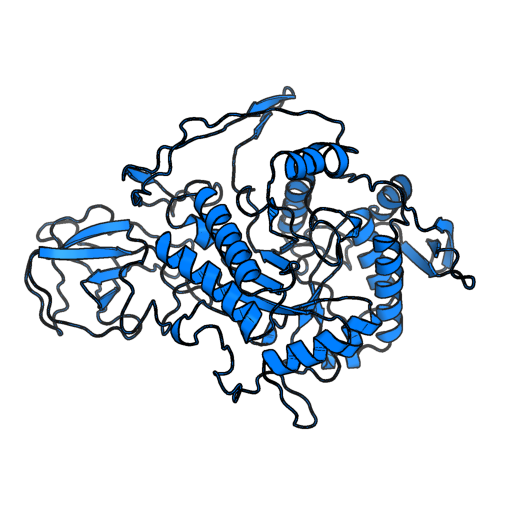1 385 ? -2.461 10.248 4.097 1.00 84.31 385 GLY A CA 1
ATOM 3062 C C . GLY A 1 385 ? -2.547 9.950 5.594 1.00 84.31 385 GLY A C 1
ATOM 3063 O O . GLY A 1 385 ? -2.323 8.835 6.060 1.00 84.31 385 GLY A O 1
ATOM 3064 N N . GLY A 1 386 ? -2.826 10.994 6.363 1.00 91.19 386 GLY A N 1
ATOM 3065 C CA . GLY A 1 386 ? -2.871 10.937 7.816 1.00 91.19 386 GLY A CA 1
ATOM 3066 C C . GLY A 1 386 ? -2.830 12.329 8.425 1.00 91.19 386 GLY A C 1
ATOM 3067 O O . GLY A 1 386 ? -2.867 13.345 7.717 1.00 91.19 386 GLY A O 1
ATOM 3068 N N . GLY A 1 387 ? -2.748 12.382 9.749 1.00 93.69 387 GLY A N 1
ATOM 3069 C CA . GLY A 1 387 ? -2.736 13.642 10.484 1.00 93.69 387 GLY A CA 1
ATOM 3070 C C . GLY A 1 387 ? -3.973 14.505 10.210 1.00 93.69 387 GLY A C 1
ATOM 3071 O O . GLY A 1 387 ? -5.065 14.022 9.890 1.00 93.69 387 GLY A O 1
ATOM 3072 N N . LYS A 1 388 ? -3.752 15.820 10.270 1.00 94.81 388 LYS A N 1
ATOM 3073 C CA . LYS A 1 388 ? -4.770 16.871 10.115 1.00 94.81 388 LYS A CA 1
ATOM 3074 C C . LYS A 1 388 ? -5.361 16.984 8.705 1.00 94.81 388 LYS A C 1
ATOM 3076 O O . LYS A 1 388 ? -6.439 17.554 8.540 1.00 94.81 388 LYS A O 1
ATOM 3081 N N . ASN A 1 389 ? -4.702 16.395 7.701 1.00 93.69 389 ASN A N 1
ATOM 3082 C CA . ASN A 1 389 ? -5.233 16.331 6.337 1.00 93.69 389 ASN A CA 1
ATOM 3083 C C . ASN A 1 389 ? -6.476 15.435 6.258 1.00 93.69 389 ASN A C 1
ATOM 3085 O O . ASN A 1 389 ? -7.339 15.668 5.411 1.00 93.69 389 ASN A O 1
ATOM 3089 N N . ILE A 1 390 ? -6.572 14.433 7.140 1.00 94.12 390 ILE A N 1
ATOM 3090 C CA . ILE A 1 390 ? -7.690 13.491 7.167 1.00 94.12 390 ILE A CA 1
ATOM 3091 C C . ILE A 1 390 ? -8.669 13.848 8.281 1.00 94.12 390 ILE A C 1
ATOM 3093 O O . ILE A 1 390 ? -9.822 14.173 8.000 1.00 94.12 390 ILE A O 1
ATOM 3097 N N . TYR A 1 391 ? -8.215 13.855 9.535 1.00 95.25 391 TYR A N 1
ATOM 3098 C CA . TYR A 1 391 ? -9.050 14.209 10.678 1.00 95.25 391 TYR A CA 1
ATOM 3099 C C . TYR A 1 391 ? -8.226 14.869 11.778 1.00 95.25 391 TYR A C 1
ATOM 3101 O O . TYR A 1 391 ? -7.176 14.369 12.176 1.00 95.25 391 TYR A O 1
ATOM 3109 N N . ASP A 1 392 ? -8.717 15.999 12.268 1.00 95.88 392 ASP A N 1
ATOM 3110 C CA . ASP A 1 392 ? -8.126 16.738 13.375 1.00 95.88 392 ASP A CA 1
ATOM 3111 C C . ASP A 1 392 ? -8.928 16.429 14.642 1.00 95.88 392 ASP A C 1
ATOM 3113 O O . ASP A 1 392 ? -10.065 16.880 14.773 1.00 95.88 392 ASP A O 1
ATOM 3117 N N . ALA A 1 393 ? -8.371 15.624 15.553 1.00 94.19 393 ALA A N 1
ATOM 3118 C CA . ALA A 1 393 ? -9.063 15.221 16.781 1.00 94.19 393 ALA A CA 1
ATOM 3119 C C . ALA A 1 393 ? -9.234 16.373 17.783 1.00 94.19 393 ALA A C 1
ATOM 3121 O O . ALA A 1 393 ? -10.157 16.328 18.596 1.00 94.19 393 ALA A O 1
ATOM 3122 N N . ASP A 1 394 ? -8.393 17.408 17.704 1.00 92.69 394 ASP A N 1
ATOM 3123 C CA . ASP A 1 394 ? -8.446 18.552 18.617 1.00 92.69 394 ASP A CA 1
ATOM 3124 C C . ASP A 1 394 ? -9.536 19.530 18.176 1.00 92.69 394 ASP A C 1
ATOM 3126 O O . ASP A 1 394 ? -10.347 19.987 18.980 1.00 92.69 394 ASP A O 1
ATOM 3130 N N . LEU A 1 395 ? -9.595 19.808 16.870 1.00 95.31 395 LEU A N 1
ATOM 3131 C CA . LEU A 1 395 ? -10.649 20.635 16.275 1.00 95.31 395 LEU A CA 1
ATOM 3132 C C . LEU A 1 395 ? -11.936 19.852 15.992 1.00 95.31 395 LEU A C 1
ATOM 3134 O O . LEU A 1 395 ? -12.972 20.458 15.726 1.00 95.31 395 LEU A O 1
ATOM 3138 N N . ARG A 1 396 ? -11.872 18.517 16.047 1.00 95.31 396 ARG A N 1
ATOM 3139 C CA . ARG A 1 396 ? -12.964 17.574 15.771 1.00 95.31 396 ARG A CA 1
ATOM 3140 C C . ARG A 1 396 ? -13.581 17.755 14.379 1.00 95.31 396 ARG A C 1
ATOM 3142 O O . ARG A 1 396 ? -14.800 17.736 14.213 1.00 95.31 396 ARG A O 1
ATOM 3149 N N . VAL A 1 397 ? -12.735 17.949 13.365 1.00 94.69 397 VAL A N 1
ATOM 3150 C CA . VAL A 1 397 ? -13.163 18.176 11.974 1.00 94.69 397 VAL A CA 1
ATOM 3151 C C . VAL A 1 397 ? -12.390 17.318 10.978 1.00 94.69 397 VAL A C 1
ATOM 3153 O O . VAL A 1 397 ? -11.199 17.053 11.131 1.00 94.69 397 VAL A O 1
ATOM 3156 N N . TRP A 1 398 ? -13.075 16.936 9.900 1.00 93.38 398 TRP A N 1
ATOM 3157 C CA . TRP A 1 398 ? -12.467 16.302 8.732 1.00 93.38 398 TRP A CA 1
ATOM 3158 C C . TRP A 1 398 ? -11.626 17.311 7.949 1.00 93.38 398 TRP A C 1
ATOM 3160 O O . TRP A 1 398 ? -12.149 18.352 7.545 1.00 93.38 398 TRP A O 1
ATOM 3170 N N . GLY A 1 399 ? -10.358 16.979 7.705 1.00 92.00 399 GLY A N 1
ATOM 3171 C CA . GLY A 1 399 ? -9.437 17.756 6.876 1.00 92.00 399 GLY A CA 1
ATOM 3172 C C . GLY A 1 399 ? -9.329 19.227 7.284 1.00 92.00 399 GLY A C 1
ATOM 3173 O O . GLY A 1 399 ? -9.805 20.107 6.567 1.00 92.00 399 GLY A O 1
ATOM 3174 N N . SER A 1 400 ? -8.712 19.519 8.435 1.00 93.94 400 SER A N 1
ATOM 3175 C CA . SER A 1 400 ? -8.528 20.912 8.882 1.00 93.94 400 SER A CA 1
ATOM 3176 C C . SER A 1 400 ? -7.508 21.676 8.027 1.00 93.94 400 SER A C 1
ATOM 3178 O O . SER A 1 400 ? -7.544 22.903 7.973 1.00 93.94 400 SER A O 1
ATOM 3180 N N . THR A 1 401 ? -6.631 20.960 7.320 1.00 93.31 401 THR A N 1
ATOM 3181 C CA . THR A 1 401 ? -5.559 21.522 6.482 1.00 93.31 401 THR A CA 1
ATOM 3182 C C . THR A 1 401 ? -5.783 21.340 4.978 1.00 93.31 401 THR A C 1
ATOM 3184 O O . THR A 1 401 ? -5.196 22.078 4.190 1.00 93.31 401 THR A O 1
ATOM 3187 N N . THR A 1 402 ? -6.616 20.380 4.554 1.00 91.06 402 THR A N 1
ATOM 3188 C CA . THR A 1 402 ? -6.925 20.086 3.135 1.00 91.06 402 THR A CA 1
ATOM 3189 C C . THR A 1 402 ? -8.329 19.480 2.988 1.00 91.06 402 THR A C 1
ATOM 3191 O O . THR A 1 402 ? -8.945 19.107 3.981 1.00 91.06 402 THR A O 1
ATOM 3194 N N . SER A 1 403 ? -8.842 19.312 1.762 1.00 88.50 403 SER A N 1
ATOM 3195 C CA . SER A 1 403 ? -10.109 18.593 1.523 1.00 88.50 403 SER A CA 1
ATOM 3196 C C . SER A 1 403 ? -10.000 17.067 1.640 1.00 88.50 403 SER A C 1
ATOM 3198 O O . SER A 1 403 ? -11.030 16.397 1.678 1.00 88.50 403 SER A O 1
ATOM 3200 N N . GLN A 1 404 ? -8.786 16.512 1.740 1.00 88.69 404 GLN A N 1
ATOM 3201 C CA . GLN A 1 404 ? -8.508 15.087 1.542 1.00 88.69 404 GLN A CA 1
ATOM 3202 C C . GLN A 1 404 ? -9.389 14.165 2.397 1.00 88.69 404 GLN A C 1
ATOM 3204 O O . GLN A 1 404 ? -9.968 13.218 1.869 1.00 88.69 404 GLN A O 1
ATOM 3209 N N . GLY A 1 405 ? -9.530 14.441 3.698 1.00 89.00 405 GLY A N 1
ATOM 3210 C CA . GLY A 1 405 ? -10.376 13.630 4.579 1.00 89.00 405 GLY A CA 1
ATOM 3211 C C . GLY A 1 405 ? -11.860 13.642 4.204 1.00 89.00 405 GLY A C 1
ATOM 3212 O O . GLY A 1 405 ? -12.517 12.605 4.275 1.00 89.00 405 GLY A O 1
ATOM 3213 N N . LYS A 1 406 ? -12.382 14.793 3.760 1.00 89.06 406 LYS A N 1
ATOM 3214 C CA . LYS A 1 406 ? -13.776 14.920 3.299 1.00 89.06 406 LYS A CA 1
ATOM 3215 C C . LYS A 1 406 ? -13.980 14.127 2.010 1.00 89.06 406 LYS A C 1
ATOM 3217 O O . LYS A 1 406 ? -14.905 13.326 1.931 1.00 89.06 406 LYS A O 1
ATOM 3222 N N . ASP A 1 407 ? -13.061 14.284 1.059 1.00 88.31 407 ASP A N 1
ATOM 3223 C CA . ASP A 1 407 ? -13.111 13.598 -0.233 1.00 88.31 407 ASP A CA 1
ATOM 3224 C C . ASP A 1 407 ? -13.023 12.069 -0.063 1.00 88.31 407 ASP A C 1
ATOM 3226 O O . ASP A 1 407 ? -13.765 11.325 -0.707 1.00 88.31 407 ASP A O 1
ATOM 3230 N N . LEU A 1 408 ? -12.156 11.581 0.834 1.00 88.50 408 LEU A N 1
ATOM 3231 C CA . LEU A 1 408 ? -12.019 10.152 1.134 1.00 88.50 408 LEU A CA 1
ATOM 3232 C C . LEU A 1 408 ? -13.299 9.576 1.748 1.00 88.50 408 LEU A C 1
ATOM 3234 O O . LEU A 1 408 ? -13.773 8.523 1.308 1.00 88.50 408 LEU A O 1
ATOM 3238 N N . ARG A 1 409 ? -13.889 10.269 2.728 1.00 88.81 409 ARG A N 1
ATOM 3239 C CA . ARG A 1 409 ? -15.159 9.865 3.345 1.00 88.81 409 ARG A CA 1
ATOM 3240 C C . ARG A 1 409 ? -16.278 9.775 2.307 1.00 88.81 409 ARG A C 1
ATOM 3242 O O . ARG A 1 409 ? -16.929 8.742 2.202 1.00 88.81 409 ARG A O 1
ATOM 3249 N N . ASP A 1 410 ? -16.468 10.821 1.510 1.00 87.44 410 ASP A N 1
ATOM 3250 C CA . ASP A 1 410 ? -17.579 10.879 0.555 1.00 87.44 410 ASP A CA 1
ATOM 3251 C C . ASP A 1 410 ? -17.440 9.797 -0.532 1.00 87.44 410 ASP A C 1
ATOM 3253 O O . ASP A 1 410 ? -18.412 9.136 -0.904 1.00 87.44 410 ASP A O 1
ATOM 3257 N N . VAL A 1 411 ? -16.211 9.541 -0.994 1.00 85.56 411 VAL A N 1
ATOM 3258 C CA . VAL A 1 411 ? -15.922 8.482 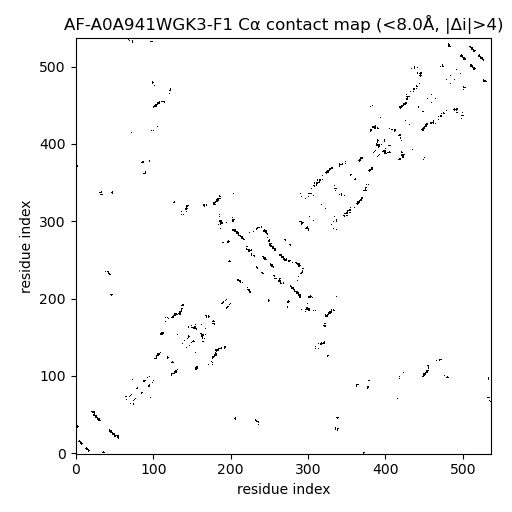-1.970 1.00 85.56 411 VAL A CA 1
ATOM 3259 C C . VAL A 1 411 ? -16.165 7.085 -1.394 1.00 85.56 411 VAL A C 1
ATOM 3261 O O . VAL A 1 411 ? -16.729 6.239 -2.085 1.00 85.56 411 VAL A O 1
ATOM 3264 N N . THR A 1 412 ? -15.737 6.810 -0.163 1.00 88.75 412 THR A N 1
ATOM 3265 C CA . THR A 1 412 ? -15.898 5.477 0.448 1.00 88.75 412 THR A CA 1
ATOM 3266 C C . THR A 1 412 ? -17.357 5.159 0.754 1.00 88.75 412 THR A C 1
ATOM 3268 O O . THR A 1 412 ? -17.815 4.055 0.453 1.00 88.75 412 THR A O 1
ATOM 3271 N N . TYR A 1 413 ? -18.123 6.144 1.223 1.00 86.94 413 TYR A N 1
ATOM 3272 C CA . TYR A 1 413 ? -19.556 5.994 1.478 1.00 86.94 413 TYR A CA 1
ATOM 3273 C C . TYR A 1 413 ? -20.351 5.700 0.214 1.00 86.94 413 TYR A C 1
ATOM 3275 O O . TYR A 1 413 ? -21.154 4.770 0.203 1.00 86.94 413 TYR A O 1
ATOM 3283 N N . ALA A 1 414 ? -20.057 6.409 -0.878 1.00 84.69 414 ALA A N 1
ATOM 3284 C CA . ALA A 1 414 ? -20.686 6.159 -2.172 1.00 84.69 414 ALA A CA 1
ATOM 3285 C C . ALA A 1 414 ? -20.390 4.756 -2.747 1.00 84.69 414 ALA A C 1
ATOM 3287 O O . ALA A 1 414 ? -20.960 4.382 -3.768 1.00 84.69 414 ALA A O 1
ATOM 3288 N N . ASN A 1 415 ? -19.477 3.990 -2.135 1.00 86.81 415 ASN A N 1
ATOM 3289 C CA . ASN A 1 415 ? -19.034 2.676 -2.609 1.00 86.81 415 ASN A CA 1
ATOM 3290 C C . ASN A 1 415 ? -19.158 1.576 -1.553 1.00 86.81 415 ASN A C 1
ATOM 3292 O O . ASN A 1 415 ? -18.526 0.525 -1.705 1.00 86.81 415 ASN A O 1
ATOM 3296 N N . TYR A 1 416 ? -19.939 1.822 -0.494 1.00 89.50 416 TYR A N 1
ATOM 3297 C CA . TYR A 1 416 ? -20.165 0.880 0.605 1.00 89.50 416 TYR A CA 1
ATOM 3298 C C . TYR A 1 416 ? -18.853 0.293 1.146 1.00 89.50 416 TYR A C 1
ATOM 3300 O O . TYR A 1 416 ? -18.694 -0.916 1.318 1.00 89.50 416 TYR A O 1
ATOM 3308 N N . TYR A 1 417 ? -17.872 1.170 1.333 1.00 89.69 417 TYR A N 1
ATOM 3309 C CA . TYR A 1 417 ? -16.511 0.820 1.700 1.00 89.69 417 TYR A CA 1
ATOM 3310 C C . TYR A 1 417 ? -16.126 1.536 3.002 1.00 89.69 417 TYR A C 1
ATOM 3312 O O . TYR A 1 417 ? -16.577 2.665 3.213 1.00 89.69 417 TYR A O 1
ATOM 3320 N N . PRO A 1 418 ? -15.310 0.934 3.889 1.00 86.88 418 PRO A N 1
ATOM 3321 C CA . PRO A 1 418 ? -14.867 1.617 5.100 1.00 86.88 418 PRO A CA 1
ATOM 3322 C C . PRO A 1 418 ? -14.058 2.873 4.768 1.00 86.88 418 PRO A C 1
ATOM 3324 O O . PRO A 1 418 ? -13.046 2.815 4.064 1.00 86.88 418 PRO A O 1
ATOM 3327 N N . SER A 1 419 ? -14.480 4.004 5.329 1.00 89.25 419 SER A N 1
ATOM 3328 C CA . SER A 1 419 ? -13.665 5.218 5.365 1.00 89.25 419 SER A CA 1
ATOM 3329 C C . SER A 1 419 ? -12.488 5.042 6.333 1.00 89.25 419 SER A C 1
ATOM 3331 O O . SER A 1 419 ? -12.470 4.124 7.161 1.00 89.25 419 SER A O 1
ATOM 3333 N N . SER A 1 420 ? -11.486 5.916 6.249 1.00 91.62 420 SER A N 1
ATOM 3334 C CA . SER A 1 420 ? -10.324 5.861 7.128 1.00 91.62 420 SER A CA 1
ATOM 3335 C C . SER A 1 420 ? -9.884 7.228 7.634 1.00 91.62 420 SER A C 1
ATOM 3337 O O . SER A 1 420 ? -9.958 8.215 6.907 1.00 91.62 420 SER A O 1
ATOM 3339 N N . PHE A 1 421 ? -9.362 7.275 8.865 1.00 94.44 421 PHE A N 1
ATOM 3340 C CA . PHE A 1 421 ? -8.591 8.427 9.344 1.00 94.44 421 PHE A CA 1
ATOM 3341 C C . PHE A 1 421 ? -7.114 8.402 8.916 1.00 94.44 421 PHE A C 1
ATOM 3343 O O . PHE A 1 421 ? -6.344 9.266 9.339 1.00 94.44 421 PHE A O 1
ATOM 3350 N N . GLY A 1 422 ? -6.719 7.453 8.061 1.00 93.06 422 GLY A N 1
ATOM 3351 C CA . GLY A 1 422 ? -5.335 7.253 7.637 1.00 93.06 422 GLY A CA 1
ATOM 3352 C C . GLY A 1 422 ? -4.438 6.861 8.809 1.00 93.06 422 GLY A C 1
ATOM 3353 O O . GLY A 1 422 ? -4.896 6.265 9.789 1.00 93.06 422 GLY A O 1
ATOM 3354 N N . VAL A 1 423 ? -3.160 7.226 8.725 1.00 94.62 423 VAL A N 1
ATOM 3355 C CA . VAL A 1 423 ? -2.214 7.082 9.840 1.00 94.62 423 VAL A CA 1
ATOM 3356 C C . VAL A 1 423 ? -2.397 8.239 10.816 1.00 94.62 423 VAL A C 1
ATOM 3358 O O . VAL A 1 423 ? -2.159 9.401 10.470 1.00 94.62 423 VAL A O 1
ATOM 3361 N N . ASN A 1 424 ? -2.816 7.943 12.045 1.00 95.44 424 ASN A N 1
ATOM 3362 C CA . ASN A 1 424 ? -3.210 8.985 12.984 1.00 95.44 424 ASN A CA 1
ATOM 3363 C C . ASN A 1 424 ? -3.087 8.596 14.462 1.00 95.44 424 ASN A C 1
ATOM 3365 O O . ASN A 1 424 ? -2.705 7.483 14.813 1.00 95.44 424 ASN A O 1
ATOM 3369 N N . PHE A 1 425 ? -3.398 9.590 15.296 1.00 97.12 425 PHE A N 1
ATOM 3370 C CA . PHE A 1 425 ? -3.558 9.536 16.753 1.00 97.12 425 PHE A CA 1
ATOM 3371 C C . PHE A 1 425 ? -2.421 8.809 17.484 1.00 97.12 425 PHE A C 1
ATOM 3373 O O . PHE A 1 425 ? -2.639 7.753 18.061 1.00 97.12 425 PHE A O 1
ATOM 3380 N N . PRO A 1 426 ? -1.185 9.337 17.475 1.00 97.62 426 PRO A N 1
ATOM 3381 C CA . PRO A 1 426 ? -0.146 8.764 18.315 1.00 97.62 426 PRO A CA 1
ATOM 3382 C C . PRO A 1 426 ? -0.526 8.844 19.800 1.00 97.62 426 PRO A C 1
ATOM 3384 O O . PRO A 1 426 ? -1.038 9.866 20.265 1.00 97.62 426 PRO A O 1
ATOM 3387 N N . ILE A 1 427 ? -0.248 7.777 20.553 1.00 98.44 427 ILE A N 1
ATOM 3388 C CA . ILE A 1 427 ? -0.318 7.796 22.021 1.00 98.44 427 ILE A CA 1
ATOM 3389 C C . ILE A 1 427 ? 1.003 8.368 22.531 1.00 98.44 427 ILE A C 1
ATOM 3391 O O . ILE A 1 427 ? 2.051 7.752 22.364 1.00 98.44 427 ILE A O 1
ATOM 3395 N N . THR A 1 428 ? 0.943 9.550 23.138 1.00 98.12 428 THR A N 1
ATOM 3396 C CA . THR A 1 428 ? 2.107 10.305 23.629 1.00 98.12 428 THR A CA 1
ATOM 3397 C C . THR A 1 428 ? 1.873 10.793 25.059 1.00 98.12 428 THR A C 1
ATOM 3399 O O . THR A 1 428 ? 0.768 10.665 25.593 1.00 98.12 428 THR A O 1
ATOM 3402 N N . ALA A 1 429 ? 2.875 11.430 25.671 1.00 98.38 429 ALA A N 1
ATOM 3403 C CA . ALA A 1 429 ? 2.761 12.069 26.985 1.00 98.38 429 ALA A CA 1
ATOM 3404 C C . ALA A 1 429 ? 1.546 13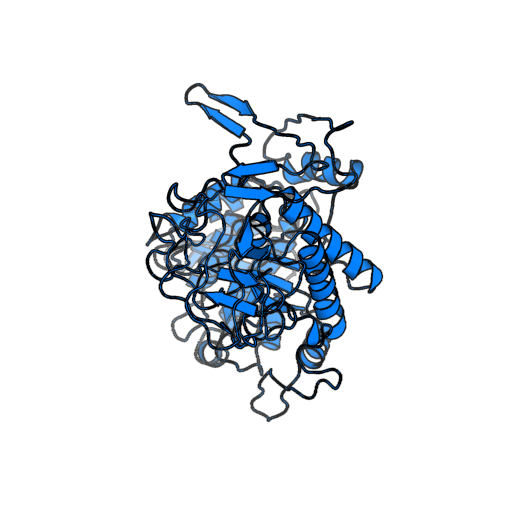.010 27.142 1.00 98.38 429 ALA A C 1
ATOM 3406 O O . ALA A 1 429 ? 1.025 13.148 28.248 1.00 98.38 429 ALA A O 1
ATOM 3407 N N . ALA A 1 430 ? 1.091 13.646 26.055 1.00 97.38 430 ALA A N 1
ATOM 3408 C CA . ALA A 1 430 ? -0.020 14.602 26.063 1.00 97.38 430 ALA A CA 1
ATOM 3409 C C . ALA A 1 430 ? -1.397 13.973 25.780 1.00 97.38 430 ALA A C 1
ATOM 3411 O O . ALA A 1 430 ? -2.413 14.657 25.887 1.00 97.38 430 ALA A O 1
ATOM 3412 N N . SER A 1 431 ? -1.446 12.697 25.397 1.00 98.12 431 SER A N 1
ATOM 3413 C CA . SER A 1 431 ? -2.694 12.013 25.057 1.00 98.12 431 SER A CA 1
ATOM 3414 C C . SER A 1 431 ? -3.579 11.802 26.285 1.00 98.12 431 SER A C 1
ATOM 3416 O O . SER A 1 431 ? -3.091 11.436 27.357 1.00 98.12 431 SER A O 1
ATOM 3418 N N . THR A 1 432 ? -4.892 11.971 26.115 1.00 97.75 432 THR A N 1
ATOM 3419 C CA . THR A 1 432 ? -5.875 11.800 27.195 1.00 97.75 432 THR A CA 1
ATOM 3420 C C . THR A 1 432 ? -6.952 10.784 26.839 1.00 97.75 432 THR A C 1
ATOM 3422 O O . THR A 1 432 ? -7.261 10.559 25.670 1.00 97.75 432 THR A O 1
ATOM 3425 N N . VAL A 1 433 ? -7.567 10.194 27.862 1.00 98.06 433 VAL A N 1
ATOM 3426 C CA . VAL A 1 433 ? -8.734 9.310 27.736 1.00 98.06 433 VAL A CA 1
ATOM 3427 C C . VAL A 1 433 ? -9.856 9.979 26.942 1.00 98.06 433 VAL A C 1
ATOM 3429 O O . VAL A 1 433 ? -10.409 9.360 26.039 1.00 98.06 433 VAL A O 1
ATOM 3432 N N . GLU A 1 434 ? -10.161 11.250 27.214 1.00 96.75 434 GLU A N 1
ATOM 3433 C CA . GLU A 1 434 ? -11.245 11.980 26.543 1.00 96.75 434 GLU A CA 1
ATOM 3434 C C . GLU A 1 434 ? -11.014 12.130 25.035 1.00 96.75 434 GLU A C 1
ATOM 3436 O O . GLU A 1 434 ? -11.968 12.089 24.257 1.00 96.75 434 GLU A O 1
ATOM 3441 N N . GLN A 1 435 ? -9.757 12.289 24.608 1.00 97.50 435 GLN A N 1
ATOM 3442 C CA . GLN A 1 435 ? -9.418 12.364 23.188 1.00 97.50 435 GLN A CA 1
ATOM 3443 C C . GLN A 1 435 ? -9.708 11.030 22.490 1.00 97.50 435 GLN A C 1
ATOM 3445 O O . GLN A 1 435 ? -10.284 11.024 21.404 1.00 97.50 435 GLN A O 1
ATOM 3450 N N . TYR A 1 436 ? -9.368 9.905 23.124 1.00 98.38 436 TYR A N 1
ATOM 3451 C CA . TYR A 1 436 ? -9.599 8.574 22.556 1.00 98.38 436 TYR A CA 1
ATOM 3452 C C . TYR A 1 436 ? -11.065 8.143 22.619 1.00 98.38 436 TYR A C 1
ATOM 3454 O O . TYR A 1 436 ? -11.535 7.504 21.686 1.00 98.38 436 TYR A O 1
ATOM 3462 N N . GLU A 1 437 ? -11.822 8.564 23.633 1.00 98.31 437 GLU A N 1
ATOM 3463 C CA . GLU A 1 437 ? -13.285 8.413 23.648 1.00 98.31 437 GLU A CA 1
ATOM 3464 C C . GLU A 1 437 ? -13.922 9.130 22.449 1.00 98.31 437 GLU A C 1
ATOM 3466 O O . GLU A 1 437 ? -14.800 8.586 21.784 1.00 98.31 437 GLU A O 1
ATOM 3471 N N . HIS A 1 438 ? -13.454 10.344 22.134 1.00 97.88 438 HIS A N 1
ATOM 3472 C CA . HIS A 1 438 ? -13.918 11.095 20.966 1.00 97.88 438 HIS A CA 1
ATOM 3473 C C . HIS A 1 438 ? -13.531 10.420 19.645 1.00 97.88 438 HIS A C 1
ATOM 3475 O O . HIS A 1 438 ? -14.374 10.278 18.760 1.00 97.88 438 HIS A O 1
ATOM 3481 N N . ILE A 1 439 ? -12.273 9.988 19.515 1.00 98.06 439 ILE A N 1
ATOM 3482 C CA . ILE A 1 439 ? -11.778 9.290 18.321 1.00 98.06 439 ILE A CA 1
ATOM 3483 C C . ILE A 1 439 ? -12.613 8.036 18.049 1.00 98.06 439 ILE A C 1
ATOM 3485 O O . ILE A 1 439 ? -13.119 7.884 16.937 1.00 98.06 439 ILE A O 1
ATOM 3489 N N . GLU A 1 440 ? -12.797 7.177 19.053 1.00 98.25 440 GLU A N 1
ATOM 3490 C CA . GLU A 1 440 ? -13.566 5.937 18.924 1.00 98.25 440 GLU A CA 1
ATOM 3491 C C . GLU A 1 440 ? -15.050 6.219 18.654 1.00 98.25 440 GLU A C 1
ATOM 3493 O O . GLU A 1 440 ? -15.636 5.638 17.739 1.00 98.25 440 GLU A O 1
ATOM 3498 N N . ALA A 1 441 ? -15.655 7.181 19.361 1.00 97.62 441 ALA A N 1
ATOM 3499 C CA . ALA A 1 441 ? -17.033 7.596 19.114 1.00 97.62 441 ALA A CA 1
ATOM 3500 C C . ALA A 1 441 ? -17.242 8.035 17.659 1.00 97.62 441 ALA A C 1
ATOM 3502 O O . ALA A 1 441 ? -18.100 7.485 16.964 1.00 97.62 441 ALA A O 1
ATOM 3503 N N . THR A 1 442 ? -16.436 8.980 17.163 1.00 95.75 442 THR A N 1
ATOM 3504 C CA . THR A 1 442 ? -16.532 9.431 15.770 1.00 95.75 442 THR A CA 1
ATOM 3505 C C . THR A 1 442 ? -16.234 8.286 14.799 1.00 95.75 442 THR A C 1
ATOM 3507 O O . THR A 1 442 ? -16.930 8.161 13.787 1.00 95.75 442 THR A O 1
ATOM 3510 N N . ALA A 1 443 ? -15.258 7.422 15.100 1.00 95.12 443 ALA A N 1
ATOM 3511 C CA . ALA A 1 443 ? -14.933 6.291 14.244 1.00 95.12 443 ALA A CA 1
ATOM 3512 C C . ALA A 1 443 ? -16.114 5.329 14.097 1.00 95.12 443 ALA A C 1
ATOM 3514 O O . ALA A 1 443 ? -16.477 4.948 12.983 1.00 95.12 443 ALA A O 1
ATOM 3515 N N . ILE A 1 444 ? -16.768 4.950 15.196 1.00 94.88 444 ILE A N 1
ATOM 3516 C CA . ILE A 1 444 ? -17.961 4.098 15.158 1.00 94.88 444 ILE A CA 1
ATOM 3517 C C . ILE A 1 444 ? -19.126 4.809 14.472 1.00 94.88 444 ILE A C 1
ATOM 3519 O O . ILE A 1 444 ? -19.793 4.196 13.638 1.00 94.88 444 ILE A O 1
ATOM 3523 N N . GLY A 1 445 ? -19.356 6.086 14.783 1.00 93.94 445 GLY A N 1
ATOM 3524 C CA . GLY A 1 445 ? -20.437 6.874 14.192 1.00 93.94 445 GLY A CA 1
ATOM 3525 C C . GLY A 1 445 ? -20.367 6.929 12.666 1.00 93.94 445 GLY A C 1
ATOM 3526 O O . GLY A 1 445 ? -21.394 6.826 11.999 1.00 93.94 445 GLY A O 1
ATOM 3527 N N . HIS A 1 446 ? -19.159 7.037 12.117 1.00 90.38 446 HIS A N 1
ATOM 3528 C CA . HIS A 1 446 ? -18.892 7.101 10.678 1.00 90.38 446 HIS A CA 1
ATOM 3529 C C . HIS A 1 446 ? -18.465 5.759 10.050 1.00 90.38 446 HIS A C 1
ATOM 3531 O O . HIS A 1 446 ? -18.173 5.700 8.860 1.00 90.38 446 HIS A O 1
ATOM 3537 N N . GLY A 1 447 ? -18.387 4.673 10.825 1.00 90.19 447 GLY A N 1
ATOM 3538 C CA . GLY A 1 447 ? -17.893 3.386 10.324 1.00 90.19 447 GLY A CA 1
ATOM 3539 C C . GLY A 1 447 ? -16.453 3.439 9.788 1.00 90.19 447 GLY A C 1
ATOM 3540 O O . GLY A 1 447 ? -16.138 2.746 8.822 1.00 90.19 447 GLY A O 1
ATOM 3541 N N . THR A 1 448 ? -15.587 4.272 10.375 1.00 91.62 448 THR A N 1
ATOM 3542 C CA . THR A 1 448 ? -14.197 4.456 9.930 1.00 91.62 448 THR A CA 1
ATOM 3543 C C . THR A 1 448 ? -13.232 3.512 10.647 1.00 91.62 448 THR A C 1
ATOM 3545 O O . THR A 1 448 ? -13.455 3.089 11.781 1.00 91.62 448 THR A O 1
ATOM 3548 N N . THR A 1 449 ? -12.108 3.223 10.001 1.00 92.69 449 THR A N 1
ATOM 3549 C CA . THR A 1 449 ? -10.928 2.582 10.608 1.00 92.69 449 THR A CA 1
ATOM 3550 C C . THR A 1 449 ? -9.709 3.508 10.497 1.00 92.69 449 THR A C 1
ATOM 3552 O O . THR A 1 449 ? -9.785 4.584 9.910 1.00 92.69 449 THR A O 1
ATOM 3555 N N . TYR A 1 450 ? -8.568 3.144 11.067 1.00 95.12 450 TYR A N 1
ATOM 3556 C CA . TYR A 1 450 ? -7.330 3.909 10.976 1.00 95.12 450 TYR A CA 1
ATOM 3557 C C . TYR A 1 450 ? -6.121 3.053 11.322 1.00 95.12 450 TYR A C 1
ATOM 3559 O O . TYR A 1 450 ? -6.239 2.020 11.983 1.00 95.12 450 TYR A O 1
ATOM 3567 N N . PHE A 1 451 ? -4.952 3.532 10.906 1.00 96.19 451 PHE A N 1
ATOM 3568 C CA . PHE A 1 451 ? -3.687 3.069 11.447 1.00 96.19 451 PHE A CA 1
ATOM 3569 C C . PHE A 1 451 ? -3.342 3.905 12.678 1.00 96.19 451 PHE A C 1
ATOM 3571 O O . PHE A 1 451 ? -2.965 5.074 12.563 1.00 96.19 451 PHE A O 1
ATOM 3578 N N . LEU A 1 452 ? -3.480 3.309 13.861 1.00 98.06 452 LEU A N 1
ATOM 3579 C CA . LEU A 1 452 ? -3.079 3.926 15.116 1.00 98.06 452 LEU A CA 1
ATOM 3580 C C . LEU A 1 452 ? -1.552 3.951 15.179 1.00 98.06 452 LEU A C 1
ATOM 3582 O O . LEU A 1 452 ? -0.895 2.908 15.259 1.00 98.06 452 LEU A O 1
ATOM 3586 N N . LYS A 1 453 ? -0.987 5.154 15.121 1.00 97.75 453 LYS A N 1
ATOM 3587 C CA . LYS A 1 453 ? 0.458 5.350 15.119 1.00 97.75 453 LYS A CA 1
ATOM 3588 C C . LYS A 1 453 ? 1.018 5.031 16.508 1.00 97.75 453 LYS A C 1
ATOM 3590 O O . LYS A 1 453 ? 0.640 5.660 17.489 1.00 97.75 453 LYS A O 1
ATOM 3595 N N . ILE A 1 454 ? 1.931 4.071 16.611 1.00 98.31 454 ILE A N 1
ATOM 3596 C CA . ILE A 1 454 ? 2.416 3.573 17.903 1.00 98.31 454 ILE A CA 1
ATOM 3597 C C . ILE A 1 454 ? 3.946 3.536 17.937 1.00 98.31 454 ILE A C 1
ATOM 3599 O O . ILE A 1 454 ? 4.588 2.984 17.047 1.00 98.31 454 ILE A O 1
ATOM 3603 N N . GLY A 1 455 ? 4.540 4.130 18.966 1.00 98.25 455 GLY A N 1
ATOM 3604 C CA . GLY A 1 455 ? 5.976 4.080 19.220 1.00 98.25 455 GLY A CA 1
ATOM 3605 C C . GLY A 1 455 ? 6.193 3.805 20.694 1.00 98.25 455 GLY A C 1
ATOM 3606 O O . GLY A 1 455 ? 5.574 4.457 21.531 1.00 98.25 455 GLY A O 1
ATOM 3607 N N . GLN A 1 456 ? 7.018 2.810 21.016 1.00 98.31 456 GLN A N 1
ATOM 3608 C CA . GLN A 1 456 ? 7.118 2.307 22.385 1.00 98.31 456 GLN A CA 1
ATOM 3609 C C . GLN A 1 456 ? 7.488 3.405 23.386 1.00 98.31 456 GLN A C 1
ATOM 3611 O O . GLN A 1 456 ? 6.818 3.544 24.400 1.00 98.31 456 GLN A O 1
ATOM 3616 N N . ASP A 1 457 ? 8.492 4.224 23.084 1.00 97.75 457 ASP A N 1
ATOM 3617 C CA . ASP A 1 457 ? 8.938 5.267 24.012 1.00 97.75 457 ASP A CA 1
ATOM 3618 C C . ASP A 1 457 ? 7.849 6.332 24.260 1.00 97.75 457 ASP A C 1
ATOM 3620 O O . ASP A 1 457 ? 7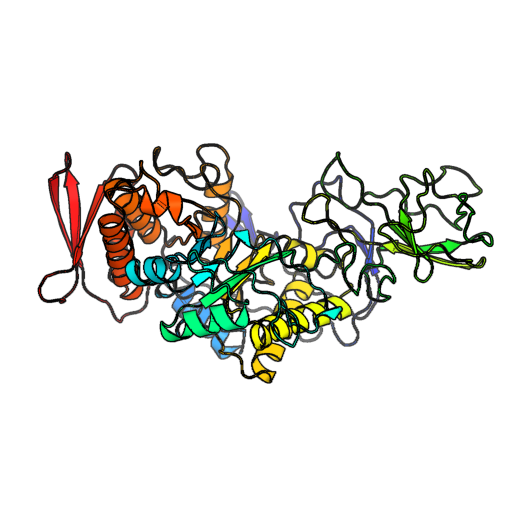.633 6.742 25.401 1.00 97.75 457 ASP A O 1
ATOM 3624 N N . ASP A 1 458 ? 7.090 6.713 23.229 1.00 98.56 458 ASP A N 1
ATOM 3625 C CA . ASP A 1 458 ? 5.995 7.682 23.363 1.00 98.56 458 ASP A CA 1
ATOM 3626 C C . ASP A 1 458 ? 4.810 7.104 24.148 1.00 98.56 458 ASP A C 1
ATOM 3628 O O . ASP A 1 458 ? 4.259 7.776 25.024 1.00 98.56 458 ASP A O 1
ATOM 3632 N N . VAL A 1 459 ? 4.463 5.838 23.910 1.00 98.75 459 VAL A N 1
ATOM 3633 C CA . VAL A 1 459 ? 3.425 5.136 24.675 1.00 98.75 459 VAL A CA 1
ATOM 3634 C C . VAL A 1 459 ? 3.816 5.023 26.142 1.00 98.75 459 VAL A C 1
ATOM 3636 O O . VAL A 1 459 ? 2.996 5.281 27.023 1.00 98.75 459 VAL A O 1
ATOM 3639 N N . GLU A 1 460 ? 5.066 4.651 26.417 1.00 98.56 460 GLU A N 1
ATOM 3640 C CA . GLU A 1 460 ? 5.585 4.528 27.777 1.00 98.56 460 GLU A CA 1
ATOM 3641 C C . GLU A 1 460 ? 5.666 5.881 28.493 1.00 98.56 460 GLU A C 1
ATOM 3643 O O . GLU A 1 460 ? 5.522 5.925 29.714 1.00 98.56 460 GLU A O 1
ATOM 3648 N N . SER A 1 461 ? 5.805 6.985 27.753 1.00 98.56 461 SER A N 1
ATOM 3649 C CA . SER A 1 461 ? 5.749 8.339 28.313 1.00 98.56 461 SER A CA 1
ATOM 3650 C C . SER A 1 461 ? 4.336 8.795 28.705 1.00 98.56 461 SER A C 1
ATOM 3652 O O . SER A 1 461 ? 4.201 9.775 29.436 1.00 98.56 461 SER A O 1
ATOM 3654 N N . CYS A 1 462 ? 3.279 8.117 28.237 1.00 98.75 462 CYS A N 1
ATOM 3655 C CA . CYS A 1 462 ? 1.891 8.513 28.466 1.00 98.75 462 CYS A CA 1
ATOM 3656 C C . CYS A 1 462 ? 1.373 8.056 29.845 1.00 98.75 462 CYS A C 1
ATOM 3658 O O . CYS A 1 462 ? 1.163 6.854 30.055 1.00 98.75 462 CYS A O 1
ATOM 3660 N N . PRO A 1 463 ? 1.045 8.983 30.774 1.00 98.56 463 PRO A N 1
ATOM 3661 C CA . PRO A 1 463 ? 0.544 8.616 32.102 1.00 98.56 463 PRO A CA 1
ATOM 3662 C C . PRO A 1 463 ? -0.796 7.867 32.064 1.00 98.56 463 PRO A C 1
ATOM 3664 O O . PRO A 1 463 ? -1.115 7.118 32.985 1.00 98.56 463 PRO A O 1
ATOM 3667 N N . GLN A 1 464 ? -1.585 8.063 31.002 1.00 98.62 464 GLN A N 1
ATOM 3668 C CA . GLN A 1 464 ? -2.920 7.483 30.840 1.00 98.62 464 GLN A CA 1
ATOM 3669 C C . GLN A 1 464 ? -2.957 6.263 29.903 1.00 98.62 464 GLN A C 1
ATOM 3671 O O . GLN A 1 464 ? -4.047 5.778 29.599 1.00 98.62 464 GLN A O 1
ATOM 3676 N N . LYS A 1 465 ? -1.807 5.726 29.461 1.00 98.62 465 LYS A N 1
ATOM 3677 C CA . LYS A 1 465 ? -1.741 4.682 28.415 1.00 98.62 465 LYS A CA 1
ATOM 3678 C C . LYS A 1 465 ? -2.686 3.496 28.647 1.00 98.62 465 LYS A C 1
ATOM 3680 O O . LYS A 1 465 ? -3.401 3.097 27.737 1.00 98.62 465 LYS A O 1
ATOM 3685 N N . TYR A 1 466 ? -2.759 2.971 29.873 1.00 98.75 466 TYR A N 1
ATOM 3686 C CA . TYR A 1 466 ? -3.611 1.817 30.182 1.00 98.75 466 TYR A CA 1
ATOM 3687 C C . TYR A 1 466 ? -5.102 2.158 30.145 1.00 98.75 466 TYR A C 1
ATOM 3689 O O . TYR A 1 466 ? -5.911 1.335 29.720 1.00 98.75 466 TYR A O 1
ATOM 3697 N N . ALA A 1 467 ? -5.471 3.373 30.556 1.00 98.81 467 ALA A N 1
ATOM 3698 C CA . ALA A 1 467 ? -6.848 3.839 30.465 1.00 98.81 467 ALA A CA 1
ATOM 3699 C C . ALA A 1 467 ? -7.253 4.045 28.998 1.00 98.81 467 ALA A C 1
ATOM 3701 O O . ALA A 1 467 ? -8.323 3.595 28.600 1.00 98.81 467 ALA A O 1
ATOM 3702 N N . ILE A 1 468 ? -6.363 4.615 28.177 1.00 98.88 468 ILE A N 1
ATOM 3703 C CA . ILE A 1 468 ? -6.550 4.738 26.723 1.00 98.88 468 ILE A CA 1
ATOM 3704 C C . ILE A 1 468 ? -6.697 3.356 26.072 1.00 98.88 468 ILE A C 1
ATOM 3706 O O . ILE A 1 468 ? -7.625 3.144 25.294 1.00 98.88 468 ILE A O 1
ATOM 3710 N N . PHE A 1 469 ? -5.855 2.380 26.432 1.00 98.81 469 PHE A N 1
ATOM 3711 C CA . PHE A 1 469 ? -5.990 1.016 25.914 1.00 98.81 469 PHE A CA 1
ATOM 3712 C C . PHE A 1 469 ? -7.349 0.401 26.250 1.00 98.81 469 PHE A C 1
ATOM 3714 O O . PHE A 1 469 ? -7.957 -0.256 25.405 1.00 98.81 469 PHE A O 1
ATOM 3721 N N . ASN A 1 470 ? -7.840 0.635 27.469 1.00 98.69 470 ASN A N 1
ATOM 3722 C CA . ASN A 1 470 ? -9.148 0.157 27.891 1.00 98.69 470 ASN A CA 1
ATOM 3723 C C . ASN A 1 470 ? -10.299 0.830 27.127 1.00 98.69 470 ASN A C 1
ATOM 3725 O O . ASN A 1 470 ? -11.261 0.140 26.792 1.00 98.69 470 ASN A O 1
ATOM 3729 N N . VAL A 1 471 ? -10.204 2.132 26.829 1.00 98.69 471 VAL A N 1
ATOM 3730 C CA . VAL A 1 471 ? -11.174 2.839 25.971 1.00 98.69 471 VAL A CA 1
ATOM 3731 C C . VAL A 1 471 ? -11.239 2.161 24.609 1.00 98.69 471 VAL A C 1
ATOM 3733 O O . VAL A 1 471 ? -12.289 1.623 24.261 1.00 98.69 471 VAL A O 1
ATOM 3736 N N . ILE A 1 472 ? -10.109 2.089 23.898 1.00 98.69 472 ILE A N 1
ATOM 3737 C CA . ILE A 1 472 ? -10.025 1.488 22.557 1.00 98.69 472 ILE A CA 1
ATOM 3738 C C . ILE A 1 472 ? -10.611 0.073 22.575 1.00 98.69 472 ILE A C 1
ATOM 3740 O O . ILE A 1 472 ? -11.504 -0.248 21.795 1.00 98.69 472 ILE A O 1
ATOM 3744 N N . ARG A 1 473 ? -10.196 -0.765 23.537 1.00 98.44 473 ARG A N 1
ATOM 3745 C CA . ARG A 1 473 ? -10.736 -2.123 23.680 1.00 98.44 473 ARG A CA 1
ATOM 3746 C C . ARG A 1 473 ? -12.251 -2.129 23.861 1.00 98.44 473 ARG A C 1
ATOM 3748 O O . ARG A 1 473 ? -12.926 -2.927 23.218 1.00 98.44 473 ARG A O 1
ATOM 3755 N N . THR A 1 474 ? -12.779 -1.296 24.754 1.00 98.19 474 THR A N 1
ATOM 3756 C CA . THR A 1 474 ? -14.208 -1.293 25.101 1.00 98.19 474 THR A CA 1
ATOM 3757 C C . THR A 1 474 ? -15.060 -0.894 23.898 1.00 98.19 474 THR A C 1
ATOM 3759 O O . THR A 1 474 ? -16.033 -1.586 23.582 1.00 98.19 474 THR A O 1
ATOM 3762 N N . TRP A 1 475 ? -14.664 0.169 23.195 1.00 98.00 475 TRP A N 1
ATOM 3763 C CA . TRP A 1 475 ? -15.330 0.628 21.977 1.00 98.00 475 TRP A CA 1
ATOM 3764 C C . TRP A 1 475 ? -15.246 -0.419 20.867 1.00 98.00 475 TRP A C 1
ATOM 3766 O O . TRP A 1 475 ? -16.276 -0.830 20.331 1.00 98.00 475 TRP A O 1
ATOM 3776 N N . GLU A 1 476 ? -14.067 -0.971 20.603 1.00 96.44 476 GLU A N 1
ATOM 3777 C CA . GLU A 1 476 ? -13.888 -1.945 19.527 1.00 96.44 476 GLU A CA 1
ATOM 3778 C C . GLU A 1 476 ? -14.548 -3.307 19.820 1.00 96.44 476 GLU A C 1
ATOM 3780 O O . GLU A 1 476 ? -15.054 -3.967 18.910 1.00 96.44 476 GLU A O 1
ATOM 3785 N N . GLU A 1 477 ? -14.636 -3.739 21.085 1.00 94.81 477 GLU A N 1
ATOM 3786 C CA . GLU A 1 477 ? -15.458 -4.897 21.478 1.00 94.81 477 GLU A CA 1
ATOM 3787 C C . GLU A 1 477 ? -16.941 -4.659 21.177 1.00 94.81 477 GLU A C 1
ATOM 3789 O O . GLU A 1 477 ? -17.596 -5.524 20.591 1.00 94.81 477 GLU A O 1
ATOM 3794 N N . SER A 1 478 ? -17.459 -3.481 21.530 1.00 95.00 478 SER A N 1
ATOM 3795 C CA . SER A 1 478 ? -18.860 -3.128 21.285 1.00 95.00 478 SER A CA 1
ATOM 3796 C C . SER A 1 478 ? -19.178 -2.955 19.790 1.00 95.00 478 SER A C 1
ATOM 3798 O O . SER A 1 478 ? -20.249 -3.374 19.342 1.00 95.00 478 SER A O 1
ATOM 3800 N N . ARG A 1 479 ? -18.228 -2.448 18.985 1.00 93.56 479 ARG A N 1
ATOM 3801 C CA . ARG A 1 479 ? -18.319 -2.396 17.514 1.00 93.56 479 ARG A CA 1
ATOM 3802 C C . ARG A 1 479 ? -18.488 -3.791 16.921 1.00 93.56 479 ARG A C 1
ATOM 3804 O O . ARG A 1 479 ? -19.432 -4.029 16.169 1.00 93.56 479 ARG A O 1
ATOM 3811 N N . ARG A 1 480 ? -17.594 -4.720 17.275 1.00 90.88 480 ARG A N 1
ATOM 3812 C CA . ARG A 1 480 ? -17.607 -6.107 16.770 1.00 90.88 480 ARG A CA 1
ATOM 3813 C C . ARG A 1 480 ? -18.869 -6.869 17.168 1.00 90.88 480 ARG A C 1
ATOM 3815 O O . ARG A 1 480 ? -19.308 -7.744 16.423 1.00 90.88 480 ARG A O 1
ATOM 3822 N N . ALA A 1 481 ? -19.441 -6.519 18.319 1.00 91.81 481 ALA A N 1
ATOM 3823 C CA . ALA A 1 481 ? -20.713 -7.035 18.815 1.00 91.81 481 ALA A CA 1
ATOM 3824 C C . ALA A 1 481 ? -21.948 -6.358 18.187 1.00 91.81 481 ALA A C 1
ATOM 3826 O O . ALA A 1 481 ? -23.066 -6.647 18.609 1.00 91.81 481 ALA A O 1
ATOM 3827 N N . ASN A 1 482 ? -21.757 -5.446 17.224 1.00 91.38 482 ASN A N 1
ATOM 3828 C CA . ASN A 1 482 ? -22.817 -4.669 16.580 1.00 91.38 482 ASN A CA 1
ATOM 3829 C C . ASN A 1 482 ? -23.720 -3.924 17.589 1.00 91.38 482 ASN A C 1
ATOM 3831 O O . ASN A 1 482 ? -24.923 -3.794 17.394 1.00 91.38 482 ASN A O 1
ATOM 3835 N N . ALA A 1 483 ? -23.149 -3.419 18.687 1.00 94.50 483 ALA A N 1
ATOM 3836 C CA . ALA A 1 483 ? -23.938 -2.945 19.826 1.00 94.50 483 ALA A CA 1
ATOM 3837 C C . ALA A 1 483 ? -24.582 -1.557 19.647 1.00 94.50 483 ALA A C 1
ATOM 3839 O O . ALA A 1 483 ? -25.328 -1.113 20.518 1.00 94.50 483 ALA A O 1
ATOM 3840 N N . PHE A 1 484 ? -24.285 -0.849 18.551 1.00 94.06 484 PHE A N 1
ATOM 3841 C CA . PHE A 1 484 ? -24.762 0.515 18.301 1.00 94.06 484 PHE A CA 1
ATOM 3842 C C . PHE A 1 484 ? -25.865 0.527 17.242 1.00 94.06 484 PHE A C 1
ATOM 3844 O O . PHE A 1 484 ? -25.550 0.372 16.056 1.00 94.06 484 PHE A O 1
ATOM 3851 N N . PRO A 1 485 ? -27.126 0.790 17.622 1.00 91.00 485 PRO A N 1
ATOM 3852 C CA . PRO A 1 485 ? -28.195 1.035 16.666 1.00 91.00 485 PRO A CA 1
ATOM 3853 C C . PRO A 1 485 ? -27.914 2.262 15.791 1.00 91.00 485 PRO A C 1
ATOM 3855 O O . PRO A 1 485 ? -27.208 3.192 16.193 1.00 91.00 485 PRO A O 1
ATOM 3858 N N . THR A 1 486 ? -28.547 2.321 14.618 1.00 88.38 486 THR A N 1
ATOM 3859 C CA . THR A 1 486 ? -28.383 3.420 13.651 1.00 88.38 486 THR A CA 1
ATOM 3860 C C . THR A 1 486 ? -28.575 4.809 14.262 1.00 88.38 486 THR A C 1
ATOM 3862 O O . THR A 1 486 ? -27.813 5.722 13.949 1.00 88.38 486 THR A O 1
ATOM 3865 N N . TYR A 1 487 ? -29.569 4.996 15.136 1.00 92.69 487 TYR A N 1
ATOM 3866 C CA . TYR A 1 487 ? -29.827 6.308 15.737 1.00 92.69 487 TYR A CA 1
ATOM 3867 C C . TYR A 1 487 ? -28.699 6.746 16.688 1.00 92.69 487 TYR A C 1
ATOM 3869 O O . TYR A 1 487 ? -28.346 7.922 16.687 1.00 92.69 487 TYR A O 1
ATOM 3877 N N . ILE A 1 488 ? -28.078 5.812 17.423 1.00 96.00 488 ILE A N 1
ATOM 3878 C CA . ILE A 1 488 ? -26.905 6.102 18.259 1.00 96.00 488 ILE A CA 1
ATOM 3879 C C . ILE A 1 488 ? -25.716 6.467 17.379 1.00 96.00 488 ILE A C 1
ATOM 3881 O O . ILE A 1 488 ? -25.075 7.482 17.628 1.00 96.00 488 ILE A O 1
ATOM 3885 N N . ARG A 1 489 ? -25.450 5.712 16.303 1.00 93.31 489 ARG A N 1
ATOM 3886 C CA . ARG A 1 489 ? -24.350 6.042 15.377 1.00 93.31 489 ARG A CA 1
ATOM 3887 C C . ARG A 1 489 ? -24.476 7.456 14.825 1.00 93.31 489 ARG A C 1
ATOM 3889 O O . ARG A 1 489 ? -23.499 8.191 14.857 1.00 93.31 489 ARG A O 1
ATOM 3896 N N . LYS A 1 490 ? -25.683 7.875 14.428 1.00 93.75 490 LYS A N 1
ATOM 3897 C CA . LYS A 1 490 ? -25.952 9.257 13.992 1.00 93.75 490 LYS A CA 1
ATOM 3898 C C . LYS A 1 490 ? -25.630 10.297 15.070 1.00 93.75 490 LYS A C 1
ATOM 3900 O O . LYS A 1 490 ? -25.127 11.364 14.741 1.00 93.75 490 LYS A O 1
ATOM 3905 N N . MET A 1 491 ? -25.877 10.004 16.348 1.00 96.75 491 MET A N 1
ATOM 3906 C CA . MET A 1 491 ? -25.479 10.899 17.443 1.00 96.75 491 MET A CA 1
ATOM 3907 C C . MET A 1 491 ? -23.956 10.962 17.615 1.00 96.75 491 MET A C 1
ATOM 3909 O O . MET A 1 491 ? -23.416 12.048 17.819 1.00 96.75 491 MET A O 1
ATOM 3913 N N . LEU A 1 492 ? -23.262 9.826 17.491 1.00 97.19 492 LEU A N 1
ATOM 3914 C CA . LEU A 1 492 ? -21.799 9.747 17.594 1.00 97.19 492 LEU A CA 1
ATOM 3915 C C . LEU A 1 492 ? -21.070 10.543 16.494 1.00 97.19 492 LEU A C 1
ATOM 3917 O O . LEU A 1 492 ? -19.925 10.948 16.682 1.00 97.19 492 LEU A O 1
ATOM 3921 N N . GLN A 1 493 ? -21.731 10.800 15.361 1.00 94.88 493 GLN A N 1
ATOM 3922 C CA . GLN A 1 493 ? -21.204 11.641 14.281 1.00 94.88 493 GLN A CA 1
ATOM 3923 C C . GLN A 1 493 ? -21.153 13.135 14.639 1.00 94.88 493 GLN A C 1
ATOM 3925 O O . GLN A 1 493 ? -20.498 13.899 13.934 1.00 94.88 493 GLN A O 1
ATOM 3930 N N . ASN A 1 494 ? -21.846 13.585 15.693 1.00 96.25 494 ASN A N 1
ATOM 3931 C CA . ASN A 1 494 ? -21.852 14.994 16.074 1.00 96.25 494 ASN A CA 1
ATOM 3932 C C . ASN A 1 494 ? -20.579 15.352 16.869 1.00 96.25 494 ASN A C 1
ATOM 3934 O O . ASN A 1 494 ? -20.479 14.980 18.043 1.00 96.25 494 ASN A O 1
ATOM 3938 N N . PRO A 1 495 ? -19.642 16.136 16.298 1.00 93.81 495 PRO A N 1
ATOM 3939 C CA . PRO A 1 495 ? -18.371 16.441 16.953 1.00 93.81 495 PRO A CA 1
ATOM 3940 C C . PRO A 1 495 ? -18.519 17.329 18.198 1.00 93.81 495 PRO A C 1
ATOM 3942 O O . PRO A 1 495 ? -17.598 17.397 19.011 1.00 93.81 495 PRO A O 1
ATOM 3945 N N . ALA A 1 496 ? -19.659 18.005 18.376 1.00 95.38 496 ALA A N 1
ATOM 3946 C CA . ALA A 1 496 ? -19.921 18.828 19.557 1.00 95.38 496 ALA A CA 1
ATOM 3947 C C . ALA A 1 496 ? -20.233 17.995 20.814 1.00 95.38 496 ALA A C 1
ATOM 3949 O O . ALA A 1 496 ? -20.182 18.520 21.925 1.00 95.38 496 ALA A O 1
ATOM 3950 N N . LEU A 1 497 ? -20.564 16.711 20.654 1.00 96.38 497 LEU A N 1
ATOM 3951 C CA . LEU A 1 497 ? -20.871 15.815 21.764 1.00 96.38 497 LEU A CA 1
ATOM 3952 C C . LEU A 1 497 ? -19.604 15.116 22.262 1.00 96.38 497 LEU A C 1
ATOM 3954 O O . LEU A 1 497 ? -18.643 14.907 21.524 1.00 96.38 497 LEU A O 1
ATOM 3958 N N . SER A 1 498 ? -19.591 14.764 23.542 1.00 97.12 498 SER A N 1
ATOM 3959 C CA . SER A 1 498 ? -18.539 13.945 24.143 1.00 97.12 498 SER A CA 1
ATOM 3960 C C . SER A 1 498 ? -19.173 12.719 24.773 1.00 97.12 498 SER A C 1
ATOM 3962 O O . SER A 1 498 ? -20.308 12.780 25.246 1.00 97.12 498 SER A O 1
ATOM 3964 N N . TRP A 1 499 ? -18.445 11.612 24.765 1.00 98.12 499 TRP A N 1
ATOM 3965 C CA . TRP A 1 499 ? -18.986 10.303 25.099 1.00 98.12 499 TRP A CA 1
ATOM 3966 C C . TRP A 1 499 ? -18.093 9.591 26.107 1.00 98.12 499 TRP A C 1
ATOM 3968 O O . TRP A 1 499 ? -16.905 9.890 26.217 1.00 98.12 499 TRP A O 1
ATOM 3978 N N . ARG A 1 500 ? -18.686 8.668 26.860 1.00 98.38 500 ARG A N 1
ATOM 3979 C CA . ARG A 1 500 ? -17.962 7.669 27.642 1.00 98.38 500 ARG A CA 1
ATOM 3980 C C . ARG A 1 500 ? -18.678 6.340 27.536 1.00 98.38 500 ARG A C 1
ATOM 3982 O O . ARG A 1 500 ? -19.870 6.268 27.834 1.00 98.38 500 ARG A O 1
ATOM 3989 N N . LEU A 1 501 ? -17.956 5.299 27.148 1.00 98.44 501 LEU A N 1
ATOM 3990 C CA . LEU A 1 501 ? -18.500 3.949 27.063 1.00 98.44 501 LEU A CA 1
ATOM 3991 C C . LEU A 1 501 ? -17.953 3.074 28.187 1.00 98.44 501 LEU A C 1
ATOM 3993 O O . LEU A 1 501 ? -16.746 2.951 28.372 1.00 98.44 501 LEU A O 1
ATOM 3997 N N . GLU A 1 502 ? -18.849 2.414 28.915 1.00 97.38 502 GLU A N 1
ATOM 3998 C CA . GLU A 1 502 ? -18.471 1.521 30.007 1.00 97.38 502 GLU A CA 1
ATOM 3999 C C . GLU A 1 502 ? -19.073 0.138 29.808 1.00 97.38 502 GLU A C 1
ATOM 4001 O O . GLU A 1 502 ? -20.260 -0.008 29.517 1.00 97.38 502 GLU A O 1
ATOM 4006 N N . LYS A 1 503 ? -18.257 -0.900 29.996 1.00 96.00 503 LYS A N 1
ATOM 4007 C CA . LYS A 1 503 ? -18.741 -2.279 30.052 1.00 96.00 503 LYS A CA 1
ATOM 4008 C C . LYS A 1 503 ? -19.490 -2.495 31.365 1.00 96.00 503 LYS A C 1
ATOM 4010 O O . LYS A 1 503 ? -19.011 -2.100 32.427 1.00 96.00 503 LYS A O 1
ATOM 4015 N N . LYS A 1 504 ? -20.655 -3.136 31.308 1.00 94.88 504 LYS A N 1
ATOM 4016 C CA . LYS A 1 504 ? -21.430 -3.453 32.513 1.00 94.88 504 LYS A CA 1
ATOM 4017 C C . LYS A 1 504 ? -20.738 -4.541 33.330 1.00 94.88 504 LYS A C 1
ATOM 4019 O O . LYS A 1 504 ? -20.157 -5.470 32.770 1.00 94.88 504 LYS A O 1
ATOM 4024 N N . ALA A 1 505 ? -20.847 -4.456 34.656 1.00 90.12 505 ALA A N 1
ATOM 4025 C CA . ALA A 1 505 ? -20.213 -5.401 35.580 1.00 90.12 505 ALA A CA 1
ATOM 4026 C C . ALA A 1 505 ? -20.689 -6.855 35.392 1.00 90.12 505 ALA A C 1
ATOM 4028 O O . ALA A 1 505 ? -19.922 -7.790 35.597 1.00 90.12 505 ALA A O 1
ATOM 4029 N N . ASP A 1 506 ? -21.937 -7.045 34.963 1.00 89.62 506 ASP A N 1
ATOM 4030 C CA . ASP A 1 506 ? -22.534 -8.354 34.679 1.00 89.62 506 ASP A CA 1
ATOM 4031 C C . ASP A 1 506 ? -22.203 -8.890 33.273 1.00 89.62 506 ASP A C 1
ATOM 4033 O O . ASP A 1 506 ? -22.678 -9.956 32.891 1.00 89.62 506 ASP A O 1
ATOM 4037 N N . SER A 1 507 ? -21.399 -8.161 32.489 1.00 84.12 507 SER A N 1
ATOM 4038 C CA . SER A 1 507 ? -21.081 -8.470 31.088 1.00 84.12 507 SER A CA 1
ATOM 4039 C C . SER A 1 507 ? -22.297 -8.563 30.153 1.00 84.12 507 SER A C 1
ATOM 4041 O O . SER A 1 507 ? -22.171 -9.081 29.045 1.00 84.12 507 SER A O 1
ATOM 4043 N N . SER A 1 508 ? -23.459 -8.023 30.542 1.00 89.31 508 SER A N 1
ATOM 4044 C CA . SER A 1 508 ? -24.682 -8.040 29.719 1.00 89.31 508 SER A CA 1
ATOM 4045 C C . SER A 1 508 ? -24.656 -7.056 28.540 1.00 89.31 508 SER A C 1
ATOM 4047 O O . SER A 1 508 ? -25.576 -7.040 27.720 1.00 89.31 508 SER A O 1
ATOM 4049 N N . GLY A 1 509 ? -23.623 -6.216 28.455 1.00 94.75 509 GLY A N 1
ATOM 4050 C CA . GLY A 1 509 ? -23.449 -5.210 27.415 1.00 94.75 509 GLY A CA 1
ATOM 4051 C C . GLY A 1 509 ? -22.665 -4.003 27.918 1.00 94.75 509 GLY A C 1
ATOM 4052 O O . GLY A 1 509 ? -21.764 -4.131 28.753 1.00 94.75 509 GLY A O 1
ATOM 4053 N N . TRP A 1 510 ? -23.035 -2.824 27.425 1.00 97.81 510 TRP A N 1
ATOM 4054 C CA . TRP A 1 510 ? -22.371 -1.559 27.723 1.00 97.81 510 TRP A CA 1
ATOM 4055 C C . TRP A 1 510 ? -23.383 -0.474 28.080 1.00 97.81 510 TRP A C 1
ATOM 4057 O O . TRP A 1 510 ? -24.552 -0.552 27.703 1.00 97.81 510 TRP A O 1
ATOM 4067 N N . THR A 1 511 ? -22.915 0.553 28.777 1.00 98.12 511 THR A N 1
ATOM 4068 C CA . THR A 1 511 ? -23.650 1.796 28.991 1.00 98.12 511 THR A CA 1
ATOM 4069 C C . THR A 1 511 ? -22.883 2.925 28.321 1.00 98.12 511 THR A C 1
ATOM 4071 O O . THR A 1 511 ? -21.718 3.166 28.642 1.00 98.12 511 THR A O 1
ATOM 4074 N N . LEU A 1 512 ? -23.531 3.605 27.378 1.00 98.50 512 LEU A N 1
ATOM 4075 C CA . LEU A 1 512 ? -22.984 4.775 26.701 1.00 98.50 512 LEU A CA 1
ATOM 4076 C C . LEU A 1 512 ? -23.513 6.036 27.379 1.00 98.50 512 LEU A C 1
ATOM 4078 O O . LEU A 1 512 ? -24.720 6.257 27.410 1.00 98.50 512 LEU A O 1
ATOM 4082 N N . TYR A 1 513 ? -22.620 6.872 27.888 1.00 98.44 513 TYR A N 1
ATOM 4083 C CA . TYR A 1 513 ? -22.955 8.152 28.498 1.00 98.44 513 TYR A CA 1
ATOM 4084 C C . TYR A 1 513 ? -22.640 9.293 27.541 1.00 98.44 513 TYR A C 1
ATOM 4086 O O . TYR A 1 513 ? -21.521 9.391 27.036 1.00 98.44 513 TYR A O 1
ATOM 4094 N N . GLN A 1 514 ? -23.606 10.183 27.341 1.00 98.00 514 GLN A N 1
ATOM 4095 C CA . GLN A 1 514 ? -23.339 11.516 26.823 1.00 98.00 514 GLN A CA 1
ATOM 4096 C C . GLN A 1 514 ? -22.758 12.358 27.961 1.00 98.00 514 GLN A C 1
ATOM 4098 O O . GLN A 1 514 ? -23.331 12.445 29.048 1.00 98.00 514 GLN A O 1
ATOM 4103 N N . MET A 1 515 ? -21.597 12.955 27.724 1.00 97.50 515 MET A N 1
ATOM 4104 C CA . MET A 1 515 ? -20.887 13.745 28.720 1.00 97.50 515 MET A CA 1
ATOM 4105 C C . MET A 1 515 ? -21.378 15.192 28.699 1.00 97.50 515 MET A C 1
ATOM 4107 O O . MET A 1 515 ? -21.449 15.821 27.643 1.00 97.50 515 MET A O 1
ATOM 4111 N N . GLU A 1 516 ? -21.656 15.737 29.878 1.00 94.19 516 GLU A N 1
ATOM 4112 C CA . GLU A 1 516 ? -22.113 17.110 30.088 1.00 94.19 516 GLU A CA 1
ATOM 4113 C C . GLU A 1 516 ? -21.200 17.766 31.125 1.00 94.19 516 GLU A C 1
ATOM 4115 O O . GLU A 1 516 ? -21.106 17.306 32.261 1.00 94.19 516 GLU A O 1
ATOM 4120 N N . ASN A 1 517 ? -20.463 18.811 30.730 1.00 89.62 517 ASN A N 1
ATOM 4121 C CA . ASN A 1 517 ? -19.502 19.509 31.599 1.00 89.62 517 ASN A CA 1
ATOM 4122 C C . ASN A 1 517 ? -18.503 18.566 32.311 1.00 89.62 517 ASN A C 1
ATOM 4124 O O . ASN A 1 517 ? -18.163 18.761 33.476 1.00 89.62 517 ASN A O 1
ATOM 4128 N N . GLY A 1 518 ? -18.055 17.512 31.617 1.00 88.75 518 GLY A N 1
ATOM 4129 C CA . GLY A 1 518 ? -17.125 16.511 32.156 1.00 88.75 518 GLY A CA 1
ATOM 4130 C C . GLY A 1 518 ? -17.760 15.456 33.071 1.00 88.75 518 GLY A C 1
ATOM 4131 O O . GLY A 1 518 ? -17.049 14.597 33.589 1.00 88.75 518 GLY A O 1
ATOM 4132 N N . GLN A 1 519 ? -19.082 15.477 33.257 1.00 94.06 519 GLN A N 1
ATOM 4133 C CA . GLN A 1 519 ? -19.824 14.497 34.049 1.00 94.06 519 GLN A CA 1
ATOM 4134 C C . GLN A 1 519 ? -20.688 13.596 33.164 1.00 94.06 519 GLN A C 1
ATOM 4136 O O . GLN A 1 519 ? -21.030 13.949 32.037 1.00 94.06 519 GLN A O 1
ATOM 4141 N N . LYS A 1 520 ? -21.032 12.409 33.676 1.00 96.81 520 LYS A N 1
ATOM 4142 C CA . LYS A 1 520 ? -21.959 11.490 33.007 1.00 96.81 520 LYS A CA 1
ATOM 4143 C C . LYS A 1 520 ? -23.364 12.094 33.048 1.00 96.81 520 LYS A C 1
ATOM 4145 O O . LYS A 1 520 ? -23.940 12.200 34.128 1.00 96.81 520 LYS A O 1
ATOM 4150 N N . GLY A 1 521 ? -23.875 12.494 31.889 1.00 95.88 521 GLY A N 1
ATOM 4151 C CA . GLY A 1 521 ? -25.240 12.974 31.708 1.00 95.88 521 GLY A CA 1
ATOM 4152 C C . GLY A 1 521 ? -26.167 11.832 31.301 1.00 95.88 521 GLY A C 1
ATOM 4153 O O . GLY A 1 521 ? -26.208 10.778 31.942 1.00 95.88 521 GLY A O 1
ATOM 4154 N N . HIS A 1 522 ? -26.914 12.037 30.217 1.00 96.19 522 HIS A N 1
ATOM 4155 C CA . HIS A 1 522 ? -27.844 11.041 29.691 1.00 96.19 522 HIS A CA 1
ATOM 4156 C C . HIS A 1 522 ? -27.146 9.724 29.293 1.00 96.19 522 HIS A C 1
ATOM 4158 O O . HIS A 1 522 ? -26.036 9.734 28.758 1.00 96.19 522 HIS A O 1
ATOM 4164 N N . SER A 1 523 ? -27.802 8.584 29.538 1.00 97.06 523 SER A N 1
ATOM 4165 C CA . SER A 1 523 ? -27.234 7.250 29.310 1.00 97.06 523 SER A CA 1
ATOM 4166 C C . SER A 1 523 ? -28.084 6.396 28.375 1.00 97.06 523 SER A C 1
ATOM 4168 O O . SER A 1 523 ? -29.309 6.387 28.486 1.00 97.06 523 SER A O 1
ATOM 4170 N N . PHE A 1 524 ? -27.423 5.588 27.552 1.00 97.50 524 PHE A N 1
ATOM 4171 C CA . PHE A 1 524 ? -28.029 4.618 26.647 1.00 97.50 524 PHE A CA 1
ATOM 4172 C C . PHE A 1 524 ? -27.579 3.200 26.995 1.00 97.50 524 PHE A C 1
ATOM 4174 O O . PHE A 1 524 ? -26.389 2.947 27.196 1.00 97.50 524 PHE A O 1
ATOM 4181 N N . ASP A 1 525 ? -28.536 2.275 27.030 1.00 96.31 525 ASP A N 1
ATOM 4182 C CA . ASP A 1 525 ? -28.274 0.853 27.228 1.00 96.31 525 ASP A CA 1
ATOM 4183 C C . ASP A 1 525 ? -27.902 0.199 25.895 1.00 96.31 525 ASP A C 1
ATOM 4185 O O . ASP A 1 525 ? -28.701 0.218 24.957 1.00 96.31 525 ASP A O 1
ATOM 4189 N N . LEU A 1 526 ? -26.702 -0.375 25.801 1.00 95.94 526 LEU A N 1
ATOM 4190 C CA . LEU A 1 526 ? -26.223 -1.066 24.605 1.00 95.94 526 LEU A CA 1
ATOM 4191 C C . LEU A 1 526 ? -26.047 -2.559 24.893 1.00 95.94 526 LEU A C 1
ATOM 4193 O O . LEU A 1 526 ? -25.552 -2.959 25.951 1.00 95.94 526 LEU A O 1
ATOM 4197 N N . LYS A 1 527 ? -26.430 -3.396 23.930 1.00 92.75 527 LYS A N 1
ATOM 4198 C CA . LYS A 1 527 ? -26.325 -4.860 23.995 1.00 92.75 527 LYS A CA 1
ATOM 4199 C C . LYS A 1 527 ? -25.792 -5.384 22.674 1.00 92.75 527 LYS A C 1
ATOM 4201 O O . LYS A 1 527 ? -25.981 -4.743 21.648 1.00 92.75 527 LYS A O 1
ATOM 4206 N N . ALA A 1 528 ? -25.140 -6.541 22.711 1.00 87.81 528 ALA A N 1
ATOM 4207 C CA . ALA A 1 528 ? -24.751 -7.228 21.488 1.00 87.81 528 ALA A CA 1
ATOM 4208 C C . ALA A 1 528 ? -25.999 -7.542 20.648 1.00 87.81 528 ALA A C 1
ATOM 4210 O O . ALA A 1 528 ? -26.990 -8.037 21.191 1.00 87.81 528 ALA A O 1
ATOM 4211 N N . ASP A 1 529 ? -25.937 -7.272 19.348 1.00 79.31 529 ASP A N 1
ATOM 4212 C CA . ASP A 1 529 ? -26.994 -7.612 18.398 1.00 79.31 529 ASP A CA 1
ATOM 4213 C C . ASP A 1 529 ? -26.453 -8.621 17.380 1.00 79.31 529 ASP A C 1
ATOM 4215 O O . ASP A 1 529 ? -25.440 -8.385 16.721 1.00 79.31 529 ASP A O 1
ATOM 4219 N N . GLY A 1 530 ? -27.118 -9.772 17.282 1.00 60.31 530 GLY A N 1
ATOM 4220 C CA . GLY A 1 530 ? -26.793 -10.818 16.311 1.00 60.31 530 GLY A CA 1
ATOM 4221 C C . GLY A 1 530 ? -27.416 -10.594 14.930 1.00 60.31 530 GLY A C 1
ATOM 4222 O O . GLY A 1 530 ? -27.143 -11.378 14.025 1.00 60.31 530 GLY A O 1
ATOM 4223 N N . ASN A 1 531 ? -28.261 -9.571 14.763 1.00 54.31 531 ASN A N 1
ATOM 4224 C CA . ASN A 1 531 ? -28.934 -9.275 13.500 1.00 54.31 531 ASN A CA 1
ATOM 4225 C C . ASN A 1 531 ? -28.066 -8.442 12.539 1.00 54.31 531 ASN A C 1
ATOM 4227 O O . ASN A 1 531 ? -27.054 -7.846 12.917 1.00 54.31 531 ASN A O 1
ATOM 4231 N N . VAL A 1 532 ? -28.488 -8.420 11.270 1.00 51.53 532 VAL A N 1
ATOM 4232 C CA . VAL A 1 532 ? -27.778 -7.832 10.122 1.00 51.53 532 VAL A CA 1
ATOM 4233 C C . VAL A 1 532 ? -27.438 -6.353 10.353 1.00 51.53 532 VAL A C 1
ATOM 4235 O O . VAL A 1 532 ? -28.302 -5.523 10.641 1.00 51.53 532 VAL A O 1
ATOM 4238 N N . PHE A 1 533 ? -26.155 -6.011 10.208 1.00 52.88 533 PHE A N 1
ATOM 4239 C CA . PHE A 1 533 ? -25.649 -4.642 10.296 1.00 52.88 533 PHE A CA 1
ATOM 4240 C C . PHE A 1 533 ? -26.142 -3.811 9.103 1.00 52.88 533 PHE A C 1
ATOM 4242 O O . PHE A 1 533 ? -25.829 -4.119 7.956 1.00 52.88 533 PHE A O 1
ATOM 4249 N N . CYS A 1 534 ? -26.839 -2.702 9.362 1.00 50.81 534 CYS A N 1
ATOM 4250 C CA . CYS A 1 534 ? -27.153 -1.711 8.329 1.00 50.81 534 CYS A CA 1
ATOM 4251 C C . CYS A 1 534 ? -25.966 -0.754 8.144 1.00 50.81 534 CYS A C 1
ATOM 4253 O O . CYS A 1 534 ? -25.600 -0.027 9.076 1.00 50.81 534 CYS A O 1
ATOM 4255 N N . PHE A 1 535 ? -25.373 -0.730 6.948 1.00 48.66 535 PHE A N 1
ATOM 4256 C CA . PHE A 1 535 ? -24.467 0.349 6.553 1.00 48.66 535 PHE A CA 1
ATOM 4257 C C . PHE A 1 535 ? -25.305 1.618 6.376 1.00 48.66 535 PHE A C 1
ATOM 4259 O O . PHE A 1 535 ? -26.280 1.621 5.628 1.00 48.66 535 PHE A O 1
ATOM 4266 N N . VAL A 1 536 ? -24.976 2.676 7.113 1.00 49.53 536 VAL A N 1
ATOM 4267 C CA . VAL A 1 536 ? -25.652 3.970 6.996 1.00 49.53 536 VAL A CA 1
ATOM 4268 C C . VAL A 1 536 ? -24.559 5.008 6.763 1.00 49.53 536 VAL A C 1
ATOM 4270 O O . VAL A 1 536 ? -23.760 5.198 7.682 1.00 49.53 536 VAL A O 1
ATOM 4273 N N . PRO A 1 537 ? -24.487 5.594 5.554 1.00 47.44 537 PRO A N 1
ATOM 4274 C CA . PRO A 1 537 ? -23.574 6.691 5.236 1.00 47.44 537 PRO A CA 1
ATOM 4275 C C . PRO A 1 537 ? -23.646 7.848 6.245 1.00 47.44 537 PRO A C 1
ATOM 4277 O O . PRO A 1 537 ? -24.765 8.148 6.731 1.00 47.44 537 PRO A O 1
#

Nearest PDB structures (foldseek):
  7exf-assembly2_A  TM=4.865E-01  e=1.233E-02  Arabidopsis thaliana
  7exh-assembly2_A  TM=4.379E-01  e=1.381E-02  Arabidopsis thaliana
  1yd9-assembly2_B  TM=5.449E-01  e=5.501E+00  Rattus norvegicus
  3k0c-assembly1_B  TM=2.676E-01  e=9.677E+00  Synechococcus elongatus PCC 7942 = FACHB-805

Foldseek 3Di:
DLDPQWDADPVRDIDGDDDWAQQQDWDKDFDQDSHPPADPQATFIFGFHRDPPDGCPPPDDDDDDDPLQCCVPPPVVVCCVVVVHFFFDAPPHGLLALLNFAAAAEEDPLEDACVLVLCVLLVHAEYADAHLDADEQACVQVLAPCHLVNVRQRRDYPVRPGGFLQRVLVVSVVVNHFYEYEYQQFFADQPGPCFPLFHHPQFRFRDKWWFQFKDALPDPWTFTPDQPRQQRFNERDPPDGAKWWDFHRKIKGANGWDPDPSITTHPIDICPSNHGRHIDGTGTITTTFHFYYDDSNGHGQGALVVLLVSLLSVLSNCLNSVHLEYEHENLVSLSRSNPHLVSLLSSPVSNQVNNVVSVHDSRSAYEYCDDDPSCVSRHSADAHDADLCQADLVVGDGGPPHCNNVVQLVVQSVVSHAGENHEYDEQAQPDDLQSLQLVLLLCQLSSHYYHDYYYPVRLVNHPCNSVSSVSSNQSSVLSSLVFDDNVSSPVSNDSVWTWDWAQDPVNQAIKIFTDDPNDGDDIDDTGRDPDRRGDDD

Radius of gyration: 25.52 Å; Cα contacts (8 Å, |Δi|>4): 1192; chains: 1; bounding box: 64×45×74 Å

pLDDT: mean 90.61, std 10.78, range [44.09, 98.88]

Solvent-accessible surface area (backbone atoms only — not comparable to full-atom values): 28266 Å² total; per-residue (Å²): 111,49,53,81,41,64,49,67,49,101,85,70,52,76,47,76,52,85,84,80,58,69,33,58,51,63,47,79,44,77,36,52,42,54,48,80,79,63,54,83,84,40,49,33,72,30,47,31,74,52,37,84,94,41,59,46,82,92,68,83,87,87,89,86,86,71,60,68,58,43,34,58,72,62,48,50,44,47,50,32,62,76,71,68,44,73,76,43,32,43,96,89,32,44,47,70,42,74,53,54,63,62,53,32,36,28,41,36,84,66,52,50,78,52,56,66,56,51,33,56,57,28,67,43,45,42,41,29,44,45,59,77,48,75,45,58,63,41,75,76,51,69,24,26,87,29,44,94,83,43,76,42,50,76,48,35,34,93,87,65,75,42,27,20,58,37,59,45,21,56,59,34,45,78,75,66,32,36,31,20,39,35,26,36,56,52,29,31,28,72,67,22,56,61,35,15,48,48,39,46,89,47,46,21,50,25,48,77,44,29,26,65,49,66,40,54,57,80,60,65,80,48,39,33,72,63,63,80,73,68,69,56,50,60,33,94,52,99,84,54,80,61,40,41,32,35,45,90,46,20,35,30,35,36,79,39,54,48,94,53,84,82,29,26,53,30,79,56,39,73,23,37,70,66,12,55,58,53,72,47,53,53,62,41,55,37,28,32,45,40,44,45,42,63,79,99,44,37,27,36,33,39,21,71,70,44,39,42,50,46,20,35,40,54,25,38,24,24,70,58,24,39,41,34,30,41,34,25,32,60,41,61,52,48,26,69,52,57,55,14,49,59,40,34,34,48,29,54,50,41,18,51,55,40,24,55,75,70,67,45,75,76,43,65,42,30,32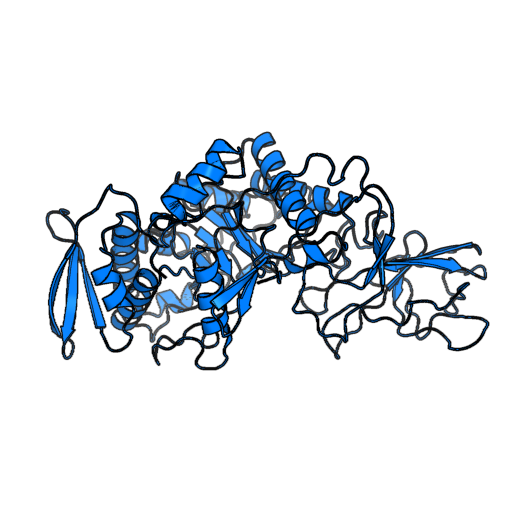,20,53,49,59,36,81,30,43,52,62,65,46,45,41,50,42,58,74,27,43,42,35,18,42,24,82,89,81,50,38,63,15,76,77,37,64,57,22,49,54,47,40,56,53,20,47,78,62,71,41,50,24,48,40,12,45,27,76,62,50,27,59,85,48,50,54,70,58,50,33,44,52,50,39,36,26,61,24,64,53,36,30,34,30,38,32,42,31,55,71,38,36,72,54,15,89,43,45,70,58,37,26,48,45,49,23,53,53,52,53,38,48,52,34,48,27,67,53,71,71,53,25,61,56,36,56,40,63,91,60,43,53,47,76,42,75,40,94,83,68,75,31,34,42,40,24,39,45,49,98,90,37,82,51,62,74,43,89,30,40,70,44,93,67,87,77,62,60,70,126